Protein AF-0000000074056712 (afdb_homodimer)

Foldseek 3Di:
DPQQAEAEEEEAQLQNVLSVVLVVLLQVQFPDPDDVRHTHYHYDHDNVQAPNLLCCLPVVDVDQSLQSSLVVVLVRVVNRYQEYEYQFLLCLQCSRVVSSVVSNVVSVRPHYYDRLLLLQLVVCCVPPVPFAEEEEQAAPSNVSSCSNCVRNVVSNHHYDYDPPVLNVLLNCLQDPCVQHCSNVVVHHHPSSLVSLLVRVVVVVVVVGQEYEHSGSSSCSNPPDQDDPNHGYDRSSSSRSQVRCCRVPVVRGDDDVVD/DPQQAEAEEEEAQLQNVLSVVLVVLLQVQFPDPDDVRHTHYHYDHDNVQAPNLLCCLPVVDVDQSLQSSLVVVLVRVVNRYQEYEYQFLLCLQCSRVVSSVVSNVVSVRPHYYDRLLLLQLVVCCVPPVPFAEEEEQAAPSNVSSCSNCVRNVVSNHHYDYDDPVLNVLLNCLQDPCVQHCSNVVVHHHPSSLVSLLVRVVVVVVVVGQEYEHSGSSSCSNPPDQDDPNHGYDRSSSSRSQVRCCRVPVVRGDDDVVD

Solvent-accessible surface area (backbone atoms only — not comparable to full-atom values): 25922 Å² total; per-residue (Å²): 126,87,74,53,64,70,25,40,19,34,52,25,14,85,33,52,66,23,30,50,49,36,55,51,39,36,57,68,32,38,69,34,45,39,45,51,57,40,75,35,39,35,37,45,21,48,10,63,65,40,48,64,61,45,53,28,66,71,65,63,47,87,60,60,33,14,52,43,48,9,52,51,49,40,51,36,41,73,60,18,28,40,33,36,41,56,54,42,56,52,54,59,20,62,85,29,33,52,45,14,49,50,48,26,48,74,70,64,63,79,56,43,73,58,56,39,60,56,50,34,37,53,46,42,55,70,77,38,69,83,54,42,36,34,25,42,47,45,41,60,29,29,56,74,62,37,41,58,52,58,44,32,36,74,72,68,35,46,76,41,64,66,55,74,70,47,37,52,48,37,32,39,22,41,57,30,58,87,44,2,33,56,31,25,56,92,57,61,30,69,65,20,39,50,42,48,50,49,51,52,49,54,39,53,73,68,64,37,51,28,38,34,43,43,28,50,57,44,52,70,62,56,69,69,62,52,56,94,88,26,44,34,44,51,41,52,55,48,35,19,48,50,53,38,42,73,72,39,54,89,44,46,46,75,52,94,91,103,126,87,75,54,64,72,24,40,20,35,53,26,15,84,33,52,68,23,30,51,50,34,53,52,39,35,57,68,34,36,71,34,46,38,43,52,59,40,74,35,37,36,38,44,22,47,10,62,67,40,48,62,60,44,55,27,68,70,64,62,45,84,61,59,32,14,52,43,49,8,53,51,49,40,51,36,41,75,61,18,27,40,34,36,41,54,54,42,55,53,54,58,20,62,84,28,33,52,46,14,50,50,47,27,49,73,71,63,61,79,58,44,74,58,57,40,60,57,50,35,37,53,47,42,56,71,76,38,70,83,57,41,38,35,24,44,47,46,42,62,28,29,59,73,62,36,41,58,52,57,45,31,38,74,71,68,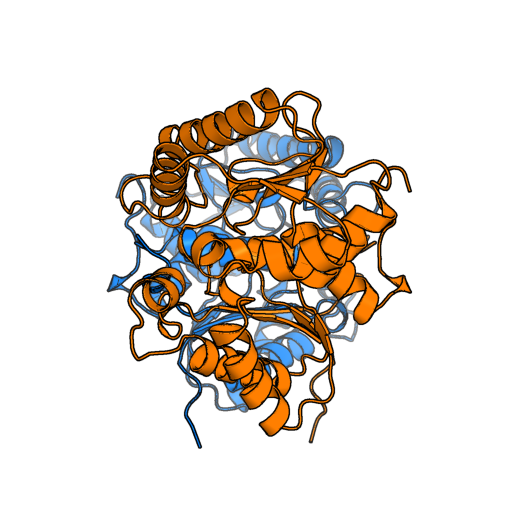35,44,74,40,64,65,54,74,69,47,37,53,48,37,32,40,23,40,58,30,60,87,43,1,33,55,30,25,55,93,60,59,31,68,66,20,40,48,41,47,50,51,51,52,49,53,38,52,74,67,64,38,52,30,39,34,43,42,30,50,58,44,52,70,62,56,70,71,59,52,54,95,89,28,44,34,44,49,40,51,54,48,37,20,48,51,52,39,41,73,73,39,56,88,45,46,47,76,51,94,92,104

InterPro domains:
  IPR001920 Asp/Glu racemase [G3DSA:3.40.50.1860] (8-241)
  IPR001920 Asp/Glu racemase [G3DSA:3.40.50.1860] (118-235)
  IPR001920 Asp/Glu racemase [SSF53681] (8-104)
  IPR001920 Asp/Glu racemase [SSF53681] (132-246)
  IPR004380 Aspartate racemase [TIGR00035] (7-245)
  IPR015942 Asp/Glu/hydantoin racemase [PF01177] (11-241)

Radius of gyration: 22.98 Å; Cα contacts 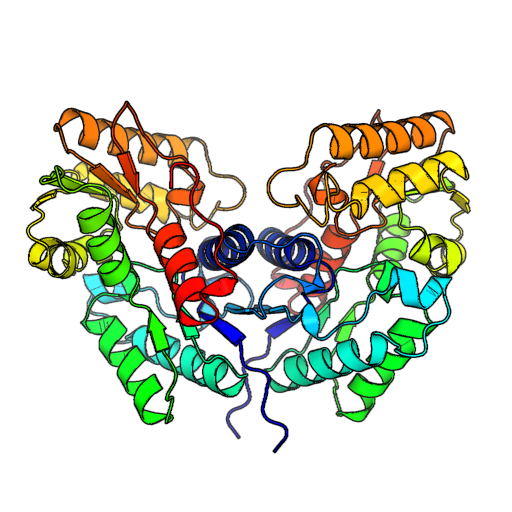(8 Å, |Δi|>4): 1129; chains: 2; bounding box: 43×65×60 Å

Sequence (516 aa):
MSVSPSSIGVLGGLGPYAGLDLVHKIFDCCAATKDQDHLPVILYSFPAEIPPRVEFLLDDSPDNPGHAMGGIMVRLAGAGATVIGMPCNTAHSASILDAALERLKDSGFTGCFVNMITATAEYIARNFPQVRRVGVLCTQGAHASRVFDQYLGQAGLDVLYPDAAGREKLQRAISDPAYGLKAFSSHVTEKAWNDVTAQARRMAERQVDLILLGCTELPLALAGKKFEGIPLVDPTRVLARCLVQAYAPHALRPEPGEMSVSPSSIGVLGGLGPYAGLDLVHKIFDCCAATKDQDHLPVILYSFPAEIPPRVEFLLDDSPDNPGHAMGGIMVRLAGAGATVIGMPCNTAHSASILDAALERLKDSGFTGCFVNMITATAEYIARNFPQVRRVGVLCTQGAHASRVFDQYLGQAGLDVLYPDAAGREKLQRAISDPAYGLKAFSSHVTEKAWNDVTAQARRMAERQVDLILLGCTELPLALAGKKFEGIPLVDPTRVLARCLVQAYAPHALRPEPGE

Organism: NCBI:txid44742

Nearest PDB structures (foldseek):
  1jfl-assembly1_B  TM=9.065E-01  e=1.502E-16  Pyrococcus horikoshii OT3
  3s7z-assembly1_B  TM=9.156E-01  e=5.078E-16  Salmonella enterica subsp. enterica serovar Typhimurium str. LT2
  2dx7-assembly1_B  TM=8.708E-01  e=7.910E-16  Pyrococcus horikoshii OT3
  1iu9-assembly1_A  TM=9.278E-01  e=8.749E-07  Pyrococcus horikoshii OT3
  3ixm-assembly1_A  TM=5.904E-01  e=2.866E-05  Bordetella bronchiseptica

pLDDT: mean 94.68, std 8.89, range [28.11, 98.94]

Secondary structure (DSSP, 8-state):
------EEEEEE-SSHHHHHHHHHHHHHHB--SSGGGSPPEEEEE-GGGS--HHHHHHH--S--HHHHHHHHHHHHHHTTEEEEE---SGGGSHHHHHHHHHHHHHTT--SEE--HHHHHHHHHHHH-TT--EEEEE--HHHHHHTHHHHHHHHTTPEEE---HHHHHHHHHHHH-TTT-TTTSSSS--HHHHHHHHHHHHHHHHTT-SEEEE-STTHHHHS-SSEETTEEEE-HHHHHHHHHHHHH-GGGBPPPTT-/------EEEEEE-SSHHHHHHHHHHHHHHB--SSGGGSPPEEEEE-GGGS--HHHHHHH--S--HHHHHHHHHHHHHHTTEEEEE---SGGGSHHHHHHHHHHHHHTT--SEE--HHHHHHHHHHHH-TT--EEEEE--HHHHHHTHHHHHHHHTTPEEE---HHHHHHHHHHHH-TTT-TTTSSSS--HHHHHHHHHHHHHHHHTT-SEEEE-STTHHHHS-SSEETTEEEE-HHHHHHHHHHHHH-GGGBPPPTT-

Structure (mmCIF, N/CA/C/O backbone):
data_AF-0000000074056712-model_v1
#
loop_
_entity.id
_entity.type
_entity.pdbx_description
1 polymer 'Aspartate racemase'
#
loop_
_atom_site.group_PDB
_atom_site.id
_atom_site.type_symbol
_atom_site.label_atom_id
_atom_site.label_alt_id
_atom_site.label_comp_id
_atom_site.label_asym_id
_atom_site.label_entity_id
_atom_site.label_seq_id
_atom_site.pdbx_PDB_ins_code
_atom_site.Cartn_x
_atom_site.Cartn_y
_atom_site.Cartn_z
_atom_site.occupancy
_atom_site.B_iso_or_equiv
_atom_site.auth_seq_id
_atom_site.auth_comp_id
_atom_site.auth_asym_id
_atom_site.auth_atom_id
_atom_site.pdbx_PDB_model_num
ATOM 1 N N . MET A 1 1 ? -11.727 -11.68 26.031 1 28.17 1 MET A N 1
ATOM 2 C CA . MET A 1 1 ? -10.586 -11.352 25.188 1 28.17 1 MET A CA 1
ATOM 3 C C . MET A 1 1 ? -11.031 -10.562 23.953 1 28.17 1 MET A C 1
ATOM 5 O O . MET A 1 1 ? -11.891 -11.016 23.203 1 28.17 1 MET A O 1
ATOM 9 N N . SER A 1 2 ? -11.086 -9.297 23.844 1 40 2 SER A N 1
ATOM 10 C CA . SER A 1 2 ? -11.711 -8.469 22.828 1 40 2 SER A CA 1
ATOM 11 C C . SER A 1 2 ? -11.328 -8.93 21.422 1 40 2 SER A C 1
ATOM 13 O O . SER A 1 2 ? -10.148 -9.023 21.094 1 40 2 SER A O 1
ATOM 15 N N . VAL A 1 3 ? -12.164 -9.758 20.797 1 47.12 3 VAL A N 1
ATOM 16 C CA . VAL A 1 3 ? -11.992 -10.414 19.5 1 47.12 3 VAL A CA 1
ATOM 17 C C . VAL A 1 3 ? -11.516 -9.398 18.469 1 47.12 3 VAL A C 1
ATOM 19 O O . VAL A 1 3 ? -12.141 -8.352 18.281 1 47.12 3 VAL A O 1
ATOM 22 N N . SER A 1 4 ? -10.242 -9.391 18.047 1 66.75 4 SER A N 1
ATOM 23 C CA . SER A 1 4 ? -9.758 -8.57 16.938 1 66.75 4 SER A CA 1
ATOM 24 C C . SER A 1 4 ? -10.711 -8.617 15.75 1 66.75 4 SER A C 1
ATOM 26 O O . SER A 1 4 ? -11.25 -9.68 15.422 1 66.75 4 SER A O 1
ATOM 28 N N . PRO A 1 5 ? -11.109 -7.492 15.312 1 78.75 5 PRO A N 1
ATOM 29 C CA . PRO A 1 5 ? -12.016 -7.508 14.164 1 78.75 5 PRO A CA 1
ATOM 30 C C . PRO A 1 5 ? -11.453 -8.305 12.984 1 78.75 5 PRO A C 1
ATOM 32 O O . PRO A 1 5 ? -10.242 -8.305 12.758 1 78.75 5 PRO A O 1
ATOM 35 N N . SER A 1 6 ? -12.328 -9.133 12.469 1 94.69 6 SER A N 1
ATOM 36 C CA . SER A 1 6 ? -11.945 -9.914 11.297 1 94.69 6 SER A CA 1
ATOM 37 C C . SER A 1 6 ? -11.422 -9.016 10.18 1 94.69 6 SER A C 1
ATOM 39 O O . SER A 1 6 ? -11.828 -7.859 10.062 1 94.69 6 SER A O 1
ATOM 41 N N . SER A 1 7 ? -10.406 -9.516 9.414 1 98.31 7 SER A N 1
ATOM 42 C CA . SER A 1 7 ? -9.797 -8.719 8.344 1 98.31 7 SER A CA 1
ATOM 43 C C . SER A 1 7 ? -9.188 -9.617 7.273 1 98.31 7 SER A C 1
ATOM 45 O O . SER A 1 7 ? -9.078 -10.828 7.457 1 98.31 7 SER A O 1
ATOM 47 N N . ILE A 1 8 ? -8.938 -9.055 6.152 1 98.75 8 ILE A N 1
ATOM 48 C CA . ILE A 1 8 ? -8.055 -9.664 5.16 1 98.75 8 ILE A CA 1
ATOM 49 C C . ILE A 1 8 ? -6.598 -9.422 5.543 1 98.75 8 ILE A C 1
ATOM 51 O O . ILE A 1 8 ? -6.199 -8.281 5.793 1 98.75 8 ILE A O 1
ATOM 55 N N . GLY A 1 9 ? -5.855 -10.477 5.684 1 98.88 9 GLY A N 1
ATOM 56 C CA . GLY A 1 9 ? -4.434 -10.375 5.969 1 98.88 9 GLY A CA 1
ATOM 57 C C . GLY A 1 9 ? -3.562 -10.586 4.746 1 98.88 9 GLY A C 1
ATOM 58 O O . GLY A 1 9 ? -3.771 -11.531 3.982 1 98.88 9 GLY A O 1
ATOM 59 N N . VAL A 1 10 ? -2.641 -9.695 4.543 1 98.94 10 VAL A N 1
ATOM 60 C CA . VAL A 1 10 ? -1.699 -9.781 3.434 1 98.94 10 VAL A CA 1
ATOM 61 C C . VAL A 1 10 ? -0.29 -10.023 3.969 1 98.94 10 VAL A C 1
ATOM 63 O O . VAL A 1 10 ? 0.235 -9.227 4.742 1 98.94 10 VAL A O 1
ATOM 66 N N . LEU A 1 11 ? 0.274 -11.141 3.613 1 98.81 11 LEU A N 1
ATOM 67 C CA . LEU A 1 11 ? 1.683 -11.414 3.887 1 98.81 11 LEU A CA 1
ATOM 68 C C . LEU A 1 11 ? 2.574 -10.734 2.852 1 98.81 11 LEU A C 1
ATOM 70 O O . LEU A 1 11 ? 2.855 -11.305 1.797 1 98.81 11 LEU A O 1
ATOM 74 N N . GLY A 1 12 ? 3.008 -9.523 3.232 1 98.06 12 GLY A N 1
ATOM 75 C CA . GLY A 1 12 ? 3.93 -8.781 2.387 1 98.06 12 GLY A CA 1
ATOM 76 C C . GLY A 1 12 ? 5.387 -9.07 2.695 1 98.06 12 GLY A C 1
ATOM 77 O O . GLY A 1 12 ? 5.699 -10.055 3.369 1 98.06 12 GLY A O 1
ATOM 78 N N . GLY A 1 13 ? 6.273 -8.328 2.037 1 96.44 13 GLY A N 1
ATOM 79 C CA . GLY A 1 13 ? 7.691 -8.406 2.346 1 96.44 13 GLY A CA 1
ATOM 80 C C . GLY A 1 13 ? 8.445 -9.383 1.461 1 96.44 13 GLY A C 1
ATOM 81 O O . GLY A 1 13 ? 9.672 -9.445 1.5 1 96.44 13 GLY A O 1
ATOM 82 N N . LEU A 1 14 ? 7.75 -10.266 0.704 1 96.12 14 LEU A N 1
ATOM 83 C CA . LEU A 1 14 ? 8.398 -11.125 -0.28 1 96.12 14 LEU A CA 1
ATOM 84 C C . LEU A 1 14 ? 8.812 -10.328 -1.511 1 96.12 14 LEU A C 1
ATOM 86 O O . LEU A 1 14 ? 9.648 -10.773 -2.299 1 96.12 14 LEU A O 1
ATOM 90 N N . GLY A 1 15 ? 8.469 -9.297 -1.698 1 95.19 15 GLY A N 1
ATOM 91 C CA . GLY A 1 15 ? 8.508 -8.094 -2.516 1 95.19 15 GLY A CA 1
ATOM 92 C C . GLY A 1 15 ? 7.645 -6.973 -1.967 1 95.19 15 GLY A C 1
ATOM 93 O O . GLY A 1 15 ? 6.422 -6.992 -2.113 1 95.19 15 GLY A O 1
ATOM 94 N N . PRO A 1 16 ? 8.305 -6.113 -1.197 1 96.94 16 PRO A N 1
ATOM 95 C CA . PRO A 1 16 ? 7.523 -5.105 -0.474 1 96.94 16 PRO A CA 1
ATOM 96 C C . PRO A 1 16 ? 6.508 -4.395 -1.364 1 96.94 16 PRO A C 1
ATOM 98 O O . PRO A 1 16 ? 5.336 -4.273 -0.995 1 96.94 16 PRO A O 1
ATOM 101 N N . TYR A 1 17 ? 6.887 -4.031 -2.557 1 97.38 17 TYR A N 1
ATOM 102 C CA . TYR A 1 17 ? 5.984 -3.305 -3.447 1 97.38 17 TYR A CA 1
ATOM 103 C C . TYR A 1 17 ? 4.906 -4.227 -4 1 97.38 17 TYR A C 1
ATOM 105 O O . TYR A 1 17 ? 3.797 -3.781 -4.301 1 97.38 17 TYR A O 1
ATOM 113 N N . ALA A 1 18 ? 5.223 -5.508 -4.082 1 97.06 18 ALA A N 1
ATOM 114 C CA . ALA A 1 18 ? 4.203 -6.477 -4.484 1 97.06 18 ALA A CA 1
ATOM 115 C C . ALA A 1 18 ? 3.104 -6.582 -3.43 1 97.06 18 ALA A C 1
ATOM 117 O O . ALA A 1 18 ? 1.929 -6.758 -3.764 1 97.06 18 ALA A O 1
ATOM 118 N N . GLY A 1 19 ? 3.492 -6.543 -2.17 1 98.25 19 GLY A N 1
ATOM 119 C CA . GLY A 1 19 ? 2.506 -6.5 -1.102 1 98.25 19 GLY A CA 1
ATOM 120 C C . GLY A 1 19 ? 1.589 -5.293 -1.184 1 98.25 19 GLY A C 1
ATOM 121 O O . GLY A 1 19 ? 0.375 -5.418 -1.012 1 98.25 19 GLY A O 1
ATOM 122 N N . LEU A 1 20 ? 2.176 -4.164 -1.477 1 97.94 20 LEU A N 1
ATOM 123 C CA . LEU A 1 20 ? 1.399 -2.941 -1.657 1 97.94 20 LEU A CA 1
ATOM 124 C C . LEU A 1 20 ? 0.448 -3.072 -2.842 1 97.94 20 LEU A C 1
ATOM 126 O O . LEU A 1 20 ? -0.699 -2.627 -2.773 1 97.94 20 LEU A O 1
ATOM 130 N N . ASP A 1 21 ? 1.004 -3.621 -3.869 1 97.94 21 ASP A N 1
ATOM 131 C CA . ASP A 1 21 ? 0.2 -3.807 -5.074 1 97.94 21 ASP A CA 1
ATOM 132 C C . ASP A 1 21 ? -1.03 -4.664 -4.785 1 97.94 21 ASP A C 1
ATOM 134 O O . ASP A 1 21 ? -2.127 -4.363 -5.262 1 97.94 21 ASP A O 1
ATOM 138 N N . LEU A 1 22 ? -0.863 -5.707 -3.986 1 98.69 22 LEU A N 1
ATOM 139 C CA . LEU A 1 22 ? -2.002 -6.555 -3.648 1 98.69 22 LEU A CA 1
ATOM 140 C C . LEU A 1 22 ? -3.041 -5.773 -2.85 1 98.69 22 LEU A C 1
ATOM 142 O O . LEU A 1 22 ? -4.234 -5.84 -3.148 1 98.69 22 LEU A O 1
ATOM 146 N N . VAL A 1 23 ? -2.611 -5.051 -1.855 1 98.75 23 VAL A N 1
ATOM 147 C CA . VAL A 1 23 ? -3.555 -4.285 -1.047 1 98.75 23 VAL A CA 1
ATOM 148 C C . VAL A 1 23 ? -4.285 -3.271 -1.926 1 98.75 23 VAL A C 1
ATOM 150 O O . VAL A 1 23 ? -5.504 -3.111 -1.816 1 98.75 23 VAL A O 1
ATOM 153 N N . HIS A 1 24 ? -3.521 -2.633 -2.779 1 98.06 24 HIS A N 1
ATOM 154 C CA . HIS A 1 24 ? -4.117 -1.686 -3.717 1 98.06 24 HIS A CA 1
ATOM 155 C C . HIS A 1 24 ? -5.211 -2.346 -4.547 1 98.06 24 HIS A C 1
ATOM 157 O O . HIS A 1 24 ? -6.309 -1.796 -4.688 1 98.06 24 HIS A O 1
ATOM 163 N N . LYS A 1 25 ? -4.93 -3.471 -5.043 1 97.69 25 LYS A N 1
ATOM 164 C CA . LYS A 1 25 ? -5.875 -4.184 -5.898 1 97.69 25 LYS A CA 1
ATOM 165 C C . LYS A 1 25 ? -7.074 -4.68 -5.098 1 97.69 25 LYS A C 1
ATOM 167 O O . LYS A 1 25 ? -8.195 -4.723 -5.609 1 97.69 25 LYS A O 1
ATOM 172 N N . ILE A 1 26 ? -6.867 -5.07 -3.826 1 98.31 26 ILE A N 1
ATOM 173 C CA . ILE A 1 26 ? -7.984 -5.41 -2.955 1 98.31 26 ILE A CA 1
ATOM 174 C C . ILE A 1 26 ? -8.938 -4.223 -2.846 1 98.31 26 ILE A C 1
ATOM 176 O O . ILE A 1 26 ? -10.156 -4.379 -2.992 1 98.31 26 ILE A O 1
ATOM 180 N N . PHE A 1 27 ? -8.375 -3.014 -2.609 1 97.31 27 PHE A N 1
ATOM 181 C CA . PHE A 1 27 ? -9.211 -1.817 -2.52 1 97.31 27 PHE A CA 1
ATOM 182 C C . PHE A 1 27 ? -9.953 -1.576 -3.828 1 97.31 27 PHE A C 1
ATOM 184 O O . PHE A 1 27 ? -11.141 -1.259 -3.82 1 97.31 27 PHE A O 1
ATOM 191 N N . ASP A 1 28 ? -9.266 -1.798 -4.926 1 95.88 28 ASP A N 1
ATOM 192 C CA . ASP A 1 28 ? -9.844 -1.557 -6.246 1 95.88 28 ASP A CA 1
ATOM 193 C C . ASP A 1 28 ? -10.992 -2.518 -6.527 1 95.88 28 ASP A C 1
ATOM 195 O O . ASP A 1 28 ? -11.898 -2.203 -7.305 1 95.88 28 ASP A O 1
ATOM 199 N N . CYS A 1 29 ? -10.93 -3.66 -5.914 1 95.12 29 CYS A N 1
ATOM 200 C CA . CYS A 1 29 ? -11.922 -4.695 -6.172 1 95.12 29 CYS A CA 1
ATOM 201 C C . CYS A 1 29 ? -13.18 -4.461 -5.34 1 95.12 29 CYS A C 1
ATOM 203 O O . CYS A 1 29 ? -14.203 -5.109 -5.562 1 95.12 29 CYS A O 1
ATOM 205 N N . CYS A 1 30 ? -13.133 -3.523 -4.43 1 91.81 30 CYS A N 1
ATOM 206 C CA . CYS A 1 30 ? -14.258 -3.23 -3.555 1 91.81 30 CYS A CA 1
ATOM 207 C C . CYS A 1 30 ? -15.109 -2.098 -4.121 1 91.81 30 CYS A C 1
ATOM 209 O O . CYS A 1 30 ? -14.578 -1.126 -4.66 1 91.81 30 CYS A O 1
ATOM 211 N N . ALA A 1 31 ? -16.422 -2.283 -4.047 1 87.81 31 ALA A N 1
ATOM 212 C CA . ALA A 1 31 ? -17.359 -1.219 -4.422 1 87.81 31 ALA A CA 1
ATOM 213 C C . ALA A 1 31 ? -17.484 -0.187 -3.307 1 87.81 31 ALA A C 1
ATOM 215 O O . ALA A 1 31 ? -18.438 -0.218 -2.531 1 87.81 31 ALA A O 1
ATOM 216 N N . ALA A 1 32 ? -16.516 0.661 -3.217 1 89.94 32 ALA A N 1
ATOM 217 C CA . ALA A 1 32 ? -16.5 1.65 -2.143 1 89.94 32 ALA A CA 1
ATOM 218 C C . ALA A 1 32 ? -16.719 3.059 -2.691 1 89.94 32 ALA A C 1
ATOM 220 O O . ALA A 1 32 ? -16.141 3.418 -3.727 1 89.94 32 ALA A O 1
ATOM 221 N N . THR A 1 33 ? -17.594 3.832 -1.997 1 90.69 33 THR A N 1
ATOM 222 C CA . THR A 1 33 ? -17.844 5.207 -2.42 1 90.69 33 THR A CA 1
ATOM 223 C C . THR A 1 33 ? -17.391 6.191 -1.345 1 90.69 33 THR A C 1
ATOM 225 O O . THR A 1 33 ? -17.453 7.406 -1.54 1 90.69 33 THR A O 1
ATOM 228 N N . LYS A 1 34 ? -16.953 5.699 -0.236 1 91.88 34 LYS A N 1
ATOM 229 C CA . LYS A 1 34 ? -16.375 6.457 0.871 1 91.88 34 LYS A CA 1
ATOM 230 C C . LYS A 1 34 ? -15.414 5.594 1.683 1 91.88 34 LYS A C 1
ATOM 232 O O . LYS A 1 34 ? -15.344 4.379 1.486 1 91.88 34 LYS A O 1
ATOM 237 N N . ASP A 1 35 ? -14.727 6.145 2.539 1 93.19 35 ASP A N 1
ATOM 238 C CA . ASP A 1 35 ? -13.695 5.441 3.293 1 93.19 35 ASP A CA 1
ATOM 239 C C . ASP A 1 35 ? -14.273 4.227 4.012 1 93.19 35 ASP A C 1
ATOM 241 O O . ASP A 1 35 ? -13.734 3.121 3.904 1 93.19 35 ASP A O 1
ATOM 245 N N . GLN A 1 36 ? -15.383 4.402 4.656 1 93.25 36 GLN A N 1
ATOM 246 C CA . GLN A 1 36 ? -15.938 3.414 5.574 1 93.25 36 GLN A CA 1
ATOM 247 C C . GLN A 1 36 ? -16.484 2.211 4.816 1 93.25 36 GLN A C 1
ATOM 249 O O . GLN A 1 36 ? -16.781 1.174 5.414 1 93.25 36 GLN A O 1
ATOM 254 N N . ASP A 1 37 ? -16.578 2.311 3.418 1 93.94 37 ASP A N 1
ATOM 255 C CA . ASP A 1 37 ? -17.094 1.225 2.588 1 93.94 37 ASP A CA 1
ATOM 256 C C . ASP A 1 37 ? -16.016 0.178 2.324 1 93.94 37 ASP A C 1
ATOM 258 O O . ASP A 1 37 ? -16.312 -0.937 1.893 1 93.94 37 ASP A O 1
ATOM 262 N N . HIS A 1 38 ? -14.773 0.507 2.553 1 95.88 38 HIS A N 1
ATOM 263 C CA . HIS A 1 38 ? -13.672 -0.408 2.252 1 95.88 38 HIS A CA 1
ATOM 264 C C . HIS A 1 38 ? -13.57 -1.508 3.303 1 95.88 38 HIS A C 1
ATOM 266 O O . HIS A 1 38 ? -13.953 -1.307 4.457 1 95.88 38 HIS A O 1
ATOM 272 N N . LEU A 1 39 ? -13.078 -2.635 2.938 1 97.25 39 LEU A N 1
ATOM 273 C CA . LEU A 1 39 ? -12.898 -3.783 3.818 1 97.25 39 LEU A CA 1
ATOM 274 C C . LEU A 1 39 ? -11.68 -3.588 4.719 1 97.25 39 LEU A C 1
ATOM 276 O O . LEU A 1 39 ? -10.758 -2.842 4.375 1 97.25 39 LEU A O 1
ATOM 280 N N . PRO A 1 40 ? -11.68 -4.176 5.918 1 98.31 40 PRO A N 1
ATOM 281 C CA . PRO A 1 40 ? -10.5 -4.141 6.785 1 98.31 40 PRO A CA 1
ATOM 282 C C . PRO A 1 40 ? -9.336 -4.977 6.238 1 98.31 40 PRO A C 1
ATOM 284 O O . PRO A 1 40 ? -9.523 -6.141 5.887 1 98.31 40 PRO A O 1
ATOM 287 N N . VAL A 1 41 ? -8.148 -4.387 6.152 1 98.69 41 VAL A N 1
ATOM 288 C CA . VAL A 1 41 ? -6.973 -5.055 5.605 1 98.69 41 VAL A CA 1
ATOM 289 C C . VAL A 1 41 ? -5.773 -4.828 6.523 1 98.69 41 VAL A C 1
ATOM 291 O O . VAL A 1 41 ? -5.566 -3.717 7.02 1 98.69 41 VAL A O 1
ATOM 294 N N . ILE A 1 42 ? -5.039 -5.883 6.805 1 98.75 42 ILE A N 1
ATOM 295 C CA . ILE A 1 42 ? -3.752 -5.82 7.492 1 98.75 42 ILE A CA 1
ATOM 296 C C . ILE A 1 42 ? -2.637 -6.246 6.543 1 98.75 42 ILE A C 1
ATOM 298 O O . ILE A 1 42 ? -2.748 -7.27 5.863 1 98.75 42 ILE A O 1
ATOM 302 N N . LEU A 1 43 ? -1.638 -5.434 6.453 1 98.88 43 LEU A N 1
ATOM 303 C CA . LEU A 1 43 ? -0.427 -5.785 5.723 1 98.88 43 LEU A CA 1
ATOM 304 C C . LEU A 1 43 ? 0.756 -5.945 6.672 1 98.88 43 LEU A C 1
ATOM 306 O O . LEU A 1 43 ? 1.068 -5.031 7.438 1 98.88 43 LEU A O 1
ATOM 310 N N . TYR A 1 44 ? 1.347 -7.09 6.707 1 98.69 44 TYR A N 1
ATOM 311 C CA . TYR A 1 44 ? 2.605 -7.336 7.402 1 98.69 44 TYR A CA 1
ATOM 312 C C . TYR A 1 44 ? 3.752 -7.5 6.41 1 98.69 44 TYR A C 1
ATOM 314 O O . TYR A 1 44 ? 3.799 -8.477 5.664 1 98.69 44 TYR A O 1
ATOM 322 N N . SER A 1 45 ? 4.613 -6.551 6.359 1 98.56 45 SER A N 1
ATOM 323 C CA . SER A 1 45 ? 5.793 -6.582 5.504 1 98.56 45 SER A CA 1
ATOM 324 C C . SER A 1 45 ? 7.074 -6.656 6.328 1 98.56 45 SER A C 1
ATOM 326 O O . SER A 1 45 ? 7.57 -5.633 6.805 1 98.56 45 SER A O 1
ATOM 328 N N . PHE A 1 46 ? 7.629 -7.863 6.465 1 98.12 46 PHE A N 1
ATOM 329 C CA . PHE A 1 46 ? 8.859 -8.117 7.211 1 98.12 46 PHE A CA 1
ATOM 330 C C . PHE A 1 46 ? 9.914 -8.758 6.32 1 98.12 46 PHE A C 1
ATOM 332 O O . PHE A 1 46 ? 10.297 -9.906 6.531 1 98.12 46 PHE A O 1
ATOM 339 N N . PRO A 1 47 ? 10.43 -7.992 5.391 1 97.25 47 PRO A N 1
ATOM 340 C CA . PRO A 1 47 ? 11.258 -8.578 4.336 1 97.25 47 PRO A CA 1
ATOM 341 C C . PRO A 1 47 ? 12.547 -9.195 4.871 1 97.25 47 PRO A C 1
ATOM 343 O O . PRO A 1 47 ? 12.984 -10.234 4.379 1 97.25 47 PRO A O 1
ATOM 346 N N . ALA A 1 48 ? 13.141 -8.641 5.926 1 95.56 48 ALA A N 1
ATOM 347 C CA . ALA A 1 48 ? 14.414 -9.117 6.449 1 95.56 48 ALA A CA 1
ATOM 348 C C . ALA A 1 48 ? 14.258 -10.484 7.109 1 95.56 48 ALA A C 1
ATOM 350 O O . ALA A 1 48 ? 15.234 -11.234 7.234 1 95.56 48 ALA A O 1
ATOM 351 N N . GLU A 1 49 ? 13.062 -10.828 7.484 1 96.19 49 GLU A N 1
ATOM 352 C CA . GLU A 1 49 ? 12.805 -12.094 8.164 1 96.19 49 GLU A CA 1
ATOM 353 C C . GLU A 1 49 ? 12.711 -13.242 7.164 1 96.19 49 GLU A C 1
ATOM 355 O O . GLU A 1 49 ? 12.789 -14.414 7.551 1 96.19 49 GLU A O 1
ATOM 360 N N . ILE A 1 50 ? 12.523 -12.977 5.91 1 96.69 50 ILE A N 1
ATOM 361 C CA . ILE A 1 50 ? 12.18 -14 4.93 1 96.69 50 ILE A CA 1
ATOM 362 C C . ILE A 1 50 ? 13.375 -14.289 4.031 1 96.69 50 ILE A C 1
ATOM 364 O O . ILE A 1 50 ? 13.734 -13.469 3.182 1 96.69 50 ILE A O 1
ATOM 368 N N . PRO A 1 51 ? 13.961 -15.422 4.176 1 94.62 51 PRO A N 1
ATOM 369 C CA . PRO A 1 51 ? 15.062 -15.789 3.283 1 94.62 51 PRO A CA 1
ATOM 370 C C . PRO A 1 51 ? 14.664 -15.734 1.809 1 94.62 51 PRO A C 1
ATOM 372 O O . PRO A 1 51 ? 13.492 -15.875 1.475 1 94.62 51 PRO A O 1
ATOM 375 N N . PRO A 1 52 ? 15.656 -15.523 0.947 1 92.19 52 PRO A N 1
ATOM 376 C CA . PRO A 1 52 ? 15.367 -15.445 -0.486 1 92.19 52 PRO A CA 1
ATOM 377 C C . PRO A 1 52 ? 14.797 -16.75 -1.037 1 92.19 52 PRO A C 1
ATOM 379 O O . PRO A 1 52 ? 15.352 -17.828 -0.785 1 92.19 52 PRO A O 1
ATOM 382 N N . ARG A 1 53 ? 13.688 -16.672 -1.728 1 93.81 53 ARG A N 1
ATOM 383 C CA . ARG A 1 53 ? 12.961 -17.828 -2.213 1 93.81 53 ARG A CA 1
ATOM 384 C C . ARG A 1 53 ? 13.703 -18.5 -3.369 1 93.81 53 ARG A C 1
ATOM 386 O O . ARG A 1 53 ? 13.812 -19.734 -3.414 1 93.81 53 ARG A O 1
ATOM 393 N N . VAL A 1 54 ? 14.227 -17.672 -4.27 1 91 54 VAL A N 1
ATOM 394 C CA . VAL A 1 54 ? 14.867 -18.188 -5.473 1 91 54 VAL A CA 1
ATOM 395 C C . VAL A 1 54 ? 16.125 -18.969 -5.098 1 91 54 VAL A C 1
ATOM 397 O O . VAL A 1 54 ? 16.328 -20.094 -5.562 1 91 54 VAL A O 1
ATOM 400 N N . GLU A 1 55 ? 16.844 -18.406 -4.176 1 89.5 55 GLU A N 1
ATOM 401 C CA . GLU A 1 55 ? 18.078 -19.047 -3.729 1 89.5 55 GLU A CA 1
ATOM 402 C C . GLU A 1 55 ? 17.781 -20.359 -3.012 1 89.5 55 GLU A C 1
ATOM 404 O O . GLU A 1 55 ? 18.5 -21.344 -3.199 1 89.5 55 GLU A O 1
ATOM 409 N N . PHE A 1 56 ? 16.812 -20.391 -2.248 1 93.06 56 PHE A N 1
ATOM 410 C CA . PHE A 1 56 ? 16.422 -21.609 -1.551 1 93.06 56 PHE A CA 1
ATOM 411 C C . PHE A 1 56 ? 16.094 -22.719 -2.543 1 93.06 56 PHE A C 1
ATOM 413 O O . PHE A 1 56 ? 16.547 -23.859 -2.385 1 93.06 56 PHE A O 1
ATOM 420 N N . LEU A 1 57 ? 15.352 -22.375 -3.605 1 92.75 57 LEU A N 1
ATOM 421 C CA . LEU A 1 57 ? 14.859 -23.375 -4.551 1 92.75 57 LEU A CA 1
ATOM 422 C C . LEU A 1 57 ? 15.977 -23.844 -5.48 1 92.75 57 LEU A C 1
ATOM 424 O O . LEU A 1 57 ? 15.969 -24.984 -5.938 1 92.75 57 LEU A O 1
ATOM 428 N N . LEU A 1 58 ? 16.953 -22.938 -5.719 1 91.12 58 LEU A N 1
ATOM 429 C CA . LEU A 1 58 ? 18.016 -23.281 -6.66 1 91.12 58 LEU A CA 1
ATOM 430 C C . LEU A 1 58 ? 19.188 -23.922 -5.941 1 91.12 58 LEU A C 1
ATOM 432 O O . LEU A 1 58 ? 19.875 -24.797 -6.504 1 91.12 58 LEU A O 1
ATOM 436 N N . ASP A 1 59 ? 19.516 -23.391 -4.754 1 84.06 59 ASP A N 1
ATOM 437 C CA . ASP A 1 59 ? 20.734 -23.812 -4.082 1 84.06 59 ASP A CA 1
ATOM 438 C C . ASP A 1 59 ? 20.422 -24.812 -2.961 1 84.06 59 ASP A C 1
ATOM 440 O O . ASP A 1 59 ? 21.344 -25.312 -2.307 1 84.06 59 ASP A O 1
ATOM 444 N N . ASP A 1 60 ? 19.406 -25.109 -2.76 1 73.25 60 ASP A N 1
ATOM 445 C CA . ASP A 1 60 ? 18.969 -25.984 -1.673 1 73.25 60 ASP A CA 1
ATOM 446 C C . ASP A 1 60 ? 19.484 -25.484 -0.327 1 73.25 60 ASP A C 1
ATOM 448 O O . ASP A 1 60 ? 20 -26.266 0.471 1 73.25 60 ASP A O 1
ATOM 452 N N . SER A 1 61 ? 19.484 -24.219 -0.227 1 77.38 61 SER A N 1
ATOM 453 C CA . SER A 1 61 ? 19.859 -23.609 1.044 1 77.38 61 SER A CA 1
ATOM 454 C C . SER A 1 61 ? 19.062 -24.188 2.199 1 77.38 61 SER A C 1
ATOM 456 O O . SER A 1 61 ? 17.906 -24.562 2.025 1 77.38 61 SER A O 1
ATOM 458 N N . PRO A 1 62 ? 19.672 -24.281 3.303 1 80.81 62 PRO A N 1
ATOM 459 C CA . PRO A 1 62 ? 18.984 -24.906 4.441 1 80.81 62 PRO A CA 1
ATOM 460 C C . PRO A 1 62 ? 17.922 -23.984 5.055 1 80.81 62 PRO A C 1
ATOM 462 O O . PRO A 1 62 ? 17.078 -24.453 5.82 1 80.81 62 PRO A O 1
ATOM 465 N N . ASP A 1 63 ? 17.891 -22.812 4.754 1 91.25 63 ASP A N 1
ATOM 466 C CA . ASP A 1 63 ? 16.938 -21.906 5.387 1 91.25 63 ASP A CA 1
ATOM 467 C C . ASP A 1 63 ? 15.664 -21.781 4.555 1 91.25 63 ASP A C 1
ATOM 469 O O . ASP A 1 63 ? 15.562 -20.922 3.688 1 91.25 63 ASP A O 1
ATOM 473 N N . ASN A 1 64 ? 14.703 -22.625 4.832 1 95.44 64 ASN A N 1
ATOM 474 C CA . ASN A 1 64 ? 13.422 -22.594 4.137 1 95.44 64 ASN A CA 1
ATOM 475 C C . ASN A 1 64 ? 12.609 -21.359 4.496 1 95.44 64 ASN A C 1
ATOM 477 O O . ASN A 1 64 ? 12.203 -21.188 5.648 1 95.44 64 ASN A O 1
ATOM 481 N N . PRO A 1 65 ? 12.383 -20.438 3.523 1 97.19 65 PRO A N 1
ATOM 482 C CA . PRO A 1 65 ? 11.625 -19.219 3.811 1 97.19 65 PRO A CA 1
ATOM 483 C C . PRO A 1 65 ? 10.203 -19.5 4.301 1 97.19 65 PRO A C 1
ATOM 485 O O . PRO A 1 65 ? 9.57 -18.641 4.91 1 97.19 65 PRO A O 1
ATOM 488 N N . GLY A 1 66 ? 9.695 -20.719 4.07 1 98.06 66 GLY A N 1
ATOM 489 C CA . GLY A 1 66 ? 8.352 -21.094 4.496 1 98.06 66 GLY A CA 1
ATOM 490 C C . GLY A 1 66 ? 8.148 -20.969 5.992 1 98.06 66 GLY A C 1
ATOM 491 O O . GLY A 1 66 ? 7.062 -20.609 6.445 1 98.06 66 GLY A O 1
ATOM 492 N N . HIS A 1 67 ? 9.164 -21.25 6.715 1 97.69 67 HIS A N 1
ATOM 493 C CA . HIS A 1 67 ? 9.047 -21.172 8.164 1 97.69 67 HIS A CA 1
ATOM 494 C C . HIS A 1 67 ? 8.812 -19.734 8.633 1 97.69 67 HIS A C 1
ATOM 496 O O . HIS A 1 67 ? 7.934 -19.484 9.461 1 97.69 67 HIS A O 1
ATOM 502 N N . ALA A 1 68 ? 9.625 -18.844 8.07 1 97.31 68 ALA A N 1
ATOM 503 C CA . ALA A 1 68 ? 9.445 -17.438 8.398 1 97.31 68 ALA A CA 1
ATOM 504 C C . ALA A 1 68 ? 8.086 -16.938 7.934 1 97.31 68 ALA A C 1
ATOM 506 O O . ALA A 1 68 ? 7.402 -16.203 8.664 1 97.31 68 ALA A O 1
ATOM 507 N N . MET A 1 69 ? 7.691 -17.328 6.762 1 98.5 69 MET A N 1
ATOM 508 C CA . MET A 1 69 ? 6.402 -16.938 6.195 1 98.5 69 MET A CA 1
ATOM 509 C C . MET A 1 69 ? 5.254 -17.438 7.07 1 98.5 69 MET A C 1
ATOM 511 O O . MET A 1 69 ? 4.324 -16.672 7.359 1 98.5 69 MET A O 1
ATOM 515 N N . GLY A 1 70 ? 5.359 -18.719 7.469 1 98.56 70 GLY A N 1
ATOM 516 C CA . GLY A 1 70 ? 4.355 -19.25 8.367 1 98.56 70 GLY A CA 1
ATOM 517 C C . GLY A 1 70 ? 4.246 -18.484 9.672 1 98.56 70 GLY A C 1
ATOM 518 O O . GLY A 1 70 ? 3.145 -18.25 10.172 1 98.56 70 GLY A O 1
ATOM 519 N N . GLY A 1 71 ? 5.398 -18.141 10.219 1 98.12 71 GLY A N 1
ATOM 520 C CA . GLY A 1 71 ? 5.402 -17.328 11.422 1 98.12 71 GLY A CA 1
ATOM 521 C C . GLY A 1 71 ? 4.684 -16 11.242 1 98.12 71 GLY A C 1
ATOM 522 O O . GLY A 1 71 ? 3.93 -15.578 12.125 1 98.12 71 GLY A O 1
ATOM 523 N N . ILE A 1 72 ? 4.895 -15.328 10.133 1 98.44 72 ILE A N 1
ATOM 524 C CA . ILE A 1 72 ? 4.25 -14.055 9.859 1 98.44 72 ILE A CA 1
ATOM 525 C C . ILE A 1 72 ? 2.748 -14.258 9.672 1 98.44 72 ILE A C 1
ATOM 527 O O . ILE A 1 72 ? 1.939 -13.453 10.133 1 98.44 72 ILE A O 1
ATOM 531 N N . MET A 1 73 ? 2.371 -15.383 9 1 98.62 73 MET A N 1
ATOM 532 C CA . MET A 1 73 ? 0.951 -15.68 8.828 1 98.62 73 MET A CA 1
ATOM 533 C C . MET A 1 73 ? 0.284 -15.922 10.18 1 98.62 73 MET A C 1
ATOM 535 O O . MET A 1 73 ? -0.862 -15.523 10.391 1 98.62 73 MET A O 1
ATOM 539 N N . VAL A 1 74 ? 0.966 -16.578 11.07 1 98.44 74 VAL A N 1
ATOM 540 C CA . VAL A 1 74 ? 0.44 -16.797 12.414 1 98.44 74 VAL A CA 1
ATOM 541 C C . VAL A 1 74 ? 0.231 -15.461 13.117 1 98.44 74 VAL A C 1
ATOM 543 O O . VAL A 1 74 ? -0.777 -15.266 13.805 1 98.44 74 VAL A O 1
ATOM 546 N N . ARG A 1 75 ? 1.196 -14.547 12.961 1 97.88 75 ARG A N 1
ATOM 547 C CA . ARG A 1 75 ? 1.045 -13.211 13.531 1 97.88 75 ARG A CA 1
ATOM 548 C C . ARG A 1 75 ? -0.153 -12.484 12.922 1 97.88 75 ARG A C 1
ATOM 550 O O . ARG A 1 75 ? -0.895 -11.805 13.633 1 97.88 75 ARG A O 1
ATOM 557 N N . LEU A 1 76 ? -0.337 -12.633 11.609 1 98.19 76 LEU A N 1
ATOM 558 C CA . LEU A 1 76 ? -1.505 -12.062 10.945 1 98.19 76 LEU A CA 1
ATOM 559 C C . LEU A 1 76 ? -2.793 -12.625 11.539 1 98.19 76 LEU A C 1
ATOM 561 O O . LEU A 1 76 ? -3.729 -11.867 11.828 1 98.19 76 LEU A O 1
ATOM 565 N N . ALA A 1 77 ? -2.807 -13.922 11.695 1 97.88 77 ALA A N 1
ATOM 566 C CA . ALA A 1 77 ? -3.969 -14.586 12.289 1 97.88 77 ALA A CA 1
ATOM 567 C C . ALA A 1 77 ? -4.246 -14.047 13.695 1 97.88 77 ALA A C 1
ATOM 569 O O . ALA A 1 77 ? -5.395 -13.766 14.039 1 97.88 77 ALA A O 1
ATOM 570 N N . GLY A 1 78 ? -3.195 -13.891 14.461 1 96.25 78 GLY A N 1
ATOM 571 C CA . GLY A 1 78 ? -3.324 -13.352 15.805 1 96.25 78 GLY A CA 1
ATOM 572 C C . GLY A 1 78 ? -3.844 -11.93 15.828 1 96.25 78 GLY A C 1
ATOM 573 O O . GLY A 1 78 ? -4.465 -11.508 16.812 1 96.25 78 GLY A O 1
ATOM 574 N N . ALA A 1 79 ? -3.648 -11.242 14.742 1 96.56 79 ALA A N 1
ATOM 575 C CA . ALA A 1 79 ? -4.082 -9.852 14.641 1 96.56 79 ALA A CA 1
ATOM 576 C C . ALA A 1 79 ? -5.52 -9.766 14.133 1 96.56 79 ALA A C 1
ATOM 578 O O . ALA A 1 79 ? -6.086 -8.672 14.039 1 96.56 79 ALA A O 1
ATOM 579 N N . GLY A 1 80 ? -6.09 -10.93 13.766 1 97 80 GLY A N 1
ATOM 580 C CA . GLY A 1 80 ? -7.5 -10.93 13.414 1 97 80 GLY A CA 1
ATOM 581 C C . GLY A 1 80 ? -7.75 -11.312 11.969 1 97 80 GLY A C 1
ATOM 582 O O . GLY A 1 80 ? -8.898 -11.398 11.531 1 97 80 GLY A O 1
ATOM 583 N N . ALA A 1 81 ? -6.723 -11.586 11.195 1 98.12 81 ALA A N 1
ATOM 584 C CA . ALA A 1 81 ? -6.922 -11.984 9.805 1 98.12 81 ALA A CA 1
ATOM 585 C C . ALA A 1 8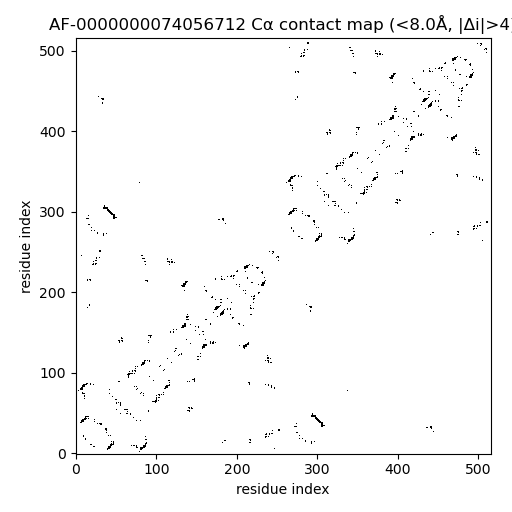1 ? -7.652 -13.328 9.719 1 98.12 81 ALA A C 1
ATOM 587 O O . ALA A 1 81 ? -7.25 -14.297 10.359 1 98.12 81 ALA A O 1
ATOM 588 N N . THR A 1 82 ? -8.719 -13.336 8.914 1 98.44 82 THR A N 1
ATOM 589 C CA . THR A 1 82 ? -9.469 -14.578 8.734 1 98.44 82 THR A CA 1
ATOM 590 C C . THR A 1 82 ? -9.32 -15.094 7.309 1 98.44 82 THR A C 1
ATOM 592 O O . THR A 1 82 ? -9.648 -16.25 7.023 1 98.44 82 THR A O 1
ATOM 595 N N . VAL A 1 83 ? -8.961 -14.258 6.41 1 98.75 83 VAL A N 1
ATOM 596 C CA . VAL A 1 83 ? -8.562 -14.594 5.047 1 98.75 83 VAL A CA 1
ATOM 597 C C . VAL A 1 83 ? -7.152 -14.062 4.781 1 98.75 83 VAL A C 1
ATOM 599 O O . VAL A 1 83 ? -6.863 -12.891 5.031 1 98.75 83 VAL A O 1
ATOM 602 N N . ILE A 1 84 ? -6.25 -14.914 4.344 1 98.88 84 ILE A N 1
ATOM 603 C CA . ILE A 1 84 ? -4.855 -14.516 4.188 1 98.88 84 ILE A CA 1
ATOM 604 C C . ILE A 1 84 ? -4.41 -14.734 2.744 1 98.88 84 ILE A C 1
ATOM 606 O O . ILE A 1 84 ? -4.734 -15.758 2.139 1 98.88 84 ILE A O 1
ATOM 610 N N . GLY A 1 85 ? -3.832 -13.758 2.162 1 98.81 85 GLY A N 1
ATOM 611 C CA . GLY A 1 85 ? -3.213 -13.844 0.849 1 98.81 85 GLY A CA 1
ATOM 612 C C . GLY A 1 85 ? -1.727 -13.539 0.867 1 98.81 85 GLY A C 1
ATOM 613 O O . GLY A 1 85 ? -1.249 -12.805 1.735 1 98.81 85 GLY A O 1
ATOM 614 N N . MET A 1 86 ? -0.985 -14.094 -0.029 1 98.69 86 MET A N 1
ATOM 615 C CA . MET A 1 86 ? 0.453 -13.914 -0.203 1 98.69 86 MET A CA 1
ATOM 616 C C . MET A 1 86 ? 0.794 -13.641 -1.663 1 98.69 86 MET A C 1
ATOM 618 O O . MET A 1 86 ? 0.671 -14.523 -2.512 1 98.69 86 MET A O 1
ATOM 622 N N . PRO A 1 87 ? 1.265 -12.398 -1.96 1 98.31 87 PRO A N 1
ATOM 623 C CA . PRO A 1 87 ? 1.576 -12.047 -3.346 1 98.31 87 PRO A CA 1
ATOM 624 C C . PRO A 1 87 ? 2.988 -12.453 -3.76 1 98.31 87 PRO A C 1
ATOM 626 O O . PRO A 1 87 ? 3.838 -11.602 -4.004 1 98.31 87 PRO A O 1
ATOM 629 N N . CYS A 1 88 ? 3.217 -13.688 -3.92 1 98.12 88 CYS A N 1
ATOM 630 C CA . CYS A 1 88 ? 4.473 -14.258 -4.391 1 98.12 88 CYS A CA 1
ATOM 631 C C . CYS A 1 88 ? 4.246 -15.625 -5.039 1 98.12 88 CYS A C 1
ATOM 633 O O . CYS A 1 88 ? 3.986 -16.609 -4.348 1 98.12 88 CYS A O 1
ATOM 635 N N . ASN A 1 89 ? 4.434 -15.703 -6.293 1 97.06 89 ASN A N 1
ATOM 636 C CA . ASN A 1 89 ? 4.227 -16.953 -7.012 1 97.06 89 ASN A CA 1
ATOM 637 C C . ASN A 1 89 ? 5.262 -18 -6.625 1 97.06 89 ASN A C 1
ATOM 639 O O . ASN A 1 89 ? 4.922 -19.172 -6.391 1 97.06 89 ASN A O 1
ATOM 643 N N . THR A 1 90 ? 6.504 -17.562 -6.523 1 95.94 90 THR A N 1
ATOM 644 C CA . THR A 1 90 ? 7.602 -18.469 -6.207 1 95.94 90 THR A CA 1
ATOM 645 C C . THR A 1 90 ? 7.379 -19.125 -4.848 1 95.94 90 THR A C 1
ATOM 647 O O . THR A 1 90 ? 7.648 -20.328 -4.68 1 95.94 90 THR A O 1
ATOM 650 N N . ALA A 1 91 ? 6.812 -18.438 -3.924 1 97.44 91 ALA A N 1
ATOM 651 C CA . ALA A 1 91 ? 6.613 -18.938 -2.566 1 97.44 91 ALA A CA 1
ATOM 652 C C . ALA A 1 91 ? 5.488 -19.969 -2.518 1 97.44 91 ALA A C 1
ATOM 654 O O . ALA A 1 91 ? 5.309 -20.656 -1.508 1 97.44 91 ALA A O 1
ATOM 655 N N . HIS A 1 92 ? 4.781 -20.141 -3.586 1 97.81 92 HIS A N 1
ATOM 656 C CA . HIS A 1 92 ? 3.719 -21.141 -3.639 1 97.81 92 HIS A CA 1
ATOM 657 C C . HIS A 1 92 ? 4.266 -22.5 -4.051 1 97.81 92 HIS A C 1
ATOM 659 O O . HIS A 1 92 ? 3.514 -23.469 -4.141 1 97.81 92 HIS A O 1
ATOM 665 N N . SER A 1 93 ? 5.559 -22.531 -4.359 1 96.44 93 SER A N 1
ATOM 666 C CA . SER A 1 93 ? 6.164 -23.844 -4.547 1 96.44 93 SER A CA 1
ATOM 667 C C . SER A 1 93 ? 5.914 -24.734 -3.34 1 96.44 93 SER A C 1
ATOM 669 O O . SER A 1 93 ? 5.961 -24.281 -2.195 1 96.44 93 SER A O 1
ATOM 671 N N . ALA A 1 94 ? 5.738 -25.984 -3.576 1 95 94 ALA A N 1
ATOM 672 C CA . ALA A 1 94 ? 5.309 -26.922 -2.541 1 95 94 ALA A CA 1
ATOM 673 C C . ALA A 1 94 ? 6.289 -26.938 -1.374 1 95 94 ALA A C 1
ATOM 675 O O . ALA A 1 94 ? 5.883 -26.906 -0.211 1 95 94 ALA A O 1
ATOM 676 N N . SER A 1 95 ? 7.551 -26.984 -1.635 1 94.44 95 SER A N 1
ATOM 677 C CA . SER A 1 95 ? 8.57 -27.094 -0.594 1 94.44 95 SER A CA 1
ATOM 678 C C . SER A 1 95 ? 8.523 -25.875 0.34 1 94.44 95 SER A C 1
ATOM 680 O O . SER A 1 95 ? 8.836 -26 1.526 1 94.44 95 SER A O 1
ATOM 682 N N . ILE A 1 96 ? 8.094 -24.766 -0.152 1 97.12 96 ILE A N 1
ATOM 683 C CA . ILE A 1 96 ? 8.039 -23.547 0.642 1 97.12 96 ILE A CA 1
ATOM 684 C C . ILE A 1 96 ? 6.664 -23.406 1.289 1 97.12 96 ILE A C 1
ATOM 686 O O . ILE A 1 96 ? 6.555 -23.25 2.508 1 97.12 96 ILE A O 1
ATOM 690 N N . LEU A 1 97 ? 5.633 -23.578 0.47 1 98.06 97 LEU A N 1
ATOM 691 C CA . LEU A 1 97 ? 4.273 -23.312 0.923 1 98.06 97 LEU A CA 1
ATOM 692 C C . LEU A 1 97 ? 3.848 -24.312 1.987 1 98.06 97 LEU A C 1
ATOM 694 O O . LEU A 1 97 ? 3.158 -23.953 2.945 1 98.06 97 LEU A O 1
ATOM 698 N N . ASP A 1 98 ? 4.238 -25.578 1.825 1 98 98 ASP A N 1
ATOM 699 C CA . ASP A 1 98 ? 3.857 -26.609 2.791 1 98 98 ASP A CA 1
ATOM 700 C C . ASP A 1 98 ? 4.367 -26.266 4.188 1 98 98 ASP A C 1
ATOM 702 O O . ASP A 1 98 ? 3.641 -26.406 5.172 1 98 98 ASP A O 1
ATOM 706 N N . ALA A 1 99 ? 5.602 -25.859 4.211 1 97.75 99 ALA A N 1
ATOM 707 C CA . ALA A 1 99 ? 6.191 -25.484 5.492 1 97.75 99 ALA A CA 1
ATOM 708 C C . ALA A 1 99 ? 5.438 -24.312 6.121 1 97.75 99 ALA A C 1
ATOM 710 O O . ALA A 1 99 ? 5.199 -24.297 7.328 1 97.75 99 ALA A O 1
ATOM 711 N N . ALA A 1 100 ? 5.062 -23.359 5.355 1 98.56 100 ALA A N 1
ATOM 712 C CA . ALA A 1 100 ? 4.344 -22.172 5.836 1 98.56 100 ALA A CA 1
ATOM 713 C C . ALA A 1 100 ? 2.957 -22.547 6.355 1 98.56 100 ALA A C 1
ATOM 715 O O . ALA A 1 100 ? 2.561 -22.141 7.445 1 98.56 100 ALA A O 1
ATOM 716 N N . LEU A 1 101 ? 2.275 -23.375 5.574 1 98.5 101 LEU A N 1
ATOM 717 C CA . LEU A 1 101 ? 0.899 -23.719 5.91 1 98.5 101 LEU A CA 1
ATOM 718 C C . LEU A 1 101 ? 0.855 -24.656 7.113 1 98.5 101 LEU A C 1
ATOM 720 O O . LEU A 1 101 ? -0.088 -24.609 7.906 1 98.5 101 LEU A O 1
ATOM 724 N N . GLU A 1 102 ? 1.827 -25.5 7.211 1 98.31 102 GLU A N 1
ATOM 725 C CA . GLU A 1 102 ? 1.914 -26.344 8.391 1 98.31 102 GLU A CA 1
ATOM 726 C C . GLU A 1 102 ? 2.014 -25.516 9.664 1 98.31 102 GLU A C 1
ATOM 728 O O . GLU A 1 102 ? 1.318 -25.797 10.648 1 98.31 102 GLU A O 1
ATOM 733 N N . ARG A 1 103 ? 2.85 -24.547 9.609 1 98.12 103 ARG A N 1
ATOM 734 C CA . ARG A 1 103 ? 2.994 -23.672 10.758 1 98.12 103 ARG A CA 1
ATOM 735 C C . ARG A 1 103 ? 1.687 -22.938 11.062 1 98.12 103 ARG A C 1
ATOM 737 O O . ARG A 1 103 ? 1.298 -22.812 12.219 1 98.12 103 ARG A O 1
ATOM 744 N N . LEU A 1 104 ? 1.078 -22.469 10.031 1 98.44 104 LEU A N 1
ATOM 745 C CA . LEU A 1 104 ? -0.195 -21.781 10.188 1 98.44 104 LEU A CA 1
ATOM 746 C C . LEU A 1 104 ? -1.249 -22.703 10.781 1 98.44 104 LEU A C 1
ATOM 748 O O . LEU A 1 104 ? -1.963 -22.328 11.711 1 98.44 104 LEU A O 1
ATOM 752 N N . LYS A 1 105 ? -1.327 -23.891 10.305 1 97.94 105 LYS A N 1
ATOM 753 C CA . LYS A 1 105 ? -2.271 -24.891 10.797 1 97.94 105 LYS A CA 1
ATOM 754 C C . LYS A 1 105 ? -2.006 -25.219 12.266 1 97.94 105 LYS A C 1
ATOM 756 O O . LYS A 1 105 ? -2.941 -25.328 13.062 1 97.94 105 LYS A O 1
ATOM 761 N N . ASP A 1 106 ? -0.818 -25.344 12.625 1 98.06 106 ASP A N 1
ATOM 762 C CA . ASP A 1 106 ? -0.416 -25.688 13.984 1 98.06 106 ASP A CA 1
ATOM 763 C C . ASP A 1 106 ? -0.826 -24.594 14.969 1 98.06 106 ASP A C 1
ATOM 765 O O . ASP A 1 106 ? -0.971 -24.859 16.172 1 98.06 106 ASP A O 1
ATOM 769 N N . SER A 1 107 ? -0.998 -23.406 14.469 1 97.56 107 SER A N 1
ATOM 770 C CA . SER A 1 107 ? -1.373 -22.297 15.336 1 97.56 107 SER A CA 1
ATOM 771 C C . SER A 1 107 ? -2.855 -22.344 15.695 1 97.56 107 SER A C 1
ATOM 773 O O . SER A 1 107 ? -3.318 -21.609 16.562 1 97.56 107 SER A O 1
ATOM 775 N N . GLY A 1 108 ? -3.635 -23.188 14.977 1 97.62 108 GLY A N 1
ATOM 776 C CA . GLY A 1 108 ? -5.066 -23.281 15.203 1 97.62 108 GLY A CA 1
ATOM 777 C C . GLY A 1 108 ? -5.875 -22.375 14.305 1 97.62 108 GLY A C 1
ATOM 778 O O . GLY A 1 108 ? -7.07 -22.156 14.523 1 97.62 108 GLY A O 1
ATOM 779 N N . PHE A 1 109 ? -5.184 -21.859 13.305 1 97.44 109 PHE A N 1
ATOM 780 C CA . PHE A 1 109 ? -5.867 -20.984 12.359 1 97.44 109 PHE A CA 1
ATOM 781 C C . PHE A 1 109 ? -7.008 -21.719 11.672 1 97.44 109 PHE A C 1
ATOM 783 O O . PHE A 1 109 ? -6.816 -22.812 11.133 1 97.44 109 PHE A O 1
ATOM 790 N N . THR A 1 110 ? -8.188 -21.094 11.695 1 96.94 110 THR A N 1
ATOM 791 C CA . THR A 1 110 ? -9.367 -21.719 11.102 1 96.94 110 THR A CA 1
ATOM 792 C C . THR A 1 110 ? -9.828 -20.938 9.883 1 96.94 110 THR A C 1
ATOM 794 O O . THR A 1 110 ? -10.844 -21.266 9.266 1 96.94 110 THR A O 1
ATOM 797 N N . GLY A 1 111 ? -9.141 -19.812 9.586 1 97.44 111 GLY A N 1
ATOM 798 C CA . GLY A 1 111 ? -9.508 -19.016 8.43 1 97.44 111 GLY A CA 1
ATOM 799 C C . GLY A 1 111 ? -9.086 -19.641 7.113 1 97.44 111 GLY A C 1
ATOM 800 O O . GLY A 1 111 ? -8.906 -20.859 7.027 1 97.44 111 GLY A O 1
ATOM 801 N N . CYS A 1 112 ? -9.016 -18.797 6.129 1 97.5 112 CYS A N 1
ATOM 802 C CA . CYS A 1 112 ? -8.75 -19.25 4.77 1 97.5 112 CYS A CA 1
ATOM 803 C C . CYS A 1 112 ? -7.465 -18.641 4.23 1 97.5 112 CYS A C 1
ATOM 805 O O . CYS A 1 112 ? -7.242 -17.438 4.355 1 97.5 112 CYS A O 1
ATOM 807 N N . PHE A 1 113 ? -6.586 -19.547 3.781 1 98.69 113 PHE A N 1
ATOM 808 C CA . PHE A 1 113 ? -5.477 -19.094 2.945 1 98.69 113 PHE A CA 1
ATOM 809 C C . PHE A 1 113 ? -5.812 -19.266 1.468 1 98.69 113 PHE A C 1
ATOM 811 O O . PHE A 1 113 ? -6.168 -20.359 1.03 1 98.69 113 PHE A O 1
ATOM 818 N N . VAL A 1 114 ? -5.75 -18.219 0.683 1 98.69 114 VAL A N 1
ATOM 819 C CA . VAL A 1 114 ? -6.062 -18.297 -0.74 1 98.69 114 VAL A CA 1
ATOM 820 C C . VAL A 1 114 ? -4.793 -18.609 -1.532 1 98.69 114 VAL A C 1
ATOM 822 O O . VAL A 1 114 ? -3.865 -17.797 -1.562 1 98.69 114 VAL A O 1
ATOM 825 N N . ASN A 1 115 ? -4.758 -19.75 -2.117 1 98.25 115 ASN A N 1
ATOM 826 C CA . ASN A 1 115 ? -3.646 -20.109 -2.988 1 98.25 115 ASN A CA 1
ATOM 827 C C . ASN A 1 115 ? -3.699 -19.359 -4.312 1 98.25 115 ASN A C 1
ATOM 829 O O . ASN A 1 115 ? -4.602 -19.578 -5.125 1 98.25 115 ASN A O 1
ATOM 833 N N . MET A 1 116 ? -2.764 -18.578 -4.559 1 98.06 116 MET A N 1
ATOM 834 C CA . MET A 1 116 ? -2.742 -17.641 -5.688 1 98.06 116 MET A CA 1
ATOM 835 C C . MET A 1 116 ? -2.686 -18.406 -7.012 1 98.06 116 MET A C 1
ATOM 837 O O . MET A 1 116 ? -3.33 -18 -7.984 1 98.06 116 MET A O 1
ATOM 841 N N . ILE A 1 117 ? -1.95 -19.453 -7.09 1 97.62 117 ILE A N 1
ATOM 842 C CA . ILE A 1 117 ? -1.752 -20.156 -8.352 1 97.62 117 ILE A CA 1
ATOM 843 C C . ILE A 1 117 ? -2.994 -20.984 -8.688 1 97.62 117 ILE A C 1
ATOM 845 O O . ILE A 1 117 ? -3.434 -21.016 -9.836 1 97.62 117 ILE A O 1
ATOM 849 N N . THR A 1 118 ? -3.543 -21.609 -7.637 1 96.75 118 THR A N 1
ATOM 850 C CA . THR A 1 118 ? -4.809 -22.312 -7.84 1 96.75 118 THR A CA 1
ATOM 851 C C . THR A 1 118 ? -5.895 -21.344 -8.297 1 96.75 118 THR A C 1
ATOM 853 O O . THR A 1 118 ? -6.621 -21.625 -9.25 1 96.75 118 THR A O 1
ATOM 856 N N . ALA A 1 119 ? -5.977 -20.219 -7.617 1 97.5 119 ALA A N 1
ATOM 857 C CA . ALA A 1 119 ? -6.953 -19.203 -7.988 1 97.5 119 ALA A CA 1
ATOM 858 C C . ALA A 1 119 ? -6.758 -18.75 -9.438 1 97.5 119 ALA A C 1
ATOM 860 O O . ALA A 1 119 ? -7.734 -18.547 -10.164 1 97.5 119 ALA A O 1
ATOM 861 N N . THR A 1 120 ? -5.523 -18.609 -9.859 1 97.81 120 THR A N 1
ATOM 862 C CA . THR A 1 120 ? -5.199 -18.156 -11.211 1 97.81 120 THR A CA 1
ATOM 863 C C . THR A 1 120 ? -5.605 -19.203 -12.242 1 97.81 120 THR A C 1
ATOM 865 O O . THR A 1 120 ? -6.176 -18.875 -13.281 1 97.81 120 THR A O 1
ATOM 868 N N . ALA A 1 121 ? -5.301 -20.469 -11.93 1 96.88 121 ALA A N 1
ATOM 869 C CA . ALA A 1 121 ? -5.699 -21.547 -12.828 1 96.88 121 ALA A CA 1
ATOM 870 C C . ALA A 1 121 ? -7.211 -21.578 -13.016 1 96.88 121 ALA A C 1
ATOM 872 O O . ALA A 1 121 ? -7.699 -21.703 -14.141 1 96.88 121 ALA A O 1
ATOM 873 N N . GLU A 1 122 ? -7.934 -21.422 -11.906 1 96.12 122 GLU A N 1
ATOM 874 C CA . GLU A 1 122 ? -9.391 -21.422 -11.961 1 96.12 122 GLU A CA 1
ATOM 875 C C . GLU A 1 122 ? -9.898 -20.219 -12.75 1 96.12 122 GLU A C 1
ATOM 877 O O . GLU A 1 122 ? -10.859 -20.328 -13.516 1 96.12 122 GLU A O 1
ATOM 882 N N . TYR A 1 123 ? -9.281 -19.125 -12.578 1 96.81 123 TYR A N 1
ATOM 883 C CA . TYR A 1 123 ? -9.633 -17.906 -13.305 1 96.81 123 TYR A CA 1
ATOM 884 C C . TYR A 1 123 ? -9.477 -18.109 -14.805 1 96.81 123 TYR A C 1
ATOM 886 O O . TYR A 1 123 ? -10.352 -17.719 -15.586 1 96.81 123 TYR A O 1
ATOM 894 N N . ILE A 1 124 ? -8.328 -18.656 -15.211 1 96.88 124 ILE A N 1
ATOM 895 C CA . ILE A 1 124 ? -8.047 -18.875 -16.625 1 96.88 124 ILE A CA 1
ATOM 896 C C . ILE A 1 124 ? -9.086 -19.828 -17.203 1 96.88 124 ILE A C 1
ATOM 898 O O . ILE A 1 124 ? -9.648 -19.562 -18.281 1 96.88 124 ILE A O 1
ATOM 902 N N . ALA A 1 125 ? -9.359 -20.875 -16.484 1 94.69 125 ALA A N 1
ATOM 903 C CA . ALA A 1 125 ? -10.32 -21.859 -16.953 1 94.69 125 ALA A CA 1
ATOM 904 C C . ALA A 1 125 ? -11.703 -21.234 -17.156 1 94.69 125 ALA A C 1
ATOM 906 O O . ALA A 1 125 ? -12.398 -21.547 -18.125 1 94.69 125 ALA A O 1
ATOM 907 N N . ARG A 1 126 ? -12.062 -20.344 -16.312 1 94.19 126 ARG A N 1
ATOM 908 C CA . ARG A 1 126 ? -13.391 -19.734 -16.328 1 94.19 126 ARG A CA 1
ATOM 909 C C . ARG A 1 126 ? -13.492 -18.656 -17.391 1 94.19 126 ARG A C 1
ATOM 911 O O . ARG A 1 126 ? -14.492 -18.562 -18.094 1 94.19 126 ARG A O 1
ATOM 918 N N . ASN A 1 127 ? -12.453 -17.875 -17.547 1 94.81 127 ASN A N 1
ATOM 919 C CA . ASN A 1 127 ? -12.562 -16.656 -18.344 1 94.81 127 ASN A CA 1
ATOM 920 C C . ASN A 1 127 ? -11.977 -16.828 -19.734 1 94.81 127 ASN A C 1
ATOM 922 O O . ASN A 1 127 ? -12.266 -16.047 -20.641 1 94.81 127 ASN A O 1
ATOM 926 N N . PHE A 1 128 ? -11.125 -17.844 -19.812 1 96.19 128 PHE A N 1
ATOM 927 C CA . PHE A 1 128 ? -10.477 -18.109 -21.094 1 96.19 128 PHE A CA 1
ATOM 928 C C . PHE A 1 128 ? -10.547 -19.594 -21.438 1 96.19 128 PHE A C 1
ATOM 930 O O . PHE A 1 128 ? -9.516 -20.234 -21.625 1 96.19 128 PHE A O 1
ATOM 937 N N . PRO A 1 129 ? -11.711 -20.109 -21.688 1 94.56 129 PRO A N 1
ATOM 938 C CA . PRO A 1 129 ? -11.883 -21.547 -21.891 1 94.56 129 PRO A CA 1
ATOM 939 C C . PRO A 1 129 ? -11.188 -22.047 -23.156 1 94.56 129 PRO A C 1
ATOM 941 O O . PRO A 1 129 ? -10.938 -23.25 -23.281 1 94.56 129 PRO A O 1
ATOM 944 N N . GLN A 1 130 ? -10.844 -21.156 -24.047 1 95.62 130 GLN A N 1
ATOM 945 C CA . GLN A 1 130 ? -10.219 -21.562 -25.297 1 95.62 130 GLN A CA 1
ATOM 946 C C . GLN A 1 130 ? -8.703 -21.625 -25.156 1 95.62 130 GLN A C 1
ATOM 948 O O . GLN A 1 130 ? -8.016 -22.141 -26.047 1 95.62 130 GLN A O 1
ATOM 953 N N . VAL A 1 131 ? -8.219 -21.156 -24.094 1 96.75 131 VAL A N 1
ATOM 954 C CA . VAL A 1 131 ? -6.777 -21.094 -23.891 1 96.75 131 VAL A CA 1
ATOM 955 C C . VAL A 1 131 ? -6.227 -22.484 -23.625 1 96.75 131 VAL A C 1
ATOM 957 O O . VAL A 1 131 ? -6.836 -23.266 -22.906 1 96.75 131 VAL A O 1
ATOM 960 N N . ARG A 1 132 ? -5.152 -22.828 -24.266 1 96.06 132 ARG A N 1
ATOM 961 C CA . ARG A 1 132 ? -4.445 -24.094 -24.031 1 96.06 132 ARG A CA 1
ATOM 962 C C . ARG A 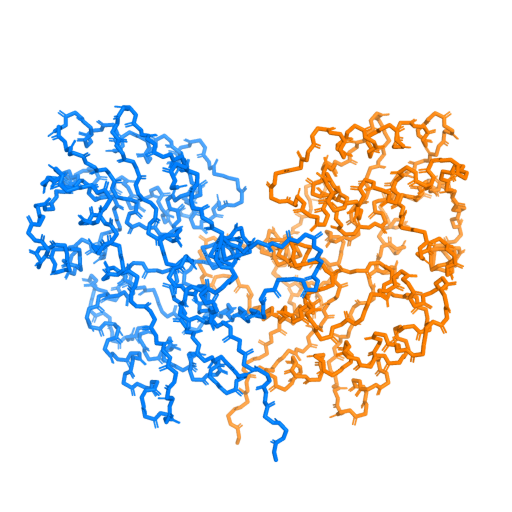1 132 ? -2.986 -23.844 -23.672 1 96.06 132 ARG A C 1
ATOM 964 O O . ARG A 1 132 ? -2.465 -24.438 -22.719 1 96.06 132 ARG A O 1
ATOM 971 N N . ARG A 1 133 ? -2.318 -22.969 -24.391 1 97.31 133 ARG A N 1
ATOM 972 C CA . ARG A 1 133 ? -0.905 -22.672 -24.188 1 97.31 133 ARG A CA 1
ATOM 973 C C . ARG A 1 133 ? -0.726 -21.391 -23.391 1 97.31 133 ARG A C 1
ATOM 975 O O . ARG A 1 133 ? -1.091 -20.297 -23.859 1 97.31 133 ARG A O 1
ATOM 982 N N . VAL A 1 134 ? -0.161 -21.531 -22.234 1 98.31 134 VAL A N 1
ATOM 983 C CA . VAL A 1 134 ? 0.08 -20.391 -21.359 1 98.31 134 VAL A CA 1
ATOM 984 C C . VAL A 1 134 ? 1.577 -20.094 -21.297 1 98.31 134 VAL A C 1
ATOM 986 O O . VAL A 1 134 ? 2.365 -20.953 -20.891 1 98.31 134 VAL A O 1
ATOM 989 N N . GLY A 1 135 ? 1.975 -18.922 -21.812 1 98.38 135 GLY A N 1
ATOM 990 C CA . GLY A 1 135 ? 3.338 -18.453 -21.609 1 98.38 135 GLY A CA 1
ATOM 991 C C . GLY A 1 135 ? 3.555 -17.812 -20.25 1 98.38 135 GLY A C 1
ATOM 992 O O . GLY A 1 135 ? 2.955 -16.766 -19.953 1 98.38 135 GLY A O 1
ATOM 993 N N . VAL A 1 136 ? 4.434 -18.391 -19.453 1 98.56 136 VAL A N 1
ATOM 994 C CA . VAL A 1 136 ? 4.641 -17.938 -18.078 1 98.56 136 VAL A CA 1
ATOM 995 C C . VAL A 1 136 ? 5.957 -17.172 -17.984 1 98.56 136 VAL A C 1
ATOM 997 O O . VAL A 1 136 ? 7.016 -17.688 -18.328 1 98.56 136 VAL A O 1
ATOM 1000 N N . LEU A 1 137 ? 5.871 -15.922 -17.609 1 98.56 137 LEU A N 1
ATOM 1001 C CA . LEU A 1 137 ? 7.043 -15.141 -17.234 1 98.56 137 LEU A CA 1
ATOM 1002 C C . LEU A 1 137 ? 7.281 -15.188 -15.727 1 98.56 137 LEU A C 1
ATOM 1004 O O . LEU A 1 137 ? 6.488 -14.648 -14.953 1 98.56 137 LEU A O 1
ATOM 1008 N N . CYS A 1 138 ? 8.383 -15.844 -15.352 1 98.12 138 CYS A N 1
ATOM 1009 C CA . CYS A 1 138 ? 8.586 -16.047 -13.922 1 98.12 138 CYS A CA 1
ATOM 1010 C C . CYS A 1 138 ? 10.07 -16.094 -13.578 1 98.12 138 CYS A C 1
ATOM 1012 O O . CYS A 1 138 ? 10.922 -15.961 -14.461 1 98.12 138 CYS A O 1
ATOM 1014 N N . THR A 1 139 ? 10.336 -16.141 -12.32 1 95.62 139 THR A N 1
ATOM 1015 C CA . THR A 1 139 ? 11.711 -16.25 -11.836 1 95.62 139 THR A CA 1
ATOM 1016 C C . THR A 1 139 ? 12.281 -17.625 -12.133 1 95.62 139 THR A C 1
ATOM 1018 O O . THR A 1 139 ? 11.531 -18.578 -12.391 1 95.62 139 THR A O 1
ATOM 1021 N N . GLN A 1 140 ? 13.578 -17.719 -12 1 95.69 140 GLN A N 1
ATOM 1022 C CA . GLN A 1 140 ? 14.234 -19 -12.211 1 95.69 140 GLN A CA 1
ATOM 1023 C C . GLN A 1 140 ? 13.852 -20 -11.117 1 95.69 140 GLN A C 1
ATOM 1025 O O . GLN A 1 140 ? 13.75 -21.203 -11.375 1 95.69 140 GLN A O 1
ATOM 1030 N N . GLY A 1 141 ? 13.641 -19.484 -9.93 1 94.31 141 GLY A N 1
ATOM 1031 C CA . GLY A 1 141 ? 13.188 -20.344 -8.859 1 94.31 141 GLY A CA 1
ATOM 1032 C C . GLY A 1 141 ? 11.82 -20.953 -9.109 1 94.31 141 GLY A C 1
ATOM 1033 O O . GLY A 1 141 ? 11.625 -22.156 -8.914 1 94.31 141 GLY A O 1
ATOM 1034 N N . ALA A 1 142 ? 10.906 -20.125 -9.555 1 96 142 ALA A N 1
ATOM 1035 C CA . ALA A 1 142 ? 9.57 -20.609 -9.875 1 96 142 ALA A CA 1
ATOM 1036 C C . ALA A 1 142 ? 9.617 -21.625 -11.016 1 96 142 ALA A C 1
ATOM 1038 O O . ALA A 1 142 ? 8.93 -22.641 -10.977 1 96 142 ALA A O 1
ATOM 1039 N N . HIS A 1 143 ? 10.414 -21.328 -12.023 1 97.25 143 HIS A N 1
ATOM 1040 C CA . HIS A 1 143 ? 10.586 -22.25 -13.133 1 97.25 143 HIS A CA 1
ATOM 1041 C C . HIS A 1 143 ? 11.133 -23.594 -12.656 1 97.25 143 HIS A C 1
ATOM 1043 O O . HIS A 1 143 ? 10.586 -24.641 -12.984 1 97.25 143 HIS A O 1
ATOM 1049 N N . ALA A 1 144 ? 12.18 -23.516 -11.852 1 95.56 144 ALA A N 1
ATOM 1050 C CA . ALA A 1 144 ? 12.867 -24.719 -11.398 1 95.56 144 ALA A CA 1
ATOM 1051 C C . ALA A 1 144 ? 11.953 -25.578 -10.531 1 95.56 144 ALA A C 1
ATOM 1053 O O . ALA A 1 144 ? 12.023 -26.812 -10.578 1 95.56 144 ALA A O 1
ATOM 1054 N N . SER A 1 145 ? 11.125 -24.953 -9.781 1 95.19 145 SER A N 1
ATOM 1055 C CA . SER A 1 145 ? 10.234 -25.688 -8.883 1 95.19 145 SER A CA 1
ATOM 1056 C C . SER A 1 145 ? 9.055 -26.281 -9.633 1 95.19 145 SER A C 1
ATOM 1058 O O . SER A 1 145 ? 8.328 -27.125 -9.086 1 95.19 145 SER A O 1
ATOM 1060 N N . ARG A 1 146 ? 8.773 -25.781 -10.82 1 96.06 146 ARG A N 1
ATOM 1061 C CA . ARG A 1 146 ? 7.668 -26.219 -11.672 1 96.06 146 ARG A CA 1
ATOM 1062 C C . ARG A 1 146 ? 6.32 -25.906 -11.023 1 96.06 146 ARG A C 1
ATOM 1064 O O . ARG A 1 146 ? 5.359 -26.656 -11.203 1 96.06 146 ARG A O 1
ATOM 1071 N N . VAL A 1 147 ? 6.289 -24.859 -10.25 1 96.19 147 VAL A N 1
ATOM 1072 C CA . VAL A 1 147 ? 5.09 -24.516 -9.5 1 96.19 147 VAL A CA 1
ATOM 1073 C C . VAL A 1 147 ? 3.92 -24.281 -10.453 1 96.19 147 VAL A C 1
ATOM 1075 O O . VAL A 1 147 ? 2.805 -24.75 -10.195 1 96.19 147 VAL A O 1
ATOM 1078 N N . PHE A 1 148 ? 4.125 -23.719 -11.602 1 97.62 148 PHE A N 1
ATOM 1079 C CA . PHE A 1 148 ? 3.049 -23.422 -12.539 1 97.62 148 PHE A CA 1
ATOM 1080 C C . PHE A 1 148 ? 2.617 -24.688 -13.281 1 97.62 148 PHE A C 1
ATOM 1082 O O . PHE A 1 148 ? 1.428 -24.875 -13.539 1 97.62 148 PHE A O 1
ATOM 1089 N N . ASP A 1 149 ? 3.598 -25.547 -13.594 1 96.81 149 ASP A N 1
ATOM 1090 C CA . ASP A 1 149 ? 3.281 -26.797 -14.258 1 96.81 149 ASP A CA 1
ATOM 1091 C C . ASP A 1 149 ? 2.322 -27.641 -13.422 1 96.81 149 ASP A C 1
ATOM 1093 O O . ASP A 1 149 ? 1.385 -28.234 -13.945 1 96.81 149 ASP A O 1
ATOM 1097 N N . GLN A 1 150 ? 2.547 -27.594 -12.18 1 93.25 150 GLN A N 1
ATOM 1098 C CA . GLN A 1 150 ? 1.744 -28.391 -11.266 1 93.25 150 GLN A CA 1
ATOM 1099 C C . GLN A 1 150 ? 0.304 -27.891 -11.211 1 93.25 150 GLN A C 1
ATOM 1101 O O . GLN A 1 150 ? -0.637 -28.672 -11.383 1 93.25 150 GLN A O 1
ATOM 1106 N N . TYR A 1 151 ? 0.104 -26.609 -11.023 1 92.88 151 TYR A N 1
ATOM 1107 C CA . TYR A 1 151 ? -1.226 -26.062 -10.812 1 92.88 151 TYR A CA 1
ATOM 1108 C C . TYR A 1 151 ? -1.967 -25.891 -12.133 1 92.88 151 TYR A C 1
ATOM 1110 O O . TYR A 1 151 ? -3.145 -26.234 -12.242 1 92.88 151 TYR A O 1
ATOM 1118 N N . LEU A 1 152 ? -1.294 -25.359 -13.156 1 95 152 LEU A N 1
ATOM 1119 C CA . LEU A 1 152 ? -1.926 -25.109 -14.445 1 95 152 LEU A CA 1
ATOM 1120 C C . LEU A 1 152 ? -2.109 -26.406 -15.219 1 95 152 LEU A C 1
ATOM 1122 O O . LEU A 1 152 ? -3.094 -26.578 -15.945 1 95 152 LEU A O 1
ATOM 1126 N N . GLY A 1 153 ? -1.108 -27.266 -15.031 1 92.31 153 GLY A N 1
ATOM 1127 C CA . GLY A 1 153 ? -1.226 -28.578 -15.656 1 92.31 153 GLY A CA 1
ATOM 1128 C C . GLY A 1 153 ? -2.463 -29.328 -15.227 1 92.31 153 GLY A C 1
ATOM 1129 O O . GLY A 1 153 ? -3.111 -30 -16.047 1 92.31 153 GLY A O 1
ATOM 1130 N N . GLN A 1 154 ? -2.762 -29.219 -13.992 1 89.25 154 GLN A N 1
ATOM 1131 C CA . GLN A 1 154 ? -3.945 -29.875 -13.445 1 89.25 154 GLN A CA 1
ATOM 1132 C C . GLN A 1 154 ? -5.219 -29.328 -14.078 1 89.25 154 GLN A C 1
ATOM 1134 O O . GLN A 1 154 ? -6.238 -30.016 -14.141 1 89.25 154 GLN A O 1
ATOM 1139 N N . ALA A 1 155 ? -5.141 -28.172 -14.586 1 89 155 ALA A N 1
ATOM 1140 C CA . ALA A 1 155 ? -6.281 -27.531 -15.242 1 89 155 ALA A CA 1
ATOM 1141 C C . ALA A 1 155 ? -6.273 -27.812 -16.734 1 89 155 ALA A C 1
ATOM 1143 O O . ALA A 1 155 ? -7.094 -27.266 -17.484 1 89 155 ALA A O 1
ATOM 1144 N N . GLY A 1 156 ? -5.297 -28.594 -17.219 1 91.19 156 GLY A N 1
ATOM 1145 C CA . GLY A 1 156 ? -5.23 -29 -18.625 1 91.19 156 GLY A CA 1
ATOM 1146 C C . GLY A 1 156 ? -4.512 -27.984 -19.5 1 91.19 156 GLY A C 1
ATOM 1147 O O . GLY A 1 156 ? -4.668 -28 -20.719 1 91.19 156 GLY A O 1
ATOM 1148 N N . LEU A 1 157 ? -3.783 -27.109 -18.891 1 95.44 157 LEU A N 1
ATOM 1149 C CA . LEU A 1 157 ? -3.076 -26.078 -19.625 1 95.44 157 LEU A CA 1
ATOM 1150 C C . LEU A 1 157 ? -1.63 -26.484 -19.891 1 95.44 157 LEU A C 1
ATOM 1152 O O . LEU A 1 157 ? -0.999 -27.125 -19.047 1 95.44 157 LEU A O 1
ATOM 1156 N N . ASP A 1 158 ? -1.14 -26.188 -21.047 1 96.06 158 ASP A N 1
ATOM 1157 C CA . ASP A 1 158 ? 0.271 -26.344 -21.391 1 96.06 158 ASP A CA 1
ATOM 1158 C C . ASP A 1 158 ? 1.076 -25.109 -21 1 96.06 158 ASP A C 1
ATOM 1160 O O . ASP A 1 158 ? 0.767 -24 -21.438 1 96.06 158 ASP A O 1
ATOM 1164 N N . VAL A 1 159 ? 2.09 -25.344 -20.219 1 97.62 159 VAL A N 1
ATOM 1165 C CA . VAL A 1 159 ? 2.881 -24.219 -19.719 1 97.62 159 VAL A CA 1
ATOM 1166 C C . VAL A 1 159 ? 4.164 -24.094 -20.547 1 97.62 159 VAL A C 1
ATOM 1168 O O . VAL A 1 159 ? 4.914 -25.062 -20.688 1 97.62 159 VAL A O 1
ATOM 1171 N N . LEU A 1 160 ? 4.375 -22.938 -21.047 1 97.62 160 LEU A N 1
ATOM 1172 C CA . LEU A 1 160 ? 5.594 -22.609 -21.781 1 97.62 160 LEU A CA 1
ATOM 1173 C C . LEU A 1 160 ? 6.379 -21.516 -21.094 1 97.62 160 LEU A C 1
ATOM 1175 O O . LEU A 1 160 ? 5.789 -20.594 -20.5 1 97.62 160 LEU A O 1
ATOM 1179 N N . TYR A 1 161 ? 7.695 -21.656 -21.188 1 98.19 161 TYR A N 1
ATOM 1180 C CA . TYR A 1 161 ? 8.594 -20.672 -20.594 1 98.19 161 TYR A CA 1
ATOM 1181 C C . TYR A 1 161 ? 9.523 -20.078 -21.656 1 98.19 161 TYR A C 1
ATOM 1183 O O . TYR A 1 161 ? 9.688 -20.656 -22.734 1 98.19 161 TYR A O 1
ATOM 1191 N N . PRO A 1 162 ? 10.078 -18.891 -21.359 1 98 162 PRO A N 1
ATOM 1192 C CA . PRO A 1 162 ? 11.172 -18.438 -22.219 1 98 162 PRO A CA 1
ATOM 1193 C C . PRO A 1 162 ? 12.32 -19.438 -22.312 1 98 162 PRO A C 1
ATOM 1195 O O . PRO A 1 162 ? 12.43 -20.328 -21.453 1 98 162 PRO A O 1
ATOM 1198 N N . ASP A 1 163 ? 13.148 -19.281 -23.375 1 97.31 163 ASP A N 1
ATOM 1199 C CA . ASP A 1 163 ? 14.312 -20.156 -23.453 1 97.31 163 ASP A CA 1
ATOM 1200 C C . ASP A 1 163 ? 15.352 -19.797 -22.391 1 97.31 163 ASP A C 1
ATOM 1202 O O . ASP A 1 163 ? 15.133 -18.875 -21.594 1 97.31 163 ASP A O 1
ATOM 1206 N N . ALA A 1 164 ? 16.406 -20.547 -22.297 1 97.5 164 ALA A N 1
ATOM 1207 C CA . ALA A 1 164 ? 17.375 -20.406 -21.219 1 97.5 164 ALA A CA 1
ATOM 1208 C C . ALA A 1 164 ? 17.922 -18.984 -21.141 1 97.5 164 ALA A C 1
ATOM 1210 O O . ALA A 1 164 ? 18.016 -18.406 -20.062 1 97.5 164 ALA A O 1
ATOM 1211 N N . ALA A 1 165 ? 18.25 -18.453 -22.25 1 97.62 165 ALA A N 1
ATOM 1212 C CA . ALA A 1 165 ? 18.766 -17.078 -22.297 1 97.62 165 ALA A CA 1
ATOM 1213 C C . ALA A 1 165 ? 17.703 -16.078 -21.844 1 97.62 165 ALA A C 1
ATOM 1215 O O . ALA A 1 165 ? 18.016 -15.109 -21.141 1 97.62 165 ALA A O 1
ATOM 1216 N N . GLY A 1 166 ? 16.5 -16.281 -22.266 1 98.06 166 GLY A N 1
ATOM 1217 C CA . GLY A 1 166 ? 15.398 -15.43 -21.859 1 98.06 166 GLY A CA 1
ATOM 1218 C C . GLY A 1 166 ? 15.117 -15.477 -20.375 1 98.06 166 GLY A C 1
ATOM 1219 O O . GLY A 1 166 ? 14.844 -14.445 -19.75 1 98.06 166 GLY A O 1
ATOM 1220 N N . ARG A 1 167 ? 15.203 -16.656 -19.828 1 98.06 167 ARG A N 1
ATOM 1221 C CA . ARG A 1 167 ? 14.977 -16.812 -18.391 1 98.06 167 ARG A CA 1
ATOM 1222 C C . ARG A 1 167 ? 16.031 -16.078 -17.594 1 98.06 167 ARG A C 1
ATOM 1224 O O . ARG A 1 167 ? 15.734 -15.477 -16.562 1 98.06 167 ARG A O 1
ATOM 1231 N N . GLU A 1 168 ? 17.219 -16.125 -18.047 1 97.56 168 GLU A N 1
ATOM 1232 C CA . GLU A 1 168 ? 18.297 -15.406 -17.375 1 97.56 168 GLU A CA 1
ATOM 1233 C C . GLU A 1 168 ? 18.078 -13.898 -17.422 1 97.56 168 GLU A C 1
ATOM 1235 O O . GLU A 1 168 ? 18.266 -13.203 -16.422 1 97.56 168 GLU A O 1
ATOM 1240 N N . LYS A 1 169 ? 17.703 -13.461 -18.609 1 97.88 169 LYS A N 1
ATOM 1241 C CA . LYS A 1 169 ? 17.438 -12.031 -18.766 1 97.88 169 LYS A CA 1
ATOM 1242 C C . LYS A 1 169 ? 16.281 -11.586 -17.891 1 97.88 169 LYS A C 1
ATOM 1244 O O . LYS A 1 169 ? 16.328 -10.516 -17.281 1 97.88 169 LYS A O 1
ATOM 1249 N N . LEU A 1 170 ? 15.273 -12.383 -17.891 1 98.12 170 LEU A N 1
ATOM 1250 C CA . LEU A 1 170 ? 14.102 -12.07 -17.094 1 98.12 170 LEU A CA 1
ATOM 1251 C C . LEU A 1 170 ? 14.453 -12.047 -15.602 1 98.12 170 LEU A C 1
ATOM 1253 O O . LEU A 1 170 ? 14.016 -11.156 -14.875 1 98.12 170 LEU A O 1
ATOM 1257 N N . GLN A 1 171 ? 15.25 -13.008 -15.188 1 97.75 171 GLN A N 1
ATOM 1258 C CA . GLN A 1 171 ? 15.688 -13.039 -13.797 1 97.75 171 GLN A CA 1
ATOM 1259 C C . GLN A 1 171 ? 16.438 -11.766 -13.422 1 97.75 171 GLN A C 1
ATOM 1261 O O . GLN A 1 171 ? 16.219 -11.195 -12.352 1 97.75 171 GLN A O 1
ATOM 1266 N N . ARG A 1 172 ? 17.25 -11.344 -14.289 1 97.69 172 ARG A N 1
ATOM 1267 C CA . ARG A 1 172 ? 18 -10.117 -14.047 1 97.69 172 ARG A CA 1
ATOM 1268 C C . ARG A 1 172 ? 17.078 -8.906 -14.016 1 97.69 172 ARG A C 1
ATOM 1270 O O . ARG A 1 172 ? 17.219 -8.023 -13.164 1 97.69 172 ARG A O 1
ATOM 1277 N N . ALA A 1 173 ? 16.125 -8.875 -14.898 1 98.19 173 ALA A N 1
ATOM 1278 C CA . ALA A 1 173 ? 15.164 -7.773 -14.938 1 98.19 173 ALA A CA 1
ATOM 1279 C C . ALA A 1 173 ? 14.398 -7.668 -13.617 1 98.19 173 ALA A C 1
ATOM 1281 O O . ALA A 1 173 ? 13.992 -6.578 -13.219 1 98.19 173 ALA A O 1
ATOM 1282 N N . ILE A 1 174 ? 14.227 -8.75 -12.977 1 97.25 174 ILE A N 1
ATOM 1283 C CA . ILE A 1 174 ? 13.469 -8.789 -11.734 1 97.25 174 ILE A CA 1
ATOM 1284 C C . ILE A 1 174 ? 14.383 -8.461 -10.555 1 97.25 174 ILE A C 1
ATOM 1286 O O . ILE A 1 174 ? 14.031 -7.652 -9.695 1 97.25 174 ILE A O 1
ATOM 1290 N N . SER A 1 175 ? 15.672 -8.977 -10.562 1 95.62 175 SER A N 1
ATOM 1291 C CA . SER A 1 175 ? 16.375 -9.047 -9.289 1 95.62 175 SER A CA 1
ATOM 1292 C C . SER A 1 175 ? 17.672 -8.258 -9.328 1 95.62 175 SER A C 1
ATOM 1294 O O . SER A 1 175 ? 18.344 -8.094 -8.305 1 95.62 175 SER A O 1
ATOM 1296 N N . ASP A 1 176 ? 18.125 -7.84 -10.516 1 97 176 ASP A N 1
ATOM 1297 C CA . ASP A 1 176 ? 19.406 -7.141 -10.594 1 97 176 ASP A CA 1
ATOM 1298 C C . ASP A 1 176 ? 19.406 -5.891 -9.719 1 97 176 ASP A C 1
ATOM 1300 O O . ASP A 1 176 ? 18.531 -5.031 -9.852 1 97 176 ASP A O 1
ATOM 1304 N N . PRO A 1 177 ? 20.391 -5.766 -8.852 1 94.81 177 PRO A N 1
ATOM 1305 C CA . PRO A 1 177 ? 20.406 -4.645 -7.902 1 94.81 177 PRO A CA 1
ATOM 1306 C C . PRO A 1 177 ? 20.578 -3.293 -8.594 1 94.81 177 PRO A C 1
ATOM 1308 O O . PRO A 1 177 ? 20.266 -2.254 -8.008 1 94.81 177 PRO A O 1
ATOM 1311 N N . ALA A 1 178 ? 21.016 -3.295 -9.812 1 95.44 178 ALA A N 1
ATOM 1312 C CA . ALA A 1 178 ? 21.359 -2.043 -10.492 1 95.44 178 ALA A CA 1
ATOM 1313 C C . ALA A 1 178 ? 20.172 -1.52 -11.297 1 95.44 178 ALA A C 1
ATOM 1315 O O . ALA A 1 178 ? 20.078 -0.32 -11.57 1 95.44 178 ALA A O 1
ATOM 1316 N N . TYR A 1 179 ? 19.234 -2.457 -11.641 1 96.75 179 TYR A N 1
ATOM 1317 C CA . TYR A 1 179 ? 18.172 -1.937 -12.492 1 96.75 179 TYR A CA 1
ATOM 1318 C C . TYR A 1 179 ? 16.891 -2.742 -12.328 1 96.75 179 TYR A C 1
ATOM 1320 O O . TYR A 1 179 ? 15.836 -2.352 -12.836 1 96.75 179 TYR A O 1
ATOM 1328 N N . GLY A 1 180 ? 16.938 -3.809 -11.609 1 97.25 180 GLY A N 1
ATOM 1329 C CA . GLY A 1 180 ? 15.836 -4.758 -11.562 1 97.25 180 GLY A CA 1
ATOM 1330 C C . GLY A 1 180 ? 14.625 -4.227 -10.828 1 97.25 180 GLY A C 1
ATOM 1331 O O . GLY A 1 180 ? 14.727 -3.264 -10.062 1 97.25 180 GLY A O 1
ATOM 1332 N N . LEU A 1 181 ? 13.523 -4.84 -11 1 96.81 181 LEU A N 1
ATOM 1333 C CA . LEU A 1 181 ? 12.227 -4.43 -10.461 1 96.81 181 LEU A CA 1
ATOM 1334 C C . LEU A 1 181 ? 12.234 -4.453 -8.938 1 96.81 181 LEU A C 1
ATOM 1336 O O . LEU A 1 181 ? 11.578 -3.635 -8.297 1 96.81 181 LEU A O 1
ATOM 1340 N N . LYS A 1 182 ? 12.977 -5.375 -8.336 1 94.81 182 LYS A N 1
ATOM 1341 C CA . LYS A 1 182 ? 13 -5.488 -6.879 1 94.81 182 LYS A CA 1
ATOM 1342 C C . LYS A 1 182 ? 13.82 -4.367 -6.25 1 94.81 182 LYS A C 1
ATOM 1344 O O . LYS A 1 182 ? 13.602 -4 -5.094 1 94.81 182 LYS A O 1
ATOM 1349 N N . ALA A 1 183 ? 14.727 -3.832 -7.039 1 93.81 183 ALA A N 1
ATOM 1350 C CA . ALA A 1 183 ? 15.547 -2.721 -6.57 1 93.81 183 ALA A CA 1
ATOM 1351 C C . ALA A 1 183 ? 14.906 -1.38 -6.922 1 93.81 183 ALA A C 1
ATOM 1353 O O . ALA A 1 183 ? 15.094 -0.39 -6.211 1 93.81 183 ALA A O 1
ATOM 1354 N N . PHE A 1 184 ? 14.125 -1.353 -8.07 1 92.56 184 PHE A N 1
ATOM 1355 C CA . PHE A 1 184 ? 13.531 -0.125 -8.586 1 92.56 184 PHE A CA 1
ATOM 1356 C C . PHE A 1 184 ? 12.047 -0.316 -8.859 1 92.56 184 PHE A C 1
ATOM 1358 O O . PHE A 1 184 ? 11.586 -0.097 -9.984 1 92.56 184 PHE A O 1
ATOM 1365 N N . SER A 1 185 ? 11.273 -0.62 -7.875 1 86.31 185 SER A N 1
ATOM 1366 C CA . SER A 1 185 ? 9.875 -0.982 -8.055 1 86.31 185 SER A CA 1
ATOM 1367 C C . SER A 1 185 ? 9 0.255 -8.242 1 86.31 185 SER A C 1
ATOM 1369 O O . SER A 1 185 ? 8.008 0.219 -8.969 1 86.31 185 SER A O 1
ATOM 1371 N N . SER A 1 186 ? 9.312 1.341 -7.582 1 89.62 186 SER A N 1
ATOM 1372 C CA . SER A 1 186 ? 8.516 2.562 -7.656 1 89.62 186 SER A CA 1
ATOM 1373 C C . SER A 1 186 ? 8.711 3.27 -8.992 1 89.62 186 SER A C 1
ATOM 1375 O O . SER A 1 186 ? 7.836 4.02 -9.438 1 89.62 186 SER A O 1
ATOM 1377 N N . HIS A 1 187 ? 9.883 3.131 -9.586 1 90.81 187 HIS A N 1
ATOM 1378 C CA . HIS A 1 187 ? 10.211 3.646 -10.906 1 90.81 187 HIS A CA 1
ATOM 1379 C C . HIS A 1 187 ? 10.898 2.58 -11.758 1 90.81 187 HIS A C 1
ATOM 1381 O O . HIS A 1 187 ? 12.125 2.52 -11.82 1 90.81 187 HIS A O 1
ATOM 1387 N N . VAL A 1 188 ? 10.094 1.864 -12.477 1 95.5 188 VAL A N 1
ATOM 1388 C CA . VAL A 1 188 ? 10.648 0.79 -13.297 1 95.5 188 VAL A CA 1
ATOM 1389 C C . VAL A 1 188 ? 11.672 1.36 -14.273 1 95.5 188 VAL A C 1
ATOM 1391 O O . VAL A 1 188 ? 11.359 2.271 -15.047 1 95.5 188 VAL A O 1
ATOM 1394 N N . THR A 1 189 ? 12.891 0.803 -14.188 1 97.12 189 THR A N 1
ATOM 1395 C CA . THR A 1 189 ? 13.938 1.265 -15.086 1 97.12 189 THR A CA 1
ATOM 1396 C C . THR A 1 189 ? 13.609 0.891 -16.531 1 97.12 189 THR A C 1
ATOM 1398 O O . THR A 1 189 ? 12.914 -0.096 -16.781 1 97.12 189 THR A O 1
ATOM 1401 N N . GLU A 1 190 ? 14.125 1.715 -17.406 1 97.69 190 GLU A N 1
ATOM 1402 C CA . GLU A 1 190 ? 13.93 1.427 -18.828 1 97.69 190 GLU A CA 1
ATOM 1403 C C . GLU A 1 190 ? 14.477 0.05 -19.188 1 97.69 190 GLU A C 1
ATOM 1405 O O . GLU A 1 190 ? 13.859 -0.688 -19.953 1 97.69 190 GLU A O 1
ATOM 1410 N N . LYS A 1 191 ? 15.586 -0.256 -18.672 1 97.88 191 LYS A N 1
ATOM 1411 C CA . LYS A 1 191 ? 16.219 -1.538 -18.984 1 97.88 191 LYS A CA 1
ATOM 1412 C C . LYS A 1 191 ? 15.336 -2.703 -18.516 1 97.88 191 LYS A C 1
ATOM 1414 O O . LYS A 1 191 ? 15.125 -3.66 -19.266 1 97.88 191 LYS A O 1
ATOM 1419 N N . ALA A 1 192 ? 14.852 -2.674 -17.25 1 98.19 192 ALA A N 1
ATOM 1420 C CA . ALA A 1 192 ? 13.984 -3.727 -16.734 1 98.19 192 ALA A CA 1
ATOM 1421 C C . ALA A 1 192 ? 12.711 -3.842 -17.578 1 98.19 192 ALA A C 1
ATOM 1423 O O . ALA A 1 192 ? 12.289 -4.945 -17.922 1 98.19 192 ALA A O 1
ATOM 1424 N N . TRP A 1 193 ? 12.141 -2.691 -17.875 1 98.19 193 TRP A N 1
ATOM 1425 C CA . TRP A 1 193 ? 10.93 -2.664 -18.688 1 98.19 193 TRP A CA 1
ATOM 1426 C C . TRP A 1 193 ? 11.18 -3.311 -20.047 1 98.19 193 TRP A C 1
ATOM 1428 O O . TRP A 1 193 ? 10.398 -4.148 -20.5 1 98.19 193 TRP A O 1
ATOM 1438 N N . ASN A 1 194 ? 12.258 -2.947 -20.672 1 98.12 194 ASN A N 1
ATOM 1439 C CA . ASN A 1 194 ? 12.602 -3.488 -21.984 1 98.12 194 ASN A CA 1
ATOM 1440 C C . ASN A 1 194 ? 12.828 -4.996 -21.922 1 98.12 194 ASN A C 1
ATOM 1442 O O . ASN A 1 194 ? 12.367 -5.73 -22.797 1 98.12 194 ASN A O 1
ATOM 1446 N N . ASP A 1 195 ? 13.531 -5.402 -20.922 1 98 195 ASP A N 1
ATOM 1447 C CA . ASP A 1 195 ? 13.828 -6.824 -20.797 1 98 195 ASP A CA 1
ATOM 1448 C C . ASP A 1 195 ? 12.555 -7.637 -20.578 1 98 195 ASP A C 1
ATOM 1450 O O . ASP A 1 195 ? 12.367 -8.688 -21.188 1 98 195 ASP A O 1
ATOM 1454 N N . VAL A 1 196 ? 11.656 -7.121 -19.75 1 98.31 196 VAL A N 1
ATOM 1455 C CA . VAL A 1 196 ? 10.398 -7.805 -19.469 1 98.31 196 VAL A CA 1
ATOM 1456 C C . VAL A 1 196 ? 9.539 -7.844 -20.734 1 98.31 196 VAL A C 1
ATOM 1458 O O . VAL A 1 196 ? 9.023 -8.898 -21.109 1 98.31 196 VAL A O 1
ATOM 1461 N N . THR A 1 197 ? 9.445 -6.746 -21.422 1 98 197 THR A N 1
ATOM 1462 C CA . THR A 1 197 ? 8.594 -6.641 -22.594 1 98 197 THR A CA 1
ATOM 1463 C C . THR A 1 197 ? 9.156 -7.477 -23.75 1 98 197 THR A C 1
ATOM 1465 O O . THR A 1 197 ? 8.398 -8.047 -24.531 1 98 197 THR A O 1
ATOM 1468 N N . ALA A 1 198 ? 10.453 -7.504 -23.812 1 98.12 198 ALA A N 1
ATOM 1469 C CA . ALA A 1 198 ? 11.078 -8.328 -24.844 1 98.12 198 ALA A CA 1
ATOM 1470 C C . ALA A 1 198 ? 10.727 -9.805 -24.656 1 98.12 198 ALA A C 1
ATOM 1472 O O . ALA A 1 198 ? 10.453 -10.516 -25.625 1 98.12 198 ALA A O 1
ATOM 1473 N N . GLN A 1 199 ? 10.727 -10.219 -23.406 1 98.19 199 GLN A N 1
ATOM 1474 C CA . GLN A 1 199 ? 10.398 -11.617 -23.141 1 98.19 199 GLN A CA 1
ATOM 1475 C C . GLN A 1 199 ? 8.914 -11.883 -23.391 1 98.19 199 GLN A C 1
ATOM 1477 O O . GLN A 1 199 ? 8.547 -12.953 -23.875 1 98.19 199 GLN A O 1
ATOM 1482 N N . ALA A 1 200 ? 8.078 -10.953 -23.047 1 98.06 200 ALA A N 1
ATOM 1483 C CA . ALA A 1 200 ? 6.656 -11.078 -23.344 1 98.06 200 ALA A CA 1
ATOM 1484 C C . ALA A 1 200 ? 6.422 -11.172 -24.859 1 98.06 200 ALA A C 1
ATOM 1486 O O . ALA A 1 200 ? 5.605 -11.977 -25.312 1 98.06 200 ALA A O 1
ATOM 1487 N N . ARG A 1 201 ? 7.141 -10.398 -25.578 1 97.75 201 ARG A N 1
ATOM 1488 C CA . ARG A 1 201 ? 7.02 -10.398 -27.031 1 97.75 201 ARG A CA 1
ATOM 1489 C C . ARG A 1 201 ? 7.461 -11.742 -27.609 1 97.75 201 ARG A C 1
ATOM 1491 O O . ARG A 1 201 ? 6.828 -12.266 -28.531 1 97.75 201 ARG A O 1
ATOM 1498 N N . ARG A 1 202 ? 8.531 -12.227 -27.094 1 97.25 202 ARG A N 1
ATOM 1499 C CA . ARG A 1 202 ? 9.016 -13.523 -27.562 1 97.25 202 ARG A CA 1
ATOM 1500 C C . ARG A 1 202 ? 7.98 -14.617 -27.297 1 97.25 202 ARG A C 1
ATOM 1502 O O . ARG A 1 202 ? 7.824 -15.531 -28.109 1 97.25 202 ARG A O 1
ATOM 1509 N N . MET A 1 203 ? 7.309 -14.539 -26.156 1 96.62 203 MET A N 1
ATOM 1510 C CA . MET A 1 203 ? 6.238 -15.492 -25.859 1 96.62 203 MET A CA 1
ATOM 1511 C C . MET A 1 203 ? 5.105 -15.352 -26.875 1 96.62 203 MET A C 1
ATOM 1513 O O . MET A 1 203 ? 4.559 -16.359 -27.344 1 96.62 203 MET A O 1
ATOM 1517 N N . ALA A 1 204 ? 4.758 -14.125 -27.188 1 95.5 204 ALA A N 1
ATOM 1518 C CA . ALA A 1 204 ? 3.713 -13.867 -28.172 1 95.5 204 ALA A CA 1
ATOM 1519 C C . ALA A 1 204 ? 4.078 -14.461 -29.531 1 95.5 204 ALA A C 1
ATOM 1521 O O . ALA A 1 204 ? 3.229 -15.031 -30.219 1 95.5 204 ALA A O 1
ATOM 1522 N N . GLU A 1 205 ? 5.289 -14.344 -29.875 1 95.38 205 GLU A N 1
ATOM 1523 C CA . GLU A 1 205 ? 5.773 -14.852 -31.156 1 95.38 205 GLU A CA 1
ATOM 1524 C C . GLU A 1 205 ? 5.719 -16.375 -31.203 1 95.38 205 GLU A C 1
ATOM 1526 O O . GLU A 1 205 ? 5.637 -16.969 -32.281 1 95.38 205 GLU A O 1
ATOM 1531 N N . ARG A 1 206 ? 5.762 -16.953 -30.062 1 94.88 206 ARG A N 1
ATOM 1532 C CA . ARG A 1 206 ? 5.668 -18.406 -29.969 1 94.88 206 ARG A CA 1
ATOM 1533 C C . ARG A 1 206 ? 4.211 -18.859 -29.969 1 94.88 206 ARG A C 1
ATOM 1535 O O . ARG A 1 206 ? 3.924 -20.031 -29.734 1 94.88 206 ARG A O 1
ATOM 1542 N N . GLN A 1 207 ? 3.299 -17.953 -30.109 1 93.06 207 GLN A N 1
ATOM 1543 C CA . GLN A 1 207 ? 1.871 -18.172 -30.312 1 93.06 207 GLN A CA 1
ATOM 1544 C C . GLN A 1 207 ? 1.228 -18.797 -29.078 1 93.06 207 GLN A C 1
ATOM 1546 O O . GLN A 1 207 ? 0.473 -19.766 -29.172 1 93.06 207 GLN A O 1
ATOM 1551 N N . VAL A 1 208 ? 1.66 -18.328 -27.953 1 97.06 208 VAL A N 1
ATOM 1552 C CA . VAL A 1 208 ? 0.906 -18.688 -26.75 1 97.06 208 VAL A CA 1
ATOM 1553 C C . VAL A 1 208 ? -0.472 -18.031 -26.797 1 97.06 208 VAL A C 1
ATOM 1555 O O . VAL A 1 208 ? -0.667 -17.031 -27.484 1 97.06 208 VAL A O 1
ATOM 1558 N N . ASP A 1 209 ? -1.424 -18.625 -26.062 1 97.88 209 ASP A N 1
ATOM 1559 C CA . ASP A 1 209 ? -2.791 -18.109 -26.047 1 97.88 209 ASP A CA 1
ATOM 1560 C C . ASP A 1 209 ? -2.961 -17.047 -24.969 1 97.88 209 ASP A C 1
ATOM 1562 O O . ASP A 1 209 ? -3.885 -16.234 -25.031 1 97.88 209 ASP A O 1
ATOM 1566 N N . LEU A 1 210 ? -2.082 -17.078 -23.984 1 98.31 210 LEU A N 1
ATOM 1567 C CA . LEU A 1 210 ? -2.15 -16.219 -22.812 1 98.31 210 LEU A CA 1
ATOM 1568 C C . LEU A 1 210 ? -0.773 -16.062 -22.172 1 98.31 210 LEU A C 1
ATOM 1570 O O . LEU A 1 210 ? 0.007 -17.016 -22.125 1 98.31 210 LEU A O 1
ATOM 1574 N N . ILE A 1 211 ? -0.483 -14.836 -21.781 1 98.56 211 ILE A N 1
ATOM 1575 C CA . ILE A 1 211 ? 0.755 -14.57 -21.047 1 98.56 211 ILE A CA 1
ATOM 1576 C C . ILE A 1 211 ? 0.449 -14.359 -19.562 1 98.56 211 ILE A C 1
ATOM 1578 O O . ILE A 1 211 ? -0.409 -13.547 -19.219 1 98.56 211 ILE A O 1
ATOM 1582 N N . LEU A 1 212 ? 1.057 -15.117 -18.766 1 98.56 212 LEU A N 1
ATOM 1583 C CA . LEU A 1 212 ? 0.901 -15.039 -17.328 1 98.56 212 LEU A CA 1
ATOM 1584 C C . LEU A 1 212 ? 2.09 -14.32 -16.688 1 98.56 212 LEU A C 1
ATOM 1586 O O . LEU A 1 212 ? 3.238 -14.727 -16.875 1 98.56 212 LEU A O 1
ATOM 1590 N N . LEU A 1 213 ? 1.789 -13.281 -15.977 1 98.56 213 LEU A N 1
ATOM 1591 C CA . LEU A 1 213 ? 2.824 -12.586 -15.227 1 98.56 213 LEU A CA 1
ATOM 1592 C C . LEU A 1 213 ? 3.137 -13.32 -13.922 1 98.56 213 LEU A C 1
ATOM 1594 O O . LEU A 1 213 ? 2.621 -12.961 -12.867 1 98.56 213 LEU A O 1
ATOM 1598 N N . GLY A 1 214 ? 4.078 -14.219 -14.031 1 98.31 214 GLY A N 1
ATOM 1599 C CA . GLY A 1 214 ? 4.312 -15.195 -12.984 1 98.31 214 GLY A CA 1
ATOM 1600 C C . GLY A 1 214 ? 5.273 -14.703 -11.914 1 98.31 214 GLY A C 1
ATOM 1601 O O . GLY A 1 214 ? 5.879 -15.5 -11.203 1 98.31 214 GLY A O 1
ATOM 1602 N N . CYS A 1 215 ? 5.555 -13.539 -11.836 1 97.69 215 CYS A N 1
ATOM 1603 C CA . CYS A 1 215 ? 6.23 -12.844 -10.742 1 97.69 215 CYS A CA 1
ATOM 1604 C C . CYS A 1 215 ? 5.461 -11.594 -10.336 1 97.69 215 CYS A C 1
ATOM 1606 O O . CYS A 1 215 ? 5.035 -10.812 -11.195 1 97.69 215 CYS A O 1
ATOM 1608 N N . THR A 1 216 ? 5.352 -11.383 -9.031 1 97.38 216 THR A N 1
ATOM 1609 C CA . THR A 1 216 ? 4.453 -10.352 -8.523 1 97.38 216 THR A CA 1
ATOM 1610 C C . THR A 1 216 ? 5.035 -8.961 -8.766 1 97.38 216 THR A C 1
ATOM 1612 O O . THR A 1 216 ? 4.324 -7.957 -8.656 1 97.38 216 THR A O 1
ATOM 1615 N N . GLU A 1 217 ? 6.305 -8.898 -9.172 1 96.5 217 GLU A N 1
ATOM 1616 C CA . GLU A 1 217 ? 6.922 -7.629 -9.547 1 96.5 217 GLU A CA 1
ATOM 1617 C C . GLU A 1 217 ? 6.602 -7.266 -10.992 1 96.5 217 GLU A C 1
ATOM 1619 O O . GLU A 1 217 ? 6.672 -6.094 -11.375 1 96.5 217 GLU A O 1
ATOM 1624 N N . LEU A 1 218 ? 6.254 -8.203 -11.812 1 98.19 218 LEU A N 1
ATOM 1625 C CA . LEU A 1 218 ? 6.125 -8 -13.25 1 98.19 218 LEU A CA 1
ATOM 1626 C C . LEU A 1 218 ? 4.977 -7.051 -13.57 1 98.19 218 LEU A C 1
ATOM 1628 O O . LEU A 1 218 ? 5.094 -6.199 -14.453 1 98.19 218 LEU A O 1
ATOM 1632 N N . PRO A 1 219 ? 3.822 -7.176 -12.812 1 96.88 219 PRO A N 1
ATOM 1633 C CA . PRO A 1 219 ? 2.738 -6.23 -13.102 1 96.88 219 PRO A CA 1
ATOM 1634 C C . PRO A 1 219 ? 3.145 -4.781 -12.859 1 96.88 219 PRO A C 1
ATOM 1636 O O . PRO A 1 219 ? 2.496 -3.861 -13.367 1 96.88 219 PRO A O 1
ATOM 1639 N N . LEU A 1 220 ? 4.18 -4.582 -12.031 1 94.69 220 LEU A N 1
ATOM 1640 C CA . LEU A 1 220 ? 4.676 -3.229 -11.797 1 94.69 220 LEU A CA 1
ATOM 1641 C C . LEU A 1 220 ? 5.312 -2.658 -13.055 1 94.69 220 LEU A C 1
ATOM 1643 O O . LEU A 1 220 ? 5.391 -1.438 -13.227 1 94.69 220 LEU A O 1
ATOM 1647 N N . ALA A 1 221 ? 5.805 -3.518 -13.977 1 95.62 221 ALA A N 1
ATOM 1648 C CA . ALA A 1 221 ? 6.469 -3.119 -15.211 1 95.62 221 ALA A CA 1
ATOM 1649 C C . ALA A 1 221 ? 5.527 -3.242 -16.406 1 95.62 221 ALA A C 1
ATOM 1651 O O . ALA A 1 221 ? 5.613 -2.461 -17.359 1 95.62 221 ALA A O 1
ATOM 1652 N N . LEU A 1 222 ? 4.758 -4.211 -16.391 1 94.81 222 LEU A N 1
ATOM 1653 C CA . LEU A 1 222 ? 3.867 -4.547 -17.5 1 94.81 222 LEU A CA 1
ATOM 1654 C C . LEU A 1 222 ? 2.428 -4.688 -17.016 1 94.81 222 LEU A C 1
ATOM 1656 O O . LEU A 1 222 ? 2.07 -5.699 -16.406 1 94.81 222 LEU A O 1
ATOM 1660 N N . ALA A 1 223 ? 1.653 -3.699 -17.297 1 90.25 223 ALA A N 1
ATOM 1661 C CA . ALA A 1 223 ? 0.262 -3.672 -16.859 1 90.25 223 ALA A CA 1
ATOM 1662 C C . ALA A 1 223 ? -0.695 -3.746 -18.047 1 90.25 223 ALA A C 1
ATOM 1664 O O . ALA A 1 223 ? -0.293 -3.523 -19.188 1 90.25 223 ALA A O 1
ATOM 1665 N N . GLY A 1 224 ? -1.912 -4.098 -17.734 1 91.81 224 GLY A N 1
ATOM 1666 C CA . GLY A 1 224 ? -2.926 -4.164 -18.781 1 91.81 224 GLY A CA 1
ATOM 1667 C C . GLY A 1 224 ? -3.611 -5.516 -18.859 1 91.81 224 GLY A C 1
ATOM 1668 O O . GLY A 1 224 ? -3.316 -6.414 -18.078 1 91.81 224 GLY A O 1
ATOM 1669 N N . LYS A 1 225 ? -4.5 -5.609 -19.844 1 93.56 225 LYS A N 1
ATOM 1670 C CA . LYS A 1 225 ? -5.285 -6.828 -20.016 1 93.56 225 LYS A CA 1
ATOM 1671 C C . LYS A 1 225 ? -4.742 -7.68 -21.156 1 93.56 225 LYS A C 1
ATOM 1673 O O . LYS A 1 225 ? -5.047 -8.875 -21.25 1 93.56 225 LYS A O 1
ATOM 1678 N N . LYS A 1 226 ? -4.008 -6.941 -22.078 1 96.31 226 LYS A N 1
ATOM 1679 C CA . LYS A 1 226 ? -3.447 -7.609 -23.25 1 96.31 226 LYS A CA 1
ATOM 1680 C C . LYS A 1 226 ? -2.043 -7.098 -23.562 1 96.31 226 LYS A C 1
ATOM 1682 O O . LYS A 1 226 ? -1.676 -5.992 -23.156 1 96.31 226 LYS A O 1
ATOM 1687 N N . PHE A 1 227 ? -1.303 -7.883 -24.094 1 96.25 227 PHE A N 1
ATOM 1688 C CA . PHE A 1 227 ? 0.003 -7.551 -24.656 1 96.25 227 PHE A CA 1
ATOM 1689 C C . PHE A 1 227 ? 0.145 -8.102 -26.062 1 96.25 227 PHE A C 1
ATOM 1691 O O . PHE A 1 227 ? 0.083 -9.32 -26.281 1 96.25 227 PHE A O 1
ATOM 1698 N N . GLU A 1 228 ? 0.272 -7.238 -27.047 1 94.19 228 GLU A N 1
ATOM 1699 C CA . GLU A 1 228 ? 0.351 -7.621 -28.453 1 94.19 228 GLU A CA 1
ATOM 1700 C C . GLU A 1 228 ? -0.834 -8.492 -28.844 1 94.19 228 GLU A C 1
ATOM 1702 O O . GLU A 1 228 ? -0.656 -9.547 -29.469 1 94.19 228 GLU A O 1
ATOM 1707 N N . GLY A 1 229 ? -1.98 -8.148 -28.375 1 93.88 229 GLY A N 1
ATOM 1708 C CA . GLY A 1 229 ? -3.221 -8.805 -28.75 1 93.88 229 GLY A CA 1
ATOM 1709 C C . GLY A 1 229 ? -3.49 -10.07 -27.969 1 93.88 229 GLY A C 1
ATOM 1710 O O . GLY A 1 229 ? -4.559 -10.68 -28.109 1 93.88 229 GLY A O 1
ATOM 1711 N N . ILE A 1 230 ? -2.576 -10.484 -27.125 1 95.94 230 ILE A N 1
ATOM 1712 C CA . ILE A 1 230 ? -2.691 -11.695 -26.328 1 95.94 230 ILE A CA 1
ATOM 1713 C C . ILE A 1 230 ? -3.117 -11.336 -24.906 1 95.94 230 ILE A C 1
ATOM 1715 O O . ILE A 1 230 ? -2.59 -10.391 -24.312 1 95.94 230 ILE A O 1
ATOM 1719 N N . PRO A 1 231 ? -4.09 -12.117 -24.359 1 97.56 231 PRO A N 1
ATOM 1720 C CA . PRO A 1 231 ? -4.477 -11.828 -22.969 1 97.56 231 PRO A CA 1
ATOM 1721 C C . PRO A 1 231 ? -3.297 -11.883 -22 1 97.56 231 PRO A C 1
ATOM 1723 O O . PRO A 1 231 ? -2.453 -12.773 -22.109 1 97.56 231 PRO A O 1
ATOM 1726 N N . LEU A 1 232 ? -3.271 -10.906 -21.172 1 97.88 232 LEU A N 1
ATOM 1727 C CA . LEU A 1 232 ? -2.293 -10.805 -20.094 1 97.88 232 LEU A CA 1
ATOM 1728 C C . LEU A 1 232 ? -2.955 -11 -18.734 1 97.88 232 LEU A C 1
ATOM 1730 O O . LEU A 1 232 ? -3.912 -10.305 -18.406 1 97.88 232 LEU A O 1
ATOM 1734 N N . VAL A 1 233 ? -2.49 -11.961 -17.953 1 98.06 233 VAL A N 1
ATOM 1735 C CA . VAL A 1 233 ? -3.109 -12.234 -16.656 1 98.06 233 VAL A CA 1
ATOM 1736 C C . VAL A 1 233 ? -2.133 -11.891 -15.539 1 98.06 233 VAL A C 1
ATOM 1738 O O . VAL A 1 233 ? -0.981 -12.336 -15.555 1 98.06 233 VAL A O 1
ATOM 1741 N N . ASP A 1 234 ? -2.607 -11.125 -14.625 1 98.19 234 ASP A N 1
ATOM 1742 C CA . ASP A 1 234 ? -1.922 -10.742 -13.398 1 98.19 234 ASP A CA 1
ATOM 1743 C C . ASP A 1 234 ? -2.434 -11.555 -12.211 1 98.19 234 ASP A C 1
ATOM 1745 O O . ASP A 1 234 ? -3.508 -11.273 -11.68 1 98.19 234 ASP A O 1
ATOM 1749 N N . PRO A 1 235 ? -1.67 -12.547 -11.812 1 98.25 235 PRO A N 1
ATOM 1750 C CA . PRO A 1 235 ? -2.125 -13.383 -10.703 1 98.25 235 PRO A CA 1
ATOM 1751 C C . PRO A 1 235 ? -2.441 -12.57 -9.445 1 98.25 235 PRO A C 1
ATOM 1753 O O . PRO A 1 235 ? -3.295 -12.969 -8.648 1 98.25 235 PRO A O 1
ATOM 1756 N N . THR A 1 236 ? -1.763 -11.453 -9.227 1 98.44 236 THR A N 1
ATOM 1757 C CA . THR A 1 236 ? -2.025 -10.625 -8.055 1 98.44 236 THR A CA 1
ATOM 1758 C C . THR A 1 236 ? -3.443 -10.062 -8.102 1 98.44 236 THR A C 1
ATOM 1760 O O . THR A 1 236 ? -4.109 -9.961 -7.07 1 98.44 236 THR A O 1
ATOM 1763 N N . ARG A 1 237 ? -3.881 -9.656 -9.234 1 97.75 237 ARG A N 1
ATOM 1764 C CA . ARG A 1 237 ? -5.25 -9.172 -9.391 1 97.75 237 ARG A CA 1
ATOM 1765 C C . ARG A 1 237 ? -6.254 -10.289 -9.125 1 97.75 237 ARG A C 1
ATOM 1767 O O . ARG A 1 237 ? -7.277 -10.07 -8.477 1 97.75 237 ARG A O 1
ATOM 1774 N N . VAL A 1 238 ? -5.957 -11.453 -9.656 1 98 238 VAL A N 1
ATOM 1775 C CA . VAL A 1 238 ? -6.812 -12.617 -9.422 1 98 238 VAL A CA 1
ATOM 1776 C C . VAL A 1 238 ? -6.891 -12.898 -7.918 1 98 238 VAL A C 1
ATOM 1778 O O . VAL A 1 238 ? -7.98 -13.094 -7.375 1 98 238 VAL A O 1
ATOM 1781 N N . LEU A 1 239 ? -5.738 -12.898 -7.293 1 98.62 239 LEU A N 1
ATOM 1782 C CA . LEU A 1 239 ? -5.672 -13.117 -5.852 1 98.62 239 LEU A CA 1
ATOM 1783 C C . LEU A 1 239 ? -6.512 -12.086 -5.102 1 98.62 239 LEU A C 1
ATOM 1785 O O . LEU A 1 239 ? -7.262 -12.438 -4.188 1 98.62 239 LEU A O 1
ATOM 1789 N N . ALA A 1 240 ? -6.402 -10.805 -5.445 1 98.56 240 ALA A N 1
ATOM 1790 C CA . ALA A 1 240 ? -7.152 -9.734 -4.793 1 98.56 240 ALA A CA 1
ATOM 1791 C C . ALA A 1 240 ? -8.648 -10.008 -4.848 1 98.56 240 ALA A C 1
ATOM 1793 O O . ALA A 1 240 ? -9.344 -9.914 -3.828 1 98.56 240 ALA A O 1
ATOM 1794 N N . ARG A 1 241 ? -9.109 -10.359 -5.992 1 97.94 241 ARG A N 1
ATOM 1795 C CA . ARG A 1 241 ? -10.539 -10.625 -6.156 1 97.94 241 ARG A CA 1
ATOM 1796 C C . ARG A 1 241 ? -10.977 -11.812 -5.309 1 97.94 241 ARG A C 1
ATOM 1798 O O . ARG A 1 241 ? -12.039 -11.773 -4.68 1 97.94 241 ARG A O 1
ATOM 1805 N N . CYS A 1 242 ? -10.125 -12.828 -5.305 1 98.25 242 CYS A N 1
ATOM 1806 C CA . CYS A 1 242 ? -10.453 -14.023 -4.535 1 98.25 242 CYS A CA 1
ATOM 1807 C C . CYS A 1 242 ? -10.477 -13.719 -3.043 1 98.25 242 CYS A C 1
ATOM 1809 O O . CYS A 1 242 ? -11.305 -14.266 -2.309 1 98.25 242 CYS A O 1
ATOM 1811 N N . LEU A 1 243 ? -9.586 -12.906 -2.576 1 98.62 243 LEU A N 1
ATOM 1812 C CA . LEU A 1 243 ? -9.555 -12.516 -1.17 1 98.62 243 LEU A CA 1
ATOM 1813 C C . LEU A 1 243 ? -10.828 -11.773 -0.786 1 98.62 243 LEU A C 1
ATOM 1815 O O . LEU A 1 243 ? -11.43 -12.055 0.255 1 98.62 243 LEU A O 1
ATOM 1819 N N . VAL A 1 244 ? -11.258 -10.82 -1.609 1 98 244 VAL A N 1
ATOM 1820 C CA . VAL A 1 244 ? -12.469 -10.055 -1.347 1 98 244 VAL A CA 1
ATOM 1821 C C . VAL A 1 244 ? -13.68 -10.992 -1.357 1 98 244 VAL A C 1
ATOM 1823 O O . VAL A 1 244 ? -14.531 -10.914 -0.47 1 98 244 VAL A O 1
ATOM 1826 N N . GLN A 1 245 ? -13.695 -11.883 -2.361 1 97.38 245 GLN A N 1
ATOM 1827 C CA . GLN A 1 245 ? -14.797 -12.828 -2.477 1 97.38 245 GLN A CA 1
ATOM 1828 C C . GLN A 1 245 ? -14.898 -13.711 -1.234 1 97.38 245 GLN A C 1
ATOM 1830 O O . GLN A 1 245 ? -15.992 -13.961 -0.73 1 97.38 245 GLN A O 1
ATOM 1835 N N . ALA A 1 246 ? -13.75 -14.211 -0.786 1 97.62 246 ALA A N 1
ATOM 1836 C CA . ALA A 1 246 ? -13.727 -15.086 0.381 1 97.62 246 ALA A CA 1
ATOM 1837 C C . ALA A 1 246 ? -14.148 -14.344 1.641 1 97.62 246 ALA A C 1
ATOM 1839 O O . ALA A 1 246 ? -14.844 -14.898 2.496 1 97.62 246 ALA A O 1
ATOM 1840 N N . TYR A 1 247 ? -13.805 -13.117 1.812 1 97.56 247 TYR A N 1
ATOM 1841 C CA . TYR A 1 247 ? -14.055 -12.352 3.025 1 97.56 247 TYR A CA 1
ATOM 1842 C C . TYR A 1 247 ? -15.469 -11.781 3.031 1 97.56 247 TYR A C 1
ATOM 1844 O O . TYR A 1 247 ? -16.172 -11.867 4.039 1 97.56 247 TYR A O 1
ATOM 1852 N N . ALA A 1 248 ? -15.797 -11.148 1.854 1 96.31 248 ALA A N 1
ATOM 1853 C CA . ALA A 1 248 ? -17.078 -10.461 1.727 1 96.31 248 ALA A CA 1
ATOM 1854 C C . ALA A 1 248 ? -17.562 -10.469 0.281 1 96.31 248 ALA A C 1
ATOM 1856 O O . ALA A 1 248 ? -17.5 -9.453 -0.413 1 96.31 248 ALA A O 1
ATOM 1857 N N . PRO A 1 249 ? -18.25 -11.477 -0.111 1 94.31 249 PRO A N 1
ATOM 1858 C CA . PRO A 1 249 ? -18.672 -11.609 -1.504 1 94.31 249 PRO A CA 1
ATOM 1859 C C . PRO A 1 249 ? -19.531 -10.438 -1.97 1 94.31 249 PRO A C 1
ATOM 1861 O O . PRO A 1 249 ? -19.469 -10.047 -3.137 1 94.31 249 PRO A O 1
ATOM 1864 N N . HIS A 1 250 ? -20.281 -9.836 -1.106 1 92.88 250 HIS A N 1
ATOM 1865 C CA . HIS A 1 250 ? -21.203 -8.766 -1.474 1 92.88 250 HIS A CA 1
ATOM 1866 C C . HIS A 1 250 ? -20.453 -7.477 -1.803 1 92.88 250 HIS A C 1
ATOM 1868 O O . HIS A 1 250 ? -21.016 -6.566 -2.416 1 92.88 250 HIS A O 1
ATOM 1874 N N . ALA A 1 251 ? -19.188 -7.414 -1.384 1 93.5 251 ALA A N 1
ATOM 1875 C CA . ALA A 1 251 ? -18.406 -6.188 -1.561 1 93.5 251 ALA A CA 1
ATOM 1876 C C . ALA A 1 251 ? -17.656 -6.203 -2.889 1 93.5 251 ALA A C 1
ATOM 1878 O O . ALA A 1 251 ? -17.109 -5.184 -3.312 1 93.5 251 ALA A O 1
ATOM 1879 N N . LEU A 1 252 ? -17.594 -7.301 -3.547 1 93.88 252 LEU A N 1
ATOM 1880 C CA . LEU A 1 252 ? -16.797 -7.457 -4.762 1 93.88 252 LEU A CA 1
ATOM 1881 C C . LEU A 1 252 ? -17.438 -6.707 -5.926 1 93.88 252 LEU A C 1
ATOM 1883 O O . LEU A 1 252 ? -18.609 -6.91 -6.234 1 93.88 252 LEU A O 1
ATOM 1887 N N . ARG A 1 253 ? -16.672 -5.84 -6.508 1 90.56 253 ARG A N 1
ATOM 1888 C CA . ARG A 1 253 ? -17.094 -5.145 -7.719 1 90.56 253 ARG A CA 1
ATOM 1889 C C . ARG A 1 253 ? -17.062 -6.078 -8.922 1 90.56 253 ARG A C 1
ATOM 1891 O O . ARG A 1 253 ? -16.109 -6.844 -9.102 1 90.56 253 ARG A O 1
ATOM 1898 N N . PRO A 1 254 ? -18.031 -5.949 -9.703 1 82.94 254 PRO A N 1
ATOM 1899 C CA . PRO A 1 254 ? -17.984 -6.758 -10.922 1 82.94 254 PRO A CA 1
ATOM 1900 C C . PRO A 1 254 ? -16.859 -6.336 -11.867 1 82.94 254 PRO A C 1
ATOM 1902 O O . PRO A 1 254 ? -16.453 -5.172 -11.867 1 82.94 254 PRO A O 1
ATOM 1905 N N . GLU A 1 255 ? -16.172 -7.207 -12.477 1 75.69 255 GLU A N 1
ATOM 1906 C CA . GLU A 1 255 ? -15.164 -6.863 -13.469 1 75.69 255 GLU A CA 1
ATOM 1907 C C . GLU A 1 255 ? -15.789 -6.195 -14.688 1 75.69 255 GLU A C 1
ATOM 1909 O O . GLU A 1 255 ? -16.922 -6.5 -15.055 1 75.69 255 GLU A O 1
ATOM 1914 N N . PRO A 1 256 ? -14.906 -5.105 -15.117 1 58.16 256 PRO A N 1
ATOM 1915 C CA . PRO A 1 256 ? -15.453 -4.543 -16.359 1 58.16 256 PRO A CA 1
ATOM 1916 C C . PRO A 1 256 ? -15.633 -5.59 -17.453 1 58.16 256 PRO A C 1
ATOM 1918 O O . PRO A 1 256 ? -14.703 -6.352 -17.75 1 58.16 256 PRO A O 1
ATOM 1921 N N . GLY A 1 257 ? -16.781 -5.797 -18.031 1 48.75 257 GLY A N 1
ATOM 1922 C CA . GLY A 1 257 ? -17.156 -6.777 -19.031 1 48.75 257 GLY A CA 1
ATOM 1923 C C . GLY A 1 257 ? -17.969 -7.93 -18.469 1 48.75 257 GLY A C 1
ATOM 1924 O O . GLY A 1 257 ? -18.422 -8.797 -19.219 1 48.75 257 GLY A O 1
ATOM 1925 N N . GLU A 1 258 ? -17.891 -7.957 -17.078 1 45.72 258 GLU A N 1
ATOM 1926 C CA . GLU A 1 258 ? -18.828 -8.898 -16.469 1 45.72 258 GLU A CA 1
ATOM 1927 C C . GLU A 1 258 ? -20.203 -8.281 -16.312 1 45.72 258 GLU A C 1
ATOM 1929 O O . GLU A 1 258 ? -20.328 -7.09 -16.016 1 45.72 258 GLU A O 1
ATOM 1934 N N . MET B 1 1 ? 7.68 -14.539 26.172 1 28.11 1 MET B N 1
ATOM 1935 C CA . MET B 1 1 ? 6.703 -13.969 25.25 1 28.11 1 MET B CA 1
ATOM 1936 C C . MET B 1 1 ? 7.375 -13.508 23.953 1 28.11 1 MET B C 1
ATOM 1938 O O . MET B 1 1 ? 8.297 -12.695 23.984 1 28.11 1 MET B O 1
ATOM 1942 N N . SER B 1 2 ? 7.531 -14.211 22.922 1 39.91 2 SER B N 1
ATOM 1943 C CA . SER B 1 2 ? 8.359 -13.945 21.75 1 39.91 2 SER B CA 1
ATOM 1944 C C . SER B 1 2 ? 8.141 -12.531 21.234 1 39.91 2 SER B C 1
ATOM 1946 O O . SER B 1 2 ? 7.012 -12.141 20.922 1 39.91 2 SER B O 1
ATOM 1948 N N . VAL B 1 3 ? 8.984 -11.586 21.609 1 46.69 3 VAL B N 1
ATOM 1949 C CA . VAL B 1 3 ? 8.953 -10.156 21.328 1 46.69 3 VAL B CA 1
ATOM 1950 C C . VAL B 1 3 ? 8.68 -9.938 19.844 1 46.69 3 VAL B C 1
ATOM 1952 O O . VAL B 1 3 ? 9.391 -10.469 18.984 1 46.69 3 VAL B O 1
ATOM 1955 N N . SER B 1 4 ? 7.469 -9.539 19.406 1 66.06 4 SER B N 1
ATOM 1956 C CA . SER B 1 4 ? 7.191 -9.141 18.031 1 66.06 4 SER B CA 1
ATOM 1957 C C . SER B 1 4 ? 8.281 -8.227 17.5 1 66.06 4 SER B C 1
ATOM 1959 O O . SER B 1 4 ? 8.773 -7.344 18.203 1 66.06 4 SER B O 1
ATOM 1961 N N . PRO B 1 5 ? 8.828 -8.602 16.406 1 77.75 5 PRO B N 1
ATOM 1962 C CA . PRO B 1 5 ? 9.867 -7.727 15.859 1 77.75 5 PRO B CA 1
ATOM 1963 C C . PRO B 1 5 ? 9.406 -6.281 15.703 1 77.75 5 PRO B C 1
ATOM 1965 O O . PRO B 1 5 ? 8.234 -6.031 15.414 1 77.75 5 PRO B O 1
ATOM 1968 N N . SER B 1 6 ? 10.273 -5.398 16.172 1 94.62 6 SER B N 1
ATOM 1969 C CA . SER B 1 6 ? 9.977 -3.977 16.031 1 94.62 6 SER B CA 1
ATOM 1970 C C . SER B 1 6 ? 9.664 -3.613 14.586 1 94.62 6 SER B C 1
ATOM 1972 O O . SER B 1 6 ? 10.156 -4.254 13.656 1 94.62 6 SER B O 1
ATOM 1974 N N . SER B 1 7 ? 8.727 -2.648 14.391 1 98.31 7 SER B N 1
ATOM 1975 C CA . SER B 1 7 ? 8.312 -2.254 13.047 1 98.31 7 SER B CA 1
ATOM 1976 C C . SER B 1 7 ? 7.793 -0.821 13.023 1 98.31 7 SER B C 1
ATOM 1978 O O . SER B 1 7 ? 7.586 -0.216 14.078 1 98.31 7 SER B O 1
ATOM 1980 N N . ILE B 1 8 ? 7.734 -0.259 11.875 1 98.75 8 ILE B N 1
ATOM 1981 C CA . ILE B 1 8 ? 6.953 0.951 11.648 1 98.75 8 ILE B CA 1
ATOM 1982 C C . ILE B 1 8 ? 5.477 0.592 11.492 1 98.75 8 ILE B C 1
ATOM 1984 O O . ILE B 1 8 ? 5.121 -0.28 10.695 1 98.75 8 ILE B O 1
ATOM 1988 N N . GLY B 1 9 ? 4.656 1.181 12.312 1 98.88 9 GLY B N 1
ATOM 1989 C CA . GLY B 1 9 ? 3.219 0.985 12.219 1 98.88 9 GLY B CA 1
ATOM 1990 C C . GLY B 1 9 ? 2.504 2.137 11.531 1 98.88 9 GLY B C 1
ATOM 1991 O O . GLY B 1 9 ? 2.75 3.301 11.852 1 98.88 9 GLY B O 1
ATOM 1992 N N . VAL B 1 10 ? 1.677 1.811 10.578 1 98.94 10 VAL B N 1
ATOM 1993 C CA . VAL B 1 10 ? 0.889 2.803 9.859 1 98.94 10 VAL B CA 1
ATOM 1994 C C . VAL B 1 10 ? -0.592 2.623 10.188 1 98.94 10 VAL B C 1
ATOM 1996 O O . VAL B 1 10 ? -1.162 1.558 9.945 1 98.94 10 VAL B O 1
ATOM 1999 N N . LEU B 1 11 ? -1.177 3.617 10.789 1 98.88 11 LEU B N 1
ATOM 2000 C CA . LEU B 1 11 ? -2.623 3.66 10.977 1 98.88 11 LEU B CA 1
ATOM 2001 C C . LEU B 1 11 ? -3.322 4.121 9.695 1 98.88 11 LEU B C 1
ATOM 2003 O O . LEU B 1 11 ? -3.506 5.32 9.484 1 98.88 11 LEU B O 1
ATOM 2007 N N . GLY B 1 12 ? -3.713 3.111 8.914 1 98.19 12 GLY B N 1
ATOM 2008 C CA . GLY B 1 12 ? -4.469 3.387 7.703 1 98.19 12 GLY B CA 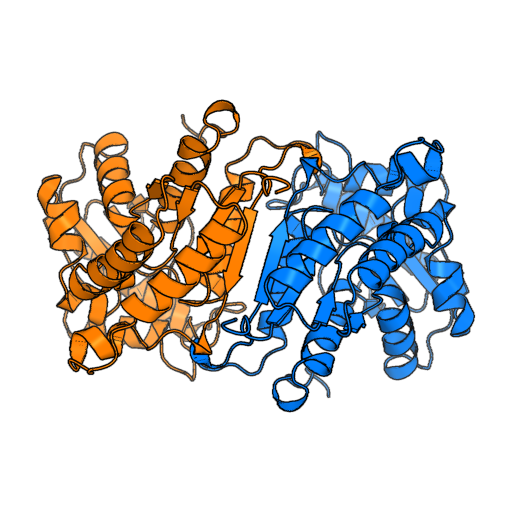1
ATOM 2009 C C . GLY B 1 12 ? -5.969 3.416 7.93 1 98.19 12 GLY B C 1
ATOM 2010 O O . GLY B 1 12 ? -6.43 3.508 9.07 1 98.19 12 GLY B O 1
ATOM 2011 N N . GLY B 1 13 ? -6.719 3.541 6.836 1 96.62 13 GLY B N 1
ATOM 2012 C CA . GLY B 1 13 ? -8.172 3.43 6.898 1 96.62 13 GLY B CA 1
ATOM 2013 C C . GLY B 1 13 ? -8.867 4.773 7.035 1 96.62 13 GLY B C 1
ATOM 2014 O O . GLY B 1 13 ? -10.094 4.855 6.941 1 96.62 13 GLY B O 1
ATOM 2015 N N . LEU B 1 14 ? -8.125 5.863 7.363 1 96.38 14 LEU B N 1
ATOM 2016 C CA . LEU B 1 14 ? -8.703 7.203 7.363 1 96.38 14 LEU B CA 1
ATOM 2017 C C . LEU B 1 14 ? -8.906 7.711 5.938 1 96.38 14 LEU B C 1
ATOM 2019 O O . LEU B 1 14 ? -9.672 8.641 5.707 1 96.38 14 LEU B O 1
ATOM 2023 N N . GLY B 1 15 ? -8.438 7.227 5.051 1 95.44 15 GLY B N 1
ATOM 2024 C CA . GLY B 1 15 ? -8.305 7.137 3.604 1 95.44 15 GLY B CA 1
ATOM 2025 C C . GLY B 1 15 ? -7.461 5.961 3.154 1 95.44 15 GLY B C 1
ATOM 2026 O O . GLY B 1 15 ? -6.23 6.012 3.225 1 95.44 15 GLY B O 1
ATOM 2027 N N . PRO B 1 16 ? -8.164 4.875 2.863 1 97.12 16 PRO B N 1
ATOM 2028 C CA . PRO B 1 16 ? -7.426 3.639 2.604 1 97.12 16 PRO B CA 1
ATOM 2029 C C . PRO B 1 16 ? -6.258 3.838 1.639 1 97.12 16 PRO B C 1
ATOM 2031 O O . PRO B 1 16 ? -5.137 3.402 1.92 1 97.12 16 PRO B O 1
ATOM 2034 N N . TYR B 1 17 ? -6.457 4.574 0.58 1 97.44 17 TYR B N 1
ATOM 2035 C CA . TYR B 1 17 ? -5.402 4.77 -0.409 1 97.44 17 TYR B CA 1
ATOM 2036 C C . TYR B 1 17 ? -4.316 5.695 0.127 1 97.44 17 TYR B C 1
ATOM 2038 O O . TYR B 1 17 ? -3.152 5.586 -0.261 1 97.44 17 TYR B O 1
ATOM 2046 N N . ALA B 1 18 ? -4.695 6.57 1.048 1 97 18 ALA B N 1
ATOM 2047 C CA . ALA B 1 18 ? -3.695 7.41 1.7 1 97 18 ALA B CA 1
ATOM 2048 C C . ALA B 1 18 ? -2.754 6.574 2.562 1 97 18 ALA B C 1
ATOM 2050 O O . ALA B 1 18 ? -1.561 6.871 2.658 1 97 18 ALA B O 1
ATOM 2051 N N . GLY B 1 19 ? -3.305 5.586 3.24 1 98.25 19 GLY B N 1
ATOM 2052 C CA . GLY B 1 19 ? -2.465 4.656 3.982 1 98.25 19 GLY B CA 1
ATOM 2053 C C . GLY B 1 19 ? -1.471 3.92 3.104 1 98.25 19 GLY B C 1
ATOM 2054 O O . GLY B 1 19 ? -0.3 3.779 3.465 1 98.25 19 GLY B O 1
ATOM 2055 N N . LEU B 1 20 ? -1.945 3.498 1.958 1 98 20 LEU B N 1
ATOM 2056 C CA . LEU B 1 20 ? -1.075 2.84 0.989 1 98 20 LEU B CA 1
ATOM 2057 C C . LEU B 1 20 ? 0.015 3.791 0.505 1 98 20 LEU B C 1
ATOM 2059 O O . LEU B 1 20 ? 1.17 3.389 0.348 1 98 20 LEU B O 1
ATOM 2063 N N . ASP B 1 21 ? -0.427 4.977 0.245 1 97.94 21 ASP B N 1
ATOM 2064 C CA . ASP B 1 21 ? 0.515 5.988 -0.227 1 97.94 21 ASP B CA 1
ATOM 2065 C C . ASP B 1 21 ? 1.639 6.207 0.783 1 97.94 21 ASP B C 1
ATOM 2067 O O . ASP B 1 21 ? 2.807 6.324 0.405 1 97.94 21 ASP B O 1
ATOM 2071 N N . LEU B 1 22 ? 1.301 6.223 2.064 1 98.69 22 LEU B N 1
ATOM 2072 C CA . LEU B 1 22 ? 2.328 6.402 3.084 1 98.69 22 LEU B CA 1
ATOM 2073 C C . LEU B 1 22 ? 3.301 5.227 3.09 1 98.69 22 LEU B C 1
ATOM 2075 O O . LEU B 1 22 ? 4.52 5.422 3.119 1 98.69 22 LEU B O 1
ATOM 2079 N N . VAL B 1 23 ? 2.791 4.027 3.057 1 98.75 23 VAL B N 1
ATOM 2080 C CA . VAL B 1 23 ? 3.666 2.857 3.068 1 98.75 23 VAL B CA 1
ATOM 2081 C C . VAL B 1 23 ? 4.57 2.879 1.838 1 98.75 23 VAL B C 1
ATOM 2083 O O . VAL B 1 23 ? 5.773 2.613 1.938 1 98.75 23 VAL B O 1
ATOM 2086 N N . HIS B 1 24 ? 3.969 3.215 0.722 1 98.06 24 HIS B N 1
ATOM 2087 C CA . HIS B 1 24 ? 4.746 3.334 -0.507 1 98.06 24 HIS B CA 1
ATOM 2088 C C . HIS B 1 24 ? 5.895 4.32 -0.339 1 98.06 24 HIS B C 1
ATOM 2090 O O . HIS B 1 24 ? 7.031 4.023 -0.714 1 98.06 24 HIS B O 1
ATOM 2096 N N . LYS B 1 25 ? 5.609 5.414 0.207 1 97.69 25 LYS B N 1
ATOM 2097 C CA . LYS B 1 25 ? 6.609 6.465 0.383 1 97.69 25 LYS B CA 1
ATOM 2098 C C . LYS B 1 25 ? 7.656 6.055 1.414 1 97.69 25 LYS B C 1
ATOM 2100 O O . LYS B 1 25 ? 8.828 6.414 1.288 1 97.69 25 LYS B O 1
ATOM 2105 N N . ILE B 1 26 ? 7.262 5.309 2.457 1 98.31 26 ILE B N 1
ATOM 2106 C CA . ILE B 1 26 ? 8.227 4.762 3.4 1 98.31 26 ILE B CA 1
ATOM 2107 C C . ILE B 1 26 ? 9.234 3.887 2.658 1 98.31 26 ILE B C 1
ATOM 2109 O O . ILE B 1 26 ? 10.445 4.02 2.855 1 98.31 26 ILE B O 1
ATOM 2113 N N . PHE B 1 27 ? 8.727 3 1.777 1 97.25 27 PHE B N 1
ATOM 2114 C CA . PHE B 1 27 ? 9.617 2.145 0.999 1 97.25 27 PHE B CA 1
ATOM 2115 C C . PHE B 1 27 ? 10.547 2.979 0.124 1 97.25 27 PHE B C 1
ATOM 2117 O O . PHE B 1 27 ? 11.742 2.699 0.037 1 97.25 27 PHE B O 1
ATOM 2124 N N . ASP B 1 28 ? 10.008 4.02 -0.454 1 95.81 28 ASP B N 1
ATOM 2125 C CA . ASP B 1 28 ? 10.766 4.875 -1.359 1 95.81 28 ASP B CA 1
ATOM 2126 C C . ASP B 1 28 ? 11.883 5.609 -0.616 1 95.81 28 ASP B C 1
ATOM 2128 O O . ASP B 1 28 ? 12.898 5.973 -1.21 1 95.81 28 ASP B O 1
ATOM 2132 N N . CYS B 1 29 ? 11.648 5.832 0.64 1 95.19 29 CYS B N 1
ATOM 2133 C CA . CYS B 1 29 ? 12.602 6.602 1.435 1 95.19 29 CYS B CA 1
ATOM 2134 C C . CYS B 1 29 ? 13.758 5.723 1.909 1 95.19 29 CYS B C 1
ATOM 2136 O O . CYS B 1 29 ? 14.758 6.227 2.422 1 95.19 29 CYS B O 1
ATOM 2138 N N . CYS B 1 30 ? 13.648 4.438 1.698 1 91.81 30 CYS B N 1
ATOM 2139 C CA . CYS B 1 30 ? 14.672 3.498 2.137 1 91.81 30 CYS B CA 1
ATOM 2140 C C . CYS B 1 30 ? 15.656 3.197 1.011 1 91.81 30 CYS B C 1
ATOM 2142 O O . CYS B 1 30 ? 15.258 3.061 -0.147 1 91.81 30 CYS B O 1
ATOM 2144 N N . ALA B 1 31 ? 16.938 3.176 1.369 1 87.5 31 ALA B N 1
ATOM 2145 C CA . ALA B 1 31 ? 17.969 2.768 0.419 1 87.5 31 ALA B CA 1
ATOM 2146 C C . ALA B 1 31 ? 18.031 1.249 0.284 1 87.5 31 ALA B C 1
ATOM 2148 O O . ALA B 1 31 ? 18.906 0.6 0.845 1 87.5 31 ALA B O 1
ATOM 2149 N N . ALA B 1 32 ? 17.094 0.718 -0.433 1 89.69 32 ALA B N 1
ATOM 2150 C CA . ALA B 1 32 ? 17 -0.733 -0.567 1 89.69 32 ALA B CA 1
ATOM 2151 C C . ALA B 1 32 ? 17.375 -1.178 -1.979 1 89.69 32 ALA B C 1
ATOM 2153 O O . ALA B 1 32 ? 16.969 -0.547 -2.961 1 89.69 32 ALA B O 1
ATOM 2154 N N . THR B 1 33 ? 18.219 -2.246 -2.049 1 90.44 33 THR B N 1
ATOM 2155 C CA . THR B 1 33 ? 18.609 -2.773 -3.352 1 90.44 33 THR B CA 1
ATOM 2156 C C . THR B 1 33 ? 18.078 -4.191 -3.543 1 90.44 33 THR B C 1
ATOM 2158 O O . THR B 1 33 ? 18.234 -4.785 -4.613 1 90.44 33 THR B O 1
ATOM 2161 N N . LYS B 1 34 ? 17.469 -4.742 -2.557 1 91.44 34 LYS B N 1
ATOM 2162 C CA . LYS B 1 34 ? 16.797 -6.039 -2.566 1 91.44 34 LYS B CA 1
ATOM 2163 C C . LYS B 1 34 ? 15.68 -6.086 -1.525 1 91.44 34 LYS B C 1
ATOM 2165 O O . LYS B 1 34 ? 15.57 -5.188 -0.69 1 91.44 34 LYS B O 1
ATOM 2170 N N . ASP B 1 35 ? 14.922 -7.059 -1.536 1 92.88 35 ASP B N 1
ATOM 2171 C CA . ASP B 1 35 ? 13.758 -7.152 -0.663 1 92.88 35 ASP B CA 1
ATOM 2172 C C . ASP B 1 35 ? 14.164 -7.02 0.805 1 92.88 35 ASP B C 1
ATOM 2174 O O . ASP B 1 35 ? 13.57 -6.23 1.547 1 92.88 35 ASP B O 1
ATOM 2178 N N . GLN B 1 36 ? 15.18 -7.703 1.186 1 93.06 36 GLN B N 1
ATOM 2179 C CA . GLN B 1 36 ? 15.555 -7.859 2.588 1 93.06 36 GLN B CA 1
ATOM 2180 C C . GLN B 1 36 ? 16.125 -6.562 3.158 1 93.06 36 GLN B C 1
ATOM 2182 O O . GLN B 1 36 ? 16.281 -6.426 4.375 1 93.06 36 GLN B O 1
ATOM 2187 N N . ASP B 1 37 ? 16.391 -5.527 2.262 1 93.75 37 ASP B N 1
ATOM 2188 C CA . ASP B 1 37 ? 16.938 -4.242 2.689 1 93.75 37 ASP B CA 1
ATOM 2189 C C . ASP B 1 37 ? 15.836 -3.328 3.221 1 93.75 37 ASP B C 1
ATOM 2191 O O . ASP B 1 37 ? 16.125 -2.326 3.881 1 93.75 37 ASP B O 1
ATOM 2195 N N . HIS B 1 38 ? 14.609 -3.633 2.945 1 95.75 38 HIS B N 1
ATOM 2196 C CA . HIS B 1 38 ? 13.508 -2.766 3.344 1 95.75 38 HIS B CA 1
ATOM 2197 C C . HIS B 1 38 ? 13.195 -2.922 4.828 1 95.75 38 HIS B C 1
ATOM 2199 O O . HIS B 1 38 ? 13.438 -3.98 5.41 1 95.75 38 HIS B O 1
ATOM 2205 N N . LEU B 1 39 ? 12.672 -1.916 5.43 1 97.19 39 LEU B N 1
ATOM 2206 C CA . LEU B 1 39 ? 12.305 -1.901 6.84 1 97.19 39 LEU B CA 1
ATOM 2207 C C . LEU B 1 39 ? 10.992 -2.65 7.066 1 97.19 39 LEU B C 1
ATOM 2209 O O . LEU B 1 39 ? 10.18 -2.773 6.148 1 97.19 39 LEU B O 1
ATOM 2213 N N . PRO B 1 40 ? 10.789 -3.236 8.25 1 98.25 40 PRO B N 1
ATOM 2214 C CA . PRO B 1 40 ? 9.516 -3.865 8.586 1 98.25 40 PRO B CA 1
ATOM 2215 C C . PRO B 1 40 ? 8.383 -2.85 8.758 1 98.25 40 PRO B C 1
ATOM 2217 O O . PRO B 1 40 ? 8.539 -1.869 9.492 1 98.25 40 PRO B O 1
ATOM 2220 N N . VAL B 1 41 ? 7.254 -3.062 8.086 1 98.69 41 VAL B N 1
ATOM 2221 C CA . VAL B 1 41 ? 6.121 -2.145 8.133 1 98.69 41 VAL B CA 1
ATOM 2222 C C . VAL B 1 41 ? 4.828 -2.93 8.344 1 98.69 41 VAL B C 1
ATOM 2224 O O . VAL B 1 41 ? 4.629 -3.984 7.738 1 98.69 41 VAL B O 1
ATOM 2227 N N . ILE B 1 42 ? 3.998 -2.455 9.25 1 98.75 42 ILE B N 1
ATOM 2228 C CA . ILE B 1 42 ? 2.641 -2.951 9.445 1 98.75 42 ILE B CA 1
ATOM 2229 C C . ILE B 1 42 ? 1.635 -1.869 9.062 1 98.75 42 ILE B C 1
ATOM 2231 O O . ILE B 1 42 ? 1.765 -0.716 9.484 1 98.75 42 ILE B O 1
ATOM 2235 N N . LEU B 1 43 ? 0.718 -2.229 8.227 1 98.88 43 LEU B N 1
ATOM 2236 C CA . LEU B 1 43 ? -0.404 -1.355 7.91 1 98.88 43 LEU B CA 1
ATOM 2237 C C . LEU B 1 43 ? -1.712 -1.93 8.445 1 98.88 43 LEU B C 1
ATOM 2239 O O . LEU B 1 43 ? -2.062 -3.072 8.141 1 98.88 43 LEU B O 1
ATOM 2243 N N . TYR B 1 44 ? -2.383 -1.219 9.297 1 98.69 44 TYR B N 1
ATOM 2244 C CA . TYR B 1 44 ? -3.738 -1.535 9.734 1 98.69 44 TYR B CA 1
ATOM 2245 C C . TYR B 1 44 ? -4.75 -0.579 9.117 1 98.69 44 TYR B C 1
ATOM 2247 O O . TYR B 1 44 ? -4.762 0.614 9.43 1 98.69 44 TYR B O 1
ATOM 2255 N N . SER B 1 45 ? -5.535 -1.065 8.227 1 98.62 45 SER B N 1
ATOM 2256 C CA . SER B 1 45 ? -6.594 -0.295 7.578 1 98.62 45 SER B CA 1
ATOM 2257 C C . SER B 1 45 ? -7.973 -0.818 7.965 1 98.62 45 SER B C 1
ATOM 2259 O O . SER B 1 45 ? -8.461 -1.784 7.375 1 98.62 45 SER B O 1
ATOM 2261 N N . PHE B 1 46 ? -8.617 -0.152 8.938 1 98.12 46 PHE B N 1
ATOM 2262 C CA . PHE B 1 46 ? -9.945 -0.508 9.422 1 98.12 46 PHE B CA 1
ATOM 2263 C C . PHE B 1 46 ? -10.914 0.657 9.25 1 98.12 46 PHE B C 1
ATOM 2265 O O . PHE B 1 46 ? -11.398 1.215 10.242 1 98.12 46 PHE B O 1
ATOM 2272 N N . PRO B 1 47 ? -11.25 0.957 8.023 1 97.31 47 PRO B N 1
ATOM 2273 C CA . PRO B 1 47 ? -11.969 2.199 7.738 1 97.31 47 PRO B CA 1
ATOM 2274 C C . PRO B 1 47 ? -13.359 2.234 8.383 1 97.31 47 PRO B C 1
ATOM 2276 O O . PRO B 1 47 ? -13.797 3.287 8.844 1 97.31 47 PRO B O 1
ATOM 2279 N N . ALA B 1 48 ? -14.039 1.105 8.5 1 95.69 48 ALA B N 1
ATOM 2280 C CA . ALA B 1 48 ? -15.398 1.062 9.023 1 95.69 48 ALA B CA 1
ATOM 2281 C C . ALA B 1 48 ? -15.43 1.367 10.516 1 95.69 48 ALA B C 1
ATOM 2283 O O . ALA B 1 48 ? -16.453 1.786 11.055 1 95.69 48 ALA B O 1
ATOM 2284 N N . GLU B 1 49 ? -14.32 1.201 11.172 1 96.31 49 GLU B N 1
ATOM 2285 C CA . GLU B 1 49 ? -14.227 1.425 12.609 1 96.31 49 GLU B CA 1
ATOM 2286 C C . GLU B 1 49 ? -14.078 2.91 12.93 1 96.31 49 GLU B C 1
ATOM 2288 O O . GLU B 1 49 ? -14.281 3.328 14.07 1 96.31 49 GLU B O 1
ATOM 2293 N N . ILE B 1 50 ? -13.711 3.725 11.977 1 96.81 50 ILE B N 1
ATOM 2294 C CA . ILE B 1 50 ? -13.305 5.098 12.242 1 96.81 50 ILE B CA 1
ATOM 2295 C C . ILE B 1 50 ? -14.391 6.062 11.773 1 96.81 50 ILE B C 1
ATOM 2297 O O . ILE B 1 50 ? -14.586 6.25 10.57 1 96.81 50 ILE B O 1
ATOM 2301 N N . PRO B 1 51 ? -15.055 6.688 12.695 1 94.75 51 PRO B N 1
ATOM 2302 C CA . PRO B 1 51 ? -16.047 7.691 12.305 1 94.75 51 PRO B CA 1
ATOM 2303 C C . PRO B 1 51 ? -15.453 8.797 11.43 1 94.75 51 PRO B C 1
ATOM 2305 O O . PRO B 1 51 ? -14.25 9.062 11.5 1 94.75 51 PRO B O 1
ATOM 2308 N N . PRO B 1 52 ? -16.312 9.414 10.609 1 92.38 52 PRO B N 1
ATOM 2309 C CA . PRO B 1 52 ? -15.82 10.477 9.734 1 92.38 52 PRO B CA 1
ATOM 2310 C C . PRO B 1 52 ? -15.266 11.672 10.508 1 92.38 52 PRO B C 1
ATOM 2312 O O . PRO B 1 52 ? -15.914 12.164 11.438 1 92.38 52 PRO B O 1
ATOM 2315 N N . ARG B 1 53 ? -14.078 12.102 10.156 1 94.06 53 ARG B N 1
ATOM 2316 C CA . ARG B 1 53 ? -13.367 13.148 10.883 1 94.06 53 ARG B CA 1
ATOM 2317 C C . ARG B 1 53 ? -13.984 14.516 10.617 1 94.06 53 ARG B C 1
ATOM 2319 O O . ARG B 1 53 ? -14.18 15.305 11.539 1 94.06 53 ARG B O 1
ATOM 2326 N N . VAL B 1 54 ? -14.336 14.742 9.359 1 91.31 54 VAL B N 1
ATOM 2327 C CA . VAL B 1 54 ? -14.836 16.047 8.961 1 91.31 54 VAL B CA 1
ATOM 2328 C C . VAL B 1 54 ? -16.188 16.312 9.633 1 91.31 54 VAL B C 1
ATOM 2330 O O . VAL B 1 54 ? -16.391 17.391 10.211 1 91.31 54 VAL B O 1
ATOM 2333 N N . GLU B 1 55 ? -16.969 15.305 9.641 1 89.81 55 GLU B N 1
ATOM 2334 C CA . GLU B 1 55 ? -18.297 15.43 10.25 1 89.81 55 GLU B CA 1
ATOM 2335 C C . GLU B 1 55 ? -18.188 15.641 11.758 1 89.81 55 GLU B C 1
ATOM 2337 O O . GLU B 1 55 ? -18.938 16.438 12.328 1 89.81 55 GLU B O 1
ATOM 2342 N N . PHE B 1 56 ? -17.344 14.984 12.375 1 93.25 56 PHE B N 1
ATOM 2343 C CA . PHE B 1 56 ? -17.141 15.156 13.812 1 93.25 56 PHE B CA 1
ATOM 2344 C C . PHE B 1 56 ? -16.75 16.594 14.133 1 93.25 56 PHE B C 1
ATOM 2346 O O . PHE B 1 56 ? -17.297 17.203 15.062 1 93.25 56 PHE B O 1
ATOM 2353 N N . LEU B 1 57 ? -15.844 17.172 13.312 1 93 57 LEU B N 1
ATOM 2354 C CA . LEU B 1 57 ? -15.297 18.5 13.594 1 93 57 LEU B CA 1
ATOM 2355 C C . LEU B 1 57 ? -16.312 19.594 13.266 1 93 57 LEU B C 1
ATOM 2357 O O . LEU B 1 57 ? -16.312 20.656 13.891 1 93 57 LEU B O 1
ATOM 2361 N N . LEU B 1 58 ? -17.188 19.297 12.281 1 91.31 58 LEU B N 1
ATOM 2362 C CA . LEU B 1 58 ? -18.125 20.312 11.844 1 91.31 58 LEU B CA 1
ATOM 2363 C C . LEU B 1 58 ? -19.438 20.219 12.633 1 91.31 58 LEU B C 1
ATOM 2365 O O . LEU B 1 58 ? -20.094 21.234 12.883 1 91.31 58 LEU B O 1
ATOM 2369 N N . ASP B 1 59 ? -19.875 18.969 12.891 1 84 59 ASP B N 1
ATOM 2370 C CA . ASP B 1 59 ? -21.203 18.781 13.477 1 84 59 ASP B CA 1
ATOM 2371 C C . ASP B 1 59 ? -21.109 18.484 14.969 1 84 59 ASP B C 1
ATOM 2373 O O . ASP B 1 59 ? -22.125 18.328 15.641 1 84 59 ASP B O 1
ATOM 2377 N N . ASP B 1 60 ? -20.141 18.438 15.461 1 73 60 ASP B N 1
ATOM 2378 C CA . ASP B 1 60 ? -19.906 18.078 16.859 1 73 60 ASP B CA 1
ATOM 2379 C C . ASP B 1 60 ? -20.562 16.75 17.203 1 73 60 ASP B C 1
ATOM 2381 O O . ASP B 1 60 ? -21.234 16.641 18.234 1 73 60 ASP B O 1
ATOM 2385 N N . SER B 1 61 ? -20.5 15.906 16.266 1 77.44 61 SER B N 1
ATOM 2386 C CA . SER B 1 61 ? -21.016 14.562 16.5 1 77.44 61 SER B CA 1
ATOM 2387 C C . SER B 1 61 ? -20.406 13.953 17.75 1 77.44 61 SER B C 1
ATOM 2389 O O . SER B 1 61 ? -19.25 14.234 18.094 1 77.44 61 SER B O 1
ATOM 2391 N N . PRO B 1 62 ? -21.156 13.188 18.422 1 80 62 PRO B N 1
ATOM 2392 C CA . PRO B 1 62 ? -20.656 12.617 19.672 1 80 62 PRO B CA 1
ATOM 2393 C C . PRO B 1 62 ? -19.641 11.5 19.469 1 80 62 PRO B C 1
ATOM 2395 O O . PRO B 1 62 ? -18.922 11.125 20.391 1 80 62 PRO B O 1
ATOM 2398 N N . ASP B 1 63 ? -19.5 11.016 18.359 1 91.19 63 ASP B N 1
ATOM 2399 C CA . ASP B 1 63 ? -18.594 9.898 18.141 1 91.19 63 ASP B CA 1
ATOM 2400 C C . ASP B 1 63 ? -17.219 10.391 17.719 1 91.19 63 ASP B C 1
ATOM 2402 O O . ASP B 1 63 ? -16.938 10.531 16.516 1 91.19 63 ASP B O 1
ATOM 2406 N N . ASN B 1 64 ? -16.344 10.633 18.656 1 95.44 64 ASN B N 1
ATOM 2407 C CA . ASN B 1 64 ? -14.977 11.086 18.391 1 95.44 64 ASN B CA 1
ATOM 2408 C C . ASN B 1 64 ? -14.148 9.984 17.734 1 95.44 64 ASN B C 1
ATOM 2410 O O . ASN B 1 64 ? -13.883 8.945 18.359 1 95.44 64 ASN B O 1
ATOM 2414 N N . PRO B 1 65 ? -13.734 10.172 16.453 1 97.19 65 PRO B N 1
ATOM 2415 C CA . PRO B 1 65 ? -12.945 9.148 15.766 1 97.19 65 PRO B CA 1
ATOM 2416 C C . PRO B 1 65 ? -11.633 8.844 16.469 1 97.19 65 PRO B C 1
ATOM 2418 O O . PRO B 1 65 ? -11.031 7.789 16.25 1 97.19 65 PRO B O 1
ATOM 2421 N N . GLY B 1 66 ? -11.172 9.742 17.359 1 98.06 66 GLY B N 1
ATOM 2422 C CA . GLY B 1 66 ? -9.93 9.547 18.078 1 98.06 66 GLY B CA 1
ATOM 2423 C C . GLY B 1 66 ? -9.914 8.281 18.906 1 98.06 66 GLY B C 1
ATOM 2424 O O . GLY B 1 66 ? -8.875 7.625 19.047 1 98.06 66 GLY B O 1
ATOM 2425 N N . HIS B 1 67 ? -11.039 7.945 19.422 1 97.69 67 HIS B N 1
ATOM 2426 C CA . HIS B 1 67 ? -11.109 6.754 20.266 1 97.69 67 HIS B CA 1
ATOM 24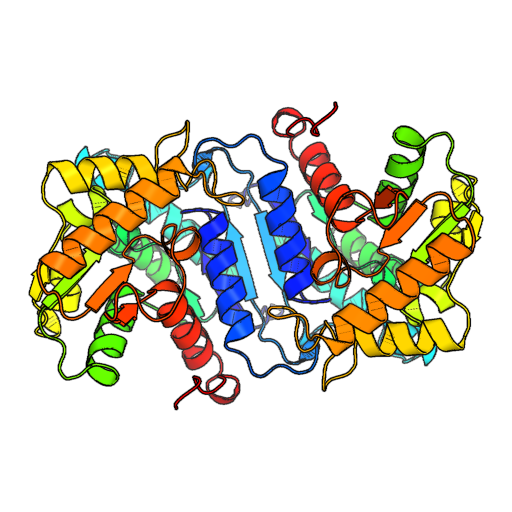27 C C . HIS B 1 67 ? -10.844 5.492 19.438 1 97.69 67 HIS B C 1
ATOM 2429 O O . HIS B 1 67 ? -10.07 4.629 19.859 1 97.69 67 HIS B O 1
ATOM 2435 N N . ALA B 1 68 ? -11.516 5.438 18.312 1 97.38 68 ALA B N 1
ATOM 2436 C CA . ALA B 1 68 ? -11.297 4.297 17.422 1 97.38 68 ALA B CA 1
ATOM 2437 C C . ALA B 1 68 ? -9.852 4.262 16.922 1 97.38 68 ALA B C 1
ATOM 2439 O O . ALA B 1 68 ? -9.234 3.197 16.875 1 97.38 68 ALA B O 1
ATOM 2440 N N . MET B 1 69 ? -9.344 5.414 16.578 1 98.5 69 MET B N 1
ATOM 2441 C CA . MET B 1 69 ? -7.969 5.531 16.094 1 98.5 69 MET B CA 1
ATOM 2442 C C . MET B 1 69 ? -6.977 5.07 17.156 1 98.5 69 MET B C 1
ATOM 2444 O O . MET B 1 69 ? -6.047 4.316 16.859 1 98.5 69 MET B O 1
ATOM 2448 N N . GLY B 1 70 ? -7.215 5.547 18.391 1 98.56 70 GLY B N 1
ATOM 2449 C CA . GLY B 1 70 ? -6.375 5.102 19.484 1 98.56 70 GLY B CA 1
ATOM 2450 C C . GLY B 1 70 ? -6.387 3.598 19.688 1 98.56 70 GLY B C 1
ATOM 2451 O O . GLY B 1 70 ? -5.348 2.99 19.953 1 98.56 70 GLY B O 1
ATOM 2452 N N . GLY B 1 71 ? -7.578 3.029 19.594 1 98.19 71 GLY B N 1
ATOM 2453 C CA . GLY B 1 71 ? -7.688 1.581 19.672 1 98.19 71 GLY B CA 1
ATOM 2454 C C . GLY B 1 71 ? -6.867 0.86 18.625 1 98.19 71 GLY B C 1
ATOM 2455 O O . GLY B 1 71 ? -6.211 -0.142 18.922 1 98.19 71 GLY B O 1
ATOM 2456 N N . ILE B 1 72 ? -6.887 1.339 17.391 1 98.44 72 ILE B N 1
ATOM 2457 C CA . ILE B 1 72 ? -6.129 0.728 16.312 1 98.44 72 ILE B CA 1
ATOM 2458 C C . ILE B 1 72 ? -4.633 0.906 16.562 1 98.44 72 ILE B C 1
ATOM 2460 O O . ILE B 1 72 ? -3.844 -0.008 16.312 1 98.44 72 ILE B O 1
ATOM 2464 N N . MET B 1 73 ? -4.242 2.107 17.078 1 98.69 73 MET B N 1
ATOM 2465 C CA . MET B 1 73 ? -2.834 2.326 17.406 1 98.69 73 MET B CA 1
ATOM 2466 C C . MET B 1 73 ? -2.367 1.366 18.5 1 98.69 73 MET B C 1
ATOM 2468 O O . MET B 1 73 ? -1.238 0.876 18.453 1 98.69 73 MET B O 1
ATOM 2472 N N . VAL B 1 74 ? -3.211 1.108 19.453 1 98.44 74 VAL B N 1
ATOM 2473 C CA . VAL B 1 74 ? -2.883 0.155 20.516 1 98.44 74 VAL B CA 1
ATOM 2474 C C . VAL B 1 74 ? -2.682 -1.233 19.906 1 98.44 74 VAL B C 1
ATOM 2476 O O . VAL B 1 74 ? -1.763 -1.958 20.297 1 98.44 74 VAL B O 1
ATOM 2479 N N . ARG B 1 75 ? -3.553 -1.612 18.969 1 97.88 75 ARG B N 1
ATOM 2480 C CA . ARG B 1 75 ? -3.393 -2.889 18.281 1 97.88 75 ARG B CA 1
ATOM 2481 C C . ARG B 1 75 ? -2.08 -2.934 17.5 1 97.88 75 ARG B C 1
ATOM 2483 O O . ARG B 1 75 ? -1.396 -3.959 17.484 1 97.88 75 ARG B O 1
ATOM 2490 N N . LEU B 1 76 ? -1.723 -1.815 16.844 1 98.19 76 LEU B N 1
ATOM 2491 C CA . LEU B 1 76 ? -0.442 -1.719 16.156 1 98.19 76 LEU B CA 1
ATOM 2492 C C . LEU B 1 76 ? 0.717 -1.926 17.125 1 98.19 76 LEU B C 1
ATOM 2494 O O . LEU B 1 76 ? 1.653 -2.672 16.828 1 98.19 76 LEU B O 1
ATOM 2498 N N . ALA B 1 77 ? 0.617 -1.247 18.234 1 97.88 77 ALA B N 1
ATOM 2499 C CA . ALA B 1 77 ? 1.643 -1.386 19.266 1 97.88 77 ALA B CA 1
ATOM 2500 C C . ALA B 1 77 ? 1.766 -2.836 19.734 1 97.88 77 ALA B C 1
ATOM 2502 O O . ALA B 1 77 ? 2.873 -3.359 19.859 1 97.88 77 ALA B O 1
ATOM 2503 N N . GLY B 1 78 ? 0.631 -3.465 19.938 1 96.25 78 GLY B N 1
ATOM 2504 C CA . GLY B 1 78 ? 0.618 -4.863 20.328 1 96.25 78 GLY B CA 1
ATOM 2505 C C . GLY B 1 78 ? 1.22 -5.789 19.297 1 96.25 78 GLY B C 1
ATOM 2506 O O . GLY B 1 78 ? 1.733 -6.859 19.625 1 96.25 78 GLY B O 1
ATOM 2507 N N . ALA B 1 79 ? 1.209 -5.344 18.078 1 96.56 79 ALA B N 1
ATOM 2508 C CA . ALA B 1 79 ? 1.741 -6.141 16.969 1 96.56 79 ALA B CA 1
ATOM 2509 C C . ALA B 1 79 ? 3.236 -5.898 16.797 1 96.56 79 ALA B C 1
ATOM 2511 O O . ALA B 1 79 ? 3.877 -6.531 15.953 1 96.56 79 ALA B O 1
ATOM 2512 N N . GLY B 1 80 ? 3.777 -4.93 17.547 1 96.94 80 GLY B N 1
ATOM 2513 C CA . GLY B 1 80 ? 5.219 -4.746 17.531 1 96.94 80 GLY B CA 1
ATOM 2514 C C . GLY B 1 80 ? 5.637 -3.389 16.984 1 96.94 80 GLY B C 1
ATOM 2515 O O . GLY B 1 80 ? 6.828 -3.072 16.953 1 96.94 80 GLY B O 1
ATOM 2516 N N . ALA B 1 81 ? 4.707 -2.537 16.609 1 98.12 81 ALA B N 1
ATOM 2517 C CA . ALA B 1 81 ? 5.059 -1.209 16.109 1 98.12 81 ALA B CA 1
ATOM 2518 C C . ALA B 1 81 ? 5.707 -0.371 17.203 1 98.12 81 ALA B C 1
ATOM 2520 O O . ALA B 1 81 ? 5.16 -0.253 18.312 1 98.12 81 ALA B O 1
ATOM 2521 N N . THR B 1 82 ? 6.871 0.193 16.875 1 98.44 82 THR B N 1
ATOM 2522 C CA . THR B 1 82 ? 7.559 1.042 17.844 1 98.44 82 THR B CA 1
ATOM 2523 C C . THR B 1 82 ? 7.566 2.494 17.375 1 98.44 82 THR B C 1
ATOM 2525 O O . THR B 1 82 ? 7.859 3.402 18.156 1 98.44 82 THR B O 1
ATOM 2528 N N . VAL B 1 83 ? 7.383 2.713 16.125 1 98.75 83 VAL B N 1
ATOM 2529 C CA . VAL B 1 83 ? 7.145 4.02 15.523 1 98.75 83 VAL B CA 1
ATOM 2530 C C . VAL B 1 83 ? 5.824 4 14.758 1 98.75 83 VAL B C 1
ATOM 2532 O O . VAL B 1 83 ? 5.582 3.105 13.945 1 98.75 83 VAL B O 1
ATOM 2535 N N . ILE B 1 84 ? 4.934 4.93 15.055 1 98.88 84 ILE B N 1
ATOM 2536 C CA . ILE B 1 84 ? 3.6 4.895 14.469 1 98.88 84 ILE B CA 1
ATOM 2537 C C . ILE B 1 84 ? 3.336 6.195 13.711 1 98.88 84 ILE B C 1
ATOM 2539 O O . ILE B 1 84 ? 3.67 7.281 14.203 1 98.88 84 ILE B O 1
ATOM 2543 N N . GLY B 1 85 ? 2.9 6.094 12.516 1 98.81 85 GLY B N 1
ATOM 2544 C CA . GLY B 1 85 ? 2.457 7.223 11.711 1 98.81 85 GLY B CA 1
ATOM 2545 C C . GLY B 1 85 ? 1.003 7.121 11.289 1 98.81 85 GLY B C 1
ATOM 2546 O O . GLY B 1 85 ? 0.461 6.02 11.172 1 98.81 85 GLY B O 1
ATOM 2547 N N . MET B 1 86 ? 0.353 8.211 11.102 1 98.69 86 MET B N 1
ATOM 2548 C CA . MET B 1 86 ? -1.036 8.336 10.664 1 98.69 86 MET B CA 1
ATOM 2549 C C . MET B 1 86 ? -1.162 9.336 9.523 1 98.69 86 MET B C 1
ATOM 2551 O O . MET B 1 86 ? -0.989 10.539 9.727 1 98.69 86 MET B O 1
ATOM 2555 N N . PRO B 1 87 ? -1.503 8.844 8.305 1 98.38 87 PRO B N 1
ATOM 2556 C CA . PRO B 1 87 ? -1.606 9.734 7.145 1 98.38 87 PRO B CA 1
ATOM 2557 C C . PRO B 1 87 ? -2.973 10.406 7.039 1 98.38 87 PRO B C 1
ATOM 2559 O O . PRO B 1 87 ? -3.734 10.125 6.113 1 98.38 87 PRO B O 1
ATOM 2562 N N . CYS B 1 88 ? -3.244 11.312 7.887 1 98.19 88 CYS B N 1
ATOM 2563 C CA . CYS B 1 88 ? -4.461 12.117 7.887 1 98.19 88 CYS B CA 1
ATOM 2564 C C . CYS B 1 88 ? -4.238 13.445 8.602 1 98.19 88 CYS B C 1
ATOM 2566 O O . CYS B 1 88 ? -4.133 13.492 9.828 1 98.19 88 CYS B O 1
ATOM 2568 N N . ASN B 1 89 ? -4.258 14.492 7.879 1 97.19 89 ASN B N 1
ATOM 2569 C CA . ASN B 1 89 ? -4.039 15.82 8.453 1 97.19 89 ASN B CA 1
ATOM 2570 C C . ASN B 1 89 ? -5.184 16.219 9.375 1 97.19 89 ASN B C 1
ATOM 2572 O O . ASN B 1 89 ? -4.953 16.719 10.477 1 97.19 89 ASN B O 1
ATOM 2576 N N . THR B 1 90 ? -6.402 15.953 8.93 1 96.12 90 THR B N 1
ATOM 2577 C CA . THR B 1 90 ? -7.586 16.328 9.688 1 96.12 90 THR B CA 1
ATOM 2578 C C . THR B 1 90 ? -7.59 15.648 11.055 1 96.12 90 THR B C 1
ATOM 2580 O O . THR B 1 90 ? -7.957 16.266 12.062 1 96.12 90 THR B O 1
ATOM 2583 N N . ALA B 1 91 ? -7.109 14.461 11.141 1 97.56 91 ALA B N 1
ATOM 2584 C CA . ALA B 1 91 ? -7.125 13.68 12.375 1 97.56 91 ALA B CA 1
ATOM 2585 C C . ALA B 1 91 ? -6.086 14.195 13.367 1 97.56 91 ALA B C 1
ATOM 2587 O O . ALA B 1 91 ? -6.086 13.805 14.539 1 97.56 91 ALA B O 1
ATOM 2588 N N . HIS B 1 92 ? -5.254 15.102 12.953 1 97.88 92 HIS B N 1
ATOM 2589 C CA . HIS B 1 92 ? -4.258 15.688 13.844 1 97.88 92 HIS B CA 1
ATOM 2590 C C . HIS B 1 92 ? -4.832 16.875 14.602 1 97.88 92 HIS B C 1
ATOM 2592 O O . HIS B 1 92 ? -4.141 17.5 15.414 1 97.88 92 HIS B O 1
ATOM 2598 N N . SER B 1 93 ? -6.066 17.219 14.273 1 96.5 93 SER B N 1
ATOM 2599 C CA . SER B 1 93 ? -6.727 18.219 15.117 1 96.5 93 SER B CA 1
ATOM 2600 C C . SER B 1 93 ? -6.699 17.797 16.578 1 96.5 93 SER B C 1
ATOM 2602 O O . SER B 1 93 ? -6.871 16.609 16.906 1 96.5 93 SER B O 1
ATOM 2604 N N . ALA B 1 94 ? -6.574 18.734 17.453 1 95.12 94 ALA B N 1
ATOM 2605 C CA . ALA B 1 94 ? -6.352 18.453 18.875 1 95.12 94 ALA B CA 1
ATOM 2606 C C . ALA B 1 94 ? -7.48 17.609 19.453 1 95.12 94 ALA B C 1
ATOM 2608 O O . ALA B 1 94 ? -7.23 16.641 20.172 1 95.12 94 ALA B O 1
ATOM 2609 N N . SER B 1 95 ? -8.695 17.938 19.156 1 94.5 95 SER B N 1
ATOM 2610 C CA . SER B 1 95 ? -9.852 17.234 19.719 1 94.5 95 SER B CA 1
ATOM 2611 C C . SER B 1 95 ? -9.852 15.766 19.344 1 94.5 95 SER B C 1
ATOM 2613 O O . SER B 1 95 ? -10.328 14.922 20.109 1 94.5 95 SER B O 1
ATOM 2615 N N . ILE B 1 96 ? -9.281 15.438 18.234 1 97.19 96 ILE B N 1
ATOM 2616 C CA . ILE B 1 96 ? -9.258 14.062 17.75 1 97.19 96 ILE B CA 1
ATOM 2617 C C . ILE B 1 96 ? -7.973 13.375 18.219 1 97.19 96 ILE B C 1
ATOM 2619 O O . ILE B 1 96 ? -8.016 12.312 18.828 1 97.19 96 ILE B O 1
ATOM 2623 N N . LEU B 1 97 ? -6.852 14.062 17.984 1 98.12 97 LEU B N 1
ATOM 2624 C CA . LEU B 1 97 ? -5.547 13.453 18.234 1 98.12 97 LEU B CA 1
ATOM 2625 C C . LEU B 1 97 ? -5.336 13.203 19.719 1 98.12 97 LEU B C 1
ATOM 2627 O O . LEU B 1 97 ? -4.758 12.188 20.109 1 98.12 97 LEU B O 1
ATOM 2631 N N . ASP B 1 98 ? -5.785 14.125 20.578 1 98.06 98 ASP B N 1
ATOM 2632 C CA . ASP B 1 98 ? -5.605 13.969 22.016 1 98.06 98 ASP B CA 1
ATOM 2633 C C . ASP B 1 98 ? -6.273 12.695 22.516 1 98.06 98 ASP B C 1
ATOM 2635 O O . ASP B 1 98 ? -5.691 11.953 23.312 1 98.06 98 ASP B O 1
ATOM 2639 N N . ALA B 1 99 ? -7.477 12.508 22.047 1 97.81 99 ALA B N 1
ATOM 2640 C CA . ALA B 1 99 ? -8.203 11.305 22.438 1 97.81 99 ALA B CA 1
ATOM 2641 C C . ALA B 1 99 ? -7.465 10.047 22 1 97.81 99 ALA B C 1
ATOM 2643 O O . ALA B 1 99 ? -7.391 9.07 22.734 1 97.81 99 ALA B O 1
ATOM 2644 N N . ALA B 1 100 ? -6.93 10.031 20.828 1 98.62 100 ALA B N 1
ATOM 2645 C CA . ALA B 1 100 ? -6.207 8.883 20.281 1 98.62 100 ALA B CA 1
ATOM 2646 C C . ALA B 1 100 ? -4.93 8.617 21.078 1 98.62 100 ALA B C 1
ATOM 2648 O O . ALA B 1 100 ? -4.656 7.473 21.453 1 98.62 100 ALA B O 1
ATOM 2649 N N . LEU B 1 101 ? -4.203 9.688 21.344 1 98.56 101 LEU B N 1
ATOM 2650 C CA . LEU B 1 101 ? -2.91 9.547 22 1 98.56 101 LEU B CA 1
ATOM 2651 C C . LEU B 1 101 ? -3.088 9.172 23.469 1 98.56 101 LEU B C 1
ATOM 2653 O O . LEU B 1 101 ? -2.256 8.453 24.031 1 98.56 101 LEU B O 1
ATOM 2657 N N . GLU B 1 102 ? -4.125 9.672 24.047 1 98.38 102 GLU B N 1
ATOM 2658 C CA . GLU B 1 102 ? -4.422 9.266 25.422 1 98.38 102 GLU B CA 1
ATOM 2659 C C . GLU B 1 102 ? -4.633 7.758 25.516 1 98.38 102 GLU B C 1
ATOM 2661 O O . GLU B 1 102 ? -4.094 7.109 26.422 1 98.38 102 GLU B O 1
ATOM 2666 N N . ARG B 1 103 ? -5.387 7.266 24.609 1 98.19 103 ARG B N 1
ATOM 2667 C CA . ARG B 1 103 ? -5.629 5.824 24.594 1 98.19 103 ARG B CA 1
ATOM 2668 C C . ARG B 1 103 ? -4.328 5.059 24.375 1 98.19 103 ARG B C 1
ATOM 2670 O O . ARG B 1 103 ? -4.09 4.035 25.016 1 98.19 103 ARG B O 1
ATOM 2677 N N . LEU B 1 104 ? -3.551 5.543 23.453 1 98.44 104 LEU B N 1
ATOM 2678 C CA . LEU B 1 104 ? -2.27 4.91 23.172 1 98.44 104 LEU B CA 1
ATOM 2679 C C . LEU B 1 104 ? -1.365 4.934 24.406 1 98.44 104 LEU B C 1
ATOM 2681 O O . LEU B 1 104 ? -0.758 3.92 24.75 1 98.44 104 LEU B O 1
ATOM 2685 N N . LYS B 1 105 ? -1.311 6.039 25.047 1 97.94 105 LYS B N 1
ATOM 2686 C CA . LYS B 1 105 ? -0.505 6.195 26.266 1 97.94 105 LYS B CA 1
ATOM 2687 C C . LYS B 1 105 ? -0.983 5.254 27.359 1 97.94 105 LYS B C 1
ATOM 2689 O O . LYS B 1 105 ? -0.172 4.629 28.047 1 97.94 105 LYS B O 1
ATOM 2694 N N . ASP B 1 106 ? -2.217 5.137 27.531 1 98.06 106 ASP B N 1
ATOM 2695 C CA . ASP B 1 106 ? -2.818 4.305 28.562 1 98.06 106 ASP B CA 1
ATOM 2696 C C . ASP B 1 106 ? -2.475 2.83 28.344 1 98.06 106 ASP B C 1
ATOM 2698 O O . ASP B 1 106 ? -2.51 2.039 29.297 1 98.06 106 ASP B O 1
ATOM 2702 N N . SER B 1 107 ? -2.156 2.48 27.141 1 97.56 107 SER B N 1
ATOM 2703 C CA . SER B 1 107 ? -1.827 1.092 26.828 1 97.56 107 SER B CA 1
ATOM 2704 C C . SER B 1 107 ? -0.414 0.745 27.281 1 97.56 107 SER B C 1
ATOM 2706 O O . SER B 1 107 ? -0.022 -0.425 27.281 1 97.56 107 SER B O 1
ATOM 2708 N N . GLY B 1 108 ? 0.397 1.779 27.625 1 97.62 108 GLY B N 1
ATOM 2709 C CA . GLY B 1 108 ? 1.778 1.557 28.016 1 97.62 108 GLY B CA 1
ATOM 2710 C C . GLY B 1 108 ? 2.756 1.661 26.859 1 97.62 108 GLY B C 1
ATOM 2711 O O . GLY B 1 108 ? 3.922 1.287 27 1 97.62 108 GLY B O 1
ATOM 2712 N N . PHE B 1 109 ? 2.24 2.18 25.781 1 97.44 109 PHE B N 1
ATOM 2713 C CA . PHE B 1 109 ? 3.098 2.348 24.609 1 97.44 109 PHE B CA 1
ATOM 2714 C C . PHE B 1 109 ? 4.273 3.266 24.922 1 97.44 109 PHE B C 1
ATOM 2716 O O . PHE B 1 109 ? 4.082 4.371 25.438 1 97.44 109 PHE B O 1
ATOM 2723 N N . THR B 1 110 ? 5.473 2.785 24.609 1 96.94 110 THR B N 1
ATOM 2724 C CA . THR B 1 110 ? 6.672 3.561 24.891 1 96.94 110 THR B CA 1
ATOM 2725 C C . THR B 1 110 ? 7.348 4.012 23.594 1 96.94 110 THR B C 1
ATOM 2727 O O . THR B 1 110 ? 8.406 4.641 23.625 1 96.94 110 THR B O 1
ATOM 2730 N N . GLY B 1 111 ? 6.781 3.607 22.453 1 97.44 111 GLY B N 1
ATOM 2731 C CA . GLY B 1 111 ? 7.352 4.004 21.172 1 97.44 111 GLY B CA 1
ATOM 2732 C C . GLY B 1 111 ? 7.066 5.449 20.812 1 97.44 111 GLY B C 1
ATOM 2733 O O . GLY B 1 111 ? 6.82 6.273 21.703 1 97.44 111 GLY B O 1
ATOM 2734 N N . CYS B 1 112 ? 7.188 5.707 19.547 1 97.5 112 CYS B N 1
ATOM 2735 C CA . CYS B 1 112 ? 7.078 7.074 19.047 1 97.5 112 CYS B CA 1
ATOM 2736 C C . CYS B 1 112 ? 5.914 7.207 18.078 1 97.5 112 CYS B C 1
ATOM 2738 O O . CYS B 1 112 ? 5.758 6.387 17.172 1 97.5 112 CYS B O 1
ATOM 2740 N N . PHE B 1 113 ? 5.047 8.172 18.406 1 98.69 113 PHE B N 1
ATOM 2741 C CA . PHE B 1 113 ? 4.09 8.625 17.406 1 98.69 113 PHE B CA 1
ATOM 2742 C C . PHE B 1 113 ? 4.602 9.875 16.703 1 98.69 113 PHE B C 1
ATOM 2744 O O . PHE B 1 113 ? 4.941 10.867 17.359 1 98.69 113 PHE B O 1
ATOM 2751 N N . VAL B 1 114 ? 4.711 9.867 15.391 1 98.69 114 VAL B N 1
ATOM 2752 C CA . VAL B 1 114 ? 5.203 11.016 14.648 1 98.69 114 VAL B CA 1
ATOM 2753 C C . VAL B 1 114 ? 4.035 11.914 14.242 1 98.69 114 VAL B C 1
ATOM 2755 O O . VAL B 1 114 ? 3.172 11.5 13.461 1 98.69 114 VAL B O 1
ATOM 2758 N N . ASN B 1 115 ? 4.008 13.07 14.789 1 98.31 115 ASN B N 1
ATOM 2759 C CA . ASN B 1 115 ? 3.004 14.055 14.414 1 98.31 115 ASN B CA 1
ATOM 2760 C C . ASN B 1 115 ? 3.283 14.641 13.031 1 98.31 115 ASN B C 1
ATOM 2762 O O . ASN B 1 115 ? 4.27 15.352 12.836 1 98.31 115 ASN B O 1
ATOM 2766 N N . MET B 1 116 ? 2.447 14.422 12.141 1 98.19 116 MET B N 1
ATOM 2767 C CA . MET B 1 116 ? 2.643 14.742 10.727 1 98.19 116 MET B CA 1
ATOM 2768 C C . MET B 1 116 ? 2.707 16.25 10.523 1 98.19 116 MET B C 1
ATOM 2770 O O . MET B 1 116 ? 3.502 16.734 9.719 1 98.19 116 MET B O 1
ATOM 2774 N N . ILE B 1 117 ? 1.91 17 11.203 1 97.69 117 ILE B N 1
ATOM 2775 C CA . ILE B 1 117 ? 1.833 18.438 10.977 1 97.69 117 ILE B CA 1
ATOM 2776 C C . ILE B 1 117 ? 3.053 19.125 11.586 1 97.69 117 ILE B C 1
ATOM 2778 O O . ILE B 1 117 ? 3.637 20.031 10.977 1 97.69 117 ILE B O 1
ATOM 2782 N N . THR B 1 118 ? 3.416 18.641 12.797 1 96.81 118 THR B N 1
ATOM 2783 C CA . THR B 1 118 ? 4.648 19.156 13.391 1 96.81 118 THR B CA 1
ATOM 2784 C C . THR B 1 118 ? 5.844 18.859 12.492 1 96.81 118 THR B C 1
ATOM 2786 O O . THR B 1 118 ? 6.672 19.734 12.234 1 96.81 118 THR B O 1
ATOM 2789 N N . ALA B 1 119 ? 5.91 17.625 12.023 1 97.56 119 ALA B N 1
ATOM 2790 C CA . ALA B 1 119 ? 6.988 17.234 11.117 1 97.56 119 ALA B CA 1
ATOM 2791 C C . ALA B 1 119 ? 7.016 18.109 9.875 1 97.56 119 ALA B C 1
ATOM 2793 O O . ALA B 1 119 ? 8.086 18.5 9.406 1 97.56 119 ALA B O 1
ATOM 2794 N N . THR B 1 120 ? 5.855 18.422 9.344 1 97.81 120 THR B N 1
ATOM 2795 C CA . THR B 1 120 ? 5.742 19.25 8.141 1 97.81 120 THR B CA 1
ATOM 2796 C C . THR B 1 120 ? 6.215 20.672 8.406 1 97.81 120 THR B C 1
ATOM 2798 O O . THR B 1 120 ? 6.938 21.25 7.594 1 97.81 120 THR B O 1
ATOM 2801 N N . ALA B 1 121 ? 5.793 21.219 9.539 1 96.94 121 ALA B N 1
ATOM 2802 C CA . ALA B 1 121 ? 6.234 22.562 9.914 1 96.94 121 ALA B CA 1
ATOM 2803 C C . ALA B 1 121 ? 7.754 22.641 10.016 1 96.94 121 ALA B C 1
ATOM 2805 O O . ALA B 1 121 ? 8.375 23.562 9.5 1 96.94 121 ALA B O 1
ATOM 2806 N N . GLU B 1 122 ? 8.336 21.625 10.656 1 96.19 122 GLU B N 1
ATOM 2807 C CA . GLU B 1 122 ? 9.789 21.562 10.805 1 96.19 122 GLU B CA 1
ATOM 2808 C C . GLU B 1 122 ? 10.477 21.422 9.453 1 96.19 122 GLU B C 1
ATOM 2810 O O . GLU B 1 122 ? 11.516 22.031 9.211 1 96.19 122 GLU B O 1
ATOM 2815 N N . TYR B 1 123 ? 9.906 20.656 8.617 1 96.81 123 TYR B N 1
ATOM 2816 C CA . TYR B 1 123 ? 10.43 20.453 7.273 1 96.81 123 TYR B CA 1
ATOM 2817 C C . TYR B 1 123 ? 10.453 21.766 6.5 1 96.81 123 TYR B C 1
ATOM 2819 O O . TYR B 1 123 ? 11.453 22.094 5.848 1 96.81 123 TYR B O 1
ATOM 2827 N N . ILE B 1 124 ? 9.336 22.5 6.539 1 96.94 124 ILE B N 1
ATOM 2828 C CA . ILE B 1 124 ? 9.234 23.766 5.828 1 96.94 124 ILE B CA 1
ATOM 2829 C C . ILE B 1 124 ? 10.273 24.75 6.367 1 96.94 124 ILE B C 1
ATOM 2831 O O . ILE B 1 124 ? 10.984 25.391 5.594 1 96.94 124 ILE B O 1
ATOM 2835 N N . ALA B 1 125 ? 10.391 24.797 7.672 1 94.75 125 ALA B N 1
ATOM 2836 C CA . ALA B 1 125 ? 11.336 25.703 8.297 1 94.75 125 ALA B CA 1
ATOM 2837 C C . ALA B 1 125 ? 12.766 25.391 7.859 1 94.75 125 ALA B C 1
ATOM 2839 O O . ALA B 1 125 ? 13.562 26.297 7.621 1 94.75 125 ALA B O 1
ATOM 2840 N N . ARG B 1 126 ? 13.07 24.156 7.703 1 94.31 126 ARG B N 1
ATOM 2841 C CA . ARG B 1 126 ? 14.422 23.719 7.398 1 94.31 126 ARG B CA 1
ATOM 2842 C C . ARG B 1 126 ? 14.734 23.891 5.914 1 94.31 126 ARG B C 1
ATOM 2844 O O . ARG B 1 126 ? 15.82 24.328 5.547 1 94.31 126 ARG B O 1
ATOM 2851 N N . ASN B 1 127 ? 13.781 23.594 5.07 1 94.94 127 ASN B N 1
ATOM 2852 C CA . ASN B 1 127 ? 14.07 23.453 3.646 1 94.94 127 ASN B CA 1
ATOM 2853 C C . ASN B 1 127 ? 13.656 24.703 2.871 1 94.94 127 ASN B C 1
ATOM 2855 O O . ASN B 1 127 ? 14.117 24.922 1.748 1 94.94 127 ASN B O 1
ATOM 2859 N N . PHE B 1 128 ? 12.773 25.438 3.498 1 96.25 128 PHE B N 1
ATOM 2860 C CA . PHE B 1 128 ? 12.281 26.656 2.852 1 96.25 128 PHE B CA 1
ATOM 2861 C C . PHE B 1 128 ? 12.297 27.828 3.82 1 96.25 128 PHE B C 1
ATOM 2863 O O . PHE B 1 128 ? 11.266 28.438 4.086 1 96.25 128 PHE B O 1
ATOM 2870 N N . PRO B 1 129 ? 13.445 28.266 4.23 1 94.62 129 PRO B N 1
ATOM 2871 C CA . PRO B 1 129 ? 13.547 29.281 5.266 1 94.62 129 PRO B CA 1
ATOM 2872 C C . PRO B 1 129 ? 12.992 30.641 4.816 1 94.62 129 PRO B C 1
ATOM 2874 O O . PRO B 1 129 ? 12.68 31.5 5.648 1 94.62 129 PRO B O 1
ATOM 2877 N N . GLN B 1 130 ? 12.844 30.812 3.531 1 95.69 130 GLN B N 1
ATOM 2878 C CA . GLN B 1 130 ? 12.375 32.094 3.018 1 95.69 130 GLN B CA 1
ATOM 2879 C C . GLN B 1 130 ? 10.852 32.125 2.945 1 95.69 130 GLN B C 1
ATOM 2881 O O . GLN B 1 130 ? 10.258 33.188 2.725 1 95.69 130 GLN B O 1
ATOM 2886 N N . VAL B 1 131 ? 10.25 31.047 3.145 1 96.88 131 VAL B N 1
ATOM 2887 C CA . VAL B 1 131 ? 8.805 30.938 3.016 1 96.88 131 VAL B CA 1
ATOM 2888 C C . VAL B 1 131 ? 8.125 31.625 4.199 1 96.88 131 VAL B C 1
ATOM 2890 O O . VAL B 1 131 ? 8.578 31.484 5.344 1 96.88 131 VAL B O 1
ATOM 2893 N N . ARG B 1 132 ? 7.145 32.406 3.943 1 96.12 132 ARG B N 1
ATOM 2894 C CA . ARG B 1 132 ? 6.336 33.031 4.977 1 96.12 132 ARG B CA 1
ATOM 2895 C C . ARG B 1 132 ? 4.859 32.688 4.801 1 96.12 132 ARG B C 1
ATOM 2897 O O . ARG B 1 132 ? 4.172 32.375 5.77 1 96.12 132 ARG B O 1
ATOM 2904 N N . ARG B 1 133 ? 4.332 32.781 3.602 1 97.44 133 ARG B N 1
ATOM 2905 C CA . ARG B 1 133 ? 2.93 32.531 3.293 1 97.44 133 ARG B CA 1
ATOM 2906 C C . ARG B 1 133 ? 2.729 31.125 2.736 1 97.44 133 ARG B C 1
ATOM 2908 O O . ARG B 1 133 ? 3.221 30.797 1.651 1 97.44 133 ARG B O 1
ATOM 2915 N N . VAL B 1 134 ? 2.01 30.328 3.482 1 98.31 134 VAL B N 1
ATOM 2916 C CA . VAL B 1 134 ? 1.732 28.953 3.072 1 98.31 134 VAL B CA 1
ATOM 2917 C C . VAL B 1 134 ? 0.261 28.812 2.686 1 98.31 134 VAL B C 1
ATOM 2919 O O . VAL B 1 134 ? -0.627 29.062 3.504 1 98.31 134 VAL B O 1
ATOM 2922 N N . GLY B 1 135 ? 0.017 28.531 1.399 1 98.38 135 GLY B N 1
ATOM 2923 C CA . GLY B 1 135 ? -1.328 28.172 0.974 1 98.38 135 GLY B CA 1
ATOM 2924 C C . GLY B 1 135 ? -1.683 26.719 1.257 1 98.38 135 GLY B C 1
ATOM 2925 O O . GLY B 1 135 ? -1.065 25.812 0.707 1 98.38 135 GLY B O 1
ATOM 2926 N N . VAL B 1 136 ? -2.697 26.516 2.09 1 98.56 136 VAL B N 1
ATOM 2927 C CA . VAL B 1 136 ? -3.055 25.172 2.525 1 98.56 136 VAL B CA 1
ATOM 2928 C C . VAL B 1 136 ? -4.32 24.719 1.808 1 98.56 136 VAL B C 1
ATOM 2930 O O . VAL B 1 136 ? -5.355 25.391 1.874 1 98.56 136 VAL B O 1
ATOM 2933 N N . LEU B 1 137 ? -4.203 23.641 1.065 1 98.62 137 LEU B N 1
ATOM 2934 C CA . LEU B 1 137 ? -5.367 22.953 0.52 1 98.62 137 LEU B CA 1
ATOM 2935 C C . LEU B 1 137 ? -5.801 21.812 1.438 1 98.62 137 LEU B C 1
ATOM 2937 O O . LEU B 1 137 ? -5.082 20.812 1.589 1 98.62 137 LEU B O 1
ATOM 2941 N N . CYS B 1 138 ? -6.992 21.984 2.035 1 98.19 138 CYS B N 1
ATOM 2942 C CA . CYS B 1 138 ? -7.391 20.984 3.025 1 98.19 138 CYS B CA 1
ATOM 2943 C C . CYS B 1 138 ? -8.906 20.844 3.074 1 98.19 138 CYS B C 1
ATOM 2945 O O . CYS B 1 138 ? -9.625 21.516 2.332 1 98.19 138 CYS B O 1
ATOM 2947 N N . THR B 1 139 ? -9.336 19.906 3.846 1 95.81 139 THR B N 1
ATOM 2948 C CA . THR B 1 139 ? -10.766 19.672 4.039 1 95.81 139 THR B CA 1
ATOM 2949 C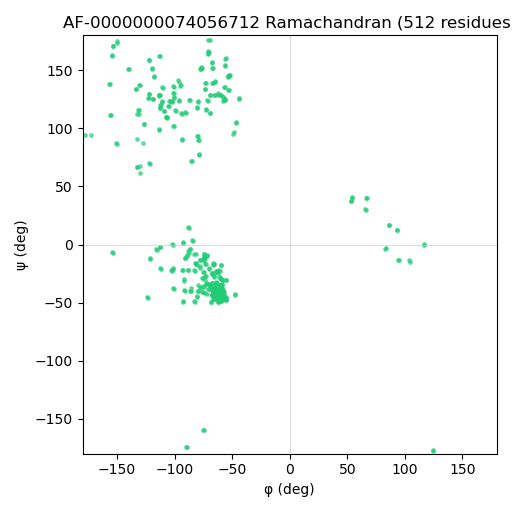 C . THR B 1 139 ? -11.383 20.797 4.867 1 95.81 139 THR B C 1
ATOM 2951 O O . THR B 1 139 ? -10.68 21.531 5.559 1 95.81 139 THR B O 1
ATOM 2954 N N . GLN B 1 140 ? -12.688 20.828 4.852 1 95.88 140 GLN B N 1
ATOM 2955 C CA . GLN B 1 140 ? -13.398 21.812 5.648 1 95.88 140 GLN B CA 1
ATOM 2956 C C . GLN B 1 140 ? -13.234 21.547 7.141 1 95.88 140 GLN B C 1
ATOM 2958 O O . GLN B 1 140 ? -13.172 22.484 7.945 1 95.88 140 GLN B O 1
ATOM 2963 N N . GLY B 1 141 ? -13.133 20.281 7.473 1 94.62 141 GLY B N 1
ATOM 2964 C CA . GLY B 1 141 ? -12.891 19.938 8.859 1 94.62 141 GLY B CA 1
ATOM 2965 C C . GLY B 1 141 ? -11.539 20.422 9.367 1 94.62 141 GLY B C 1
ATOM 2966 O O . GLY B 1 141 ? -11.445 20.984 10.461 1 94.62 141 GLY B O 1
ATOM 2967 N N . ALA B 1 142 ? -10.523 20.203 8.57 1 96.19 142 ALA B N 1
ATOM 2968 C CA . ALA B 1 142 ? -9.188 20.672 8.938 1 96.19 142 ALA B CA 1
ATOM 2969 C C . ALA B 1 142 ? -9.148 22.188 9.039 1 96.19 142 ALA B C 1
ATOM 2971 O O . ALA B 1 142 ? -8.531 22.734 9.953 1 96.19 142 ALA B O 1
ATOM 2972 N N . HIS B 1 143 ? -9.781 22.844 8.094 1 97.38 143 HIS B N 1
ATOM 2973 C CA . HIS B 1 143 ? -9.859 24.297 8.133 1 97.38 143 HIS B CA 1
ATOM 2974 C C . HIS B 1 143 ? -10.555 24.781 9.406 1 97.38 143 HIS B C 1
ATOM 2976 O O . HIS B 1 143 ? -10.039 25.656 10.109 1 97.38 143 HIS B O 1
ATOM 2982 N N . ALA B 1 144 ? -11.688 24.188 9.688 1 95.62 144 ALA B N 1
ATOM 2983 C CA . ALA B 1 144 ? -12.508 24.609 10.82 1 95.62 144 ALA B CA 1
ATOM 2984 C C . ALA B 1 144 ? -11.773 24.391 12.141 1 95.62 144 ALA B C 1
ATOM 2986 O O . ALA B 1 144 ? -11.914 25.188 13.07 1 95.62 144 ALA B O 1
ATOM 2987 N N . SER B 1 145 ? -11.016 23.359 12.203 1 95.31 145 SER B N 1
ATOM 2988 C CA . SER B 1 145 ? -10.305 23.031 13.43 1 95.31 145 SER B CA 1
ATOM 2989 C C . SER B 1 145 ? -9.07 23.922 13.609 1 95.31 145 SER B C 1
ATOM 2991 O O . SER B 1 145 ? -8.484 23.953 14.688 1 95.31 145 SER B O 1
ATOM 2993 N N . ARG B 1 146 ? -8.602 24.516 12.531 1 96.19 146 ARG B N 1
ATOM 2994 C CA . ARG B 1 146 ? -7.43 25.391 12.508 1 96.19 146 ARG B CA 1
ATOM 2995 C C . ARG B 1 146 ? -6.16 24.609 12.828 1 96.19 146 ARG B C 1
ATOM 2997 O O . ARG B 1 146 ? -5.227 25.141 13.422 1 96.19 146 ARG B O 1
ATOM 3004 N N . VAL B 1 147 ? -6.164 23.359 12.477 1 96.31 147 VAL B N 1
ATOM 3005 C CA . VAL B 1 147 ? -5.055 22.469 12.812 1 96.31 147 VAL B CA 1
ATOM 3006 C C . VAL B 1 147 ? -3.76 23 12.211 1 96.31 147 VAL B C 1
ATOM 3008 O O . VAL B 1 147 ? -2.719 23.016 12.867 1 96.31 147 VAL B O 1
ATOM 3011 N N . PHE B 1 148 ? -3.775 23.562 11.039 1 97.69 148 PHE B N 1
ATOM 3012 C CA . PHE B 1 148 ? -2.566 24.047 10.383 1 97.69 148 PHE B CA 1
ATOM 3013 C C . PHE B 1 148 ? -2.121 25.375 10.984 1 97.69 148 PHE B C 1
ATOM 3015 O O . PHE B 1 148 ? -0.924 25.625 11.148 1 97.69 148 PHE B O 1
ATOM 3022 N N . ASP B 1 149 ? -3.104 26.234 11.344 1 96.88 149 ASP B N 1
ATOM 3023 C CA . ASP B 1 149 ? -2.783 27.5 11.977 1 96.88 149 ASP B CA 1
ATOM 3024 C C . ASP B 1 149 ? -2 27.297 13.273 1 96.88 149 ASP B C 1
ATOM 3026 O O . ASP B 1 149 ? -1.042 28.016 13.547 1 96.88 149 ASP B O 1
ATOM 3030 N N . GLN B 1 150 ? -2.379 26.297 13.945 1 93.5 150 GLN B N 1
ATOM 3031 C CA . GLN B 1 150 ? -1.759 26.016 15.234 1 93.5 150 GLN B CA 1
ATOM 3032 C C . GLN B 1 150 ? -0.309 25.578 15.062 1 93.5 150 GLN B C 1
ATOM 3034 O O . GLN B 1 150 ? 0.594 26.125 15.695 1 93.5 150 GLN B O 1
ATOM 3039 N N . TYR B 1 151 ? -0.06 24.641 14.195 1 93.19 151 TYR B N 1
ATOM 3040 C CA . TYR B 1 151 ? 1.265 24.047 14.055 1 93.19 151 TYR B CA 1
ATOM 3041 C C . TYR B 1 151 ? 2.18 24.938 13.227 1 93.19 151 TYR B C 1
ATOM 3043 O O . TYR B 1 151 ? 3.334 25.172 13.594 1 93.19 151 TYR B O 1
ATOM 3051 N N . LEU B 1 152 ? 1.689 25.453 12.102 1 95.19 152 LEU B N 1
ATOM 3052 C CA . LEU B 1 152 ? 2.5 26.281 11.211 1 95.19 152 LEU B CA 1
ATOM 3053 C C . LEU B 1 152 ? 2.697 27.672 11.797 1 95.19 152 LEU B C 1
ATOM 3055 O O . LEU B 1 152 ? 3.754 28.281 11.617 1 95.19 152 LEU B O 1
ATOM 3059 N N . GLY B 1 153 ? 1.627 28.125 12.453 1 92.56 153 GLY B N 1
ATOM 3060 C CA . GLY B 1 153 ? 1.739 29.406 13.117 1 92.56 153 GLY B CA 1
ATOM 3061 C C . GLY B 1 153 ? 2.855 29.453 14.141 1 92.56 153 GLY B C 1
ATOM 3062 O O . GLY B 1 153 ? 3.559 30.469 14.258 1 92.56 153 GLY B O 1
ATOM 3063 N N . GLN B 1 154 ? 2.994 28.391 14.828 1 89.62 154 GLN B N 1
ATOM 3064 C CA . GLN B 1 154 ? 4.047 28.297 15.836 1 89.62 154 GLN B CA 1
ATOM 3065 C C . GLN B 1 154 ? 5.43 28.375 15.195 1 89.62 154 GLN B C 1
ATOM 3067 O O . GLN B 1 154 ? 6.398 28.797 15.836 1 89.62 154 GLN B O 1
ATOM 3072 N N . ALA B 1 155 ? 5.496 28.062 13.969 1 89.19 155 ALA B N 1
ATOM 3073 C CA . ALA B 1 155 ? 6.75 28.109 13.227 1 89.19 155 ALA B CA 1
ATOM 3074 C C . ALA B 1 155 ? 6.922 29.469 12.539 1 89.19 155 ALA B C 1
ATOM 3076 O O . ALA B 1 155 ? 7.875 29.672 11.773 1 89.19 155 ALA B O 1
ATOM 3077 N N . GLY B 1 156 ? 5.977 30.391 12.734 1 91.31 156 GLY B N 1
ATOM 3078 C CA . GLY B 1 156 ? 6.066 31.75 12.203 1 91.31 156 GLY B CA 1
ATOM 3079 C C . GLY B 1 156 ? 5.539 31.859 10.789 1 91.31 156 GLY B C 1
ATOM 3080 O O . GLY B 1 156 ? 5.855 32.812 10.078 1 91.31 156 GLY B O 1
ATOM 3081 N N . LEU B 1 157 ? 4.793 30.891 10.375 1 95.5 157 LEU B N 1
ATOM 3082 C CA . LEU B 1 157 ? 4.262 30.891 9.016 1 95.5 157 LEU B CA 1
ATOM 3083 C C . LEU B 1 157 ? 2.84 31.438 8.984 1 95.5 157 LEU B C 1
ATOM 3085 O O . LEU B 1 157 ? 2.061 31.203 9.914 1 95.5 157 LEU B O 1
ATOM 3089 N N . ASP B 1 158 ? 2.529 32.188 7.984 1 96.19 158 ASP B N 1
ATOM 3090 C CA . ASP B 1 158 ? 1.169 32.656 7.723 1 96.19 158 ASP B CA 1
ATOM 3091 C C . ASP B 1 158 ? 0.4 31.641 6.879 1 96.19 158 ASP B C 1
ATOM 3093 O O . ASP B 1 158 ? 0.83 31.281 5.777 1 96.19 158 ASP B O 1
ATOM 3097 N N . VAL B 1 159 ? -0.72 31.234 7.395 1 97.69 159 VAL B N 1
ATOM 3098 C CA . VAL B 1 159 ? -1.495 30.203 6.711 1 97.69 159 VAL B CA 1
ATOM 3099 C C . VAL B 1 159 ? -2.648 30.844 5.945 1 97.69 159 VAL B C 1
ATOM 3101 O O . VAL B 1 159 ? -3.438 31.609 6.516 1 97.69 159 VAL B O 1
ATOM 3104 N N . LEU B 1 160 ? -2.715 30.547 4.703 1 97.69 160 LEU B N 1
ATOM 3105 C CA . LEU B 1 160 ? -3.799 31.016 3.844 1 97.69 160 LEU B CA 1
ATOM 3106 C C . LEU B 1 160 ? -4.598 29.844 3.291 1 97.69 160 LEU B C 1
ATOM 3108 O O . LEU B 1 160 ? -4.035 28.781 3.004 1 97.69 160 LEU B O 1
ATOM 3112 N N . TYR B 1 161 ? -5.902 30.094 3.162 1 98.19 161 TYR B N 1
ATOM 3113 C CA . TYR B 1 161 ? -6.809 29.094 2.621 1 98.19 161 TYR B CA 1
ATOM 3114 C C . TYR B 1 161 ? -7.547 29.609 1.397 1 98.19 161 TYR B C 1
ATOM 3116 O O . TYR B 1 161 ? -7.605 30.828 1.176 1 98.19 161 TYR B O 1
ATOM 3124 N N . PRO B 1 162 ? -8.062 28.688 0.57 1 98.06 162 PRO B N 1
ATOM 3125 C CA . PRO B 1 162 ? -9 29.156 -0.454 1 98.06 162 PRO B CA 1
ATOM 3126 C C . PRO B 1 162 ? -10.188 29.906 0.135 1 98.06 162 PRO B C 1
ATOM 3128 O O . PRO B 1 162 ? -10.469 29.797 1.33 1 98.06 162 PRO B O 1
ATOM 3131 N N . ASP B 1 163 ? -10.852 30.719 -0.72 1 97.38 163 ASP B N 1
ATOM 3132 C CA . ASP B 1 163 ? -12.055 31.406 -0.245 1 97.38 163 ASP B CA 1
ATOM 3133 C C . ASP B 1 163 ? -13.195 30.406 -0.016 1 97.38 163 ASP B C 1
ATOM 3135 O O . ASP B 1 163 ? -13.031 29.203 -0.235 1 97.38 163 ASP B O 1
ATOM 3139 N N . ALA B 1 164 ? -14.297 30.859 0.487 1 97.56 164 ALA B N 1
ATOM 3140 C CA . ALA B 1 164 ? -15.398 30 0.905 1 97.56 164 ALA B CA 1
ATOM 3141 C C . ALA B 1 164 ? -15.852 29.094 -0.241 1 97.56 164 ALA B C 1
ATOM 3143 O O . ALA B 1 164 ? -16.047 27.891 -0.052 1 97.56 164 ALA B O 1
ATOM 3144 N N . ALA B 1 165 ? -16 29.656 -1.381 1 97.75 165 ALA B N 1
ATOM 3145 C CA . ALA B 1 165 ? -16.422 28.891 -2.547 1 97.75 165 ALA B CA 1
ATOM 3146 C C . ALA B 1 165 ? -15.375 27.844 -2.924 1 97.75 165 ALA B C 1
ATOM 3148 O O . ALA B 1 165 ? -15.711 26.719 -3.303 1 97.75 165 ALA B O 1
ATOM 3149 N N . GLY B 1 166 ? -14.125 28.219 -2.854 1 98.12 166 GLY B N 1
ATOM 3150 C CA . GLY B 1 166 ? -13.039 27.297 -3.143 1 98.12 166 GLY B CA 1
ATOM 3151 C C . GLY B 1 166 ? -12.953 26.141 -2.166 1 98.12 166 GLY B C 1
ATOM 3152 O O . GLY B 1 166 ? -12.711 25 -2.566 1 98.12 166 GLY B O 1
ATOM 3153 N N . ARG B 1 167 ? -13.188 26.453 -0.92 1 98.12 167 ARG B N 1
ATOM 3154 C CA . ARG B 1 167 ? -13.164 25.406 0.098 1 98.12 167 ARG B CA 1
ATOM 3155 C C . ARG B 1 167 ? -14.273 24.391 -0.139 1 98.12 167 ARG B C 1
ATOM 3157 O O . ARG B 1 167 ? -14.062 23.188 0.054 1 98.12 167 ARG B O 1
ATOM 3164 N N . GLU B 1 168 ? -15.391 24.859 -0.533 1 97.69 168 GLU B N 1
ATOM 3165 C CA . GLU B 1 168 ? -16.5 23.969 -0.83 1 97.69 168 GLU B CA 1
ATOM 3166 C C . GLU B 1 168 ? -16.172 23.062 -2.02 1 97.69 168 GLU B C 1
ATOM 3168 O O . GLU B 1 168 ? -16.453 21.859 -1.985 1 97.69 168 GLU B O 1
ATOM 3173 N N . LYS B 1 169 ? -15.633 23.688 -3.029 1 98 169 LYS B N 1
ATOM 3174 C CA . LYS B 1 169 ? -15.258 22.922 -4.219 1 98 169 LYS B CA 1
ATOM 3175 C C . LYS B 1 169 ? -14.188 21.891 -3.891 1 98 169 LYS B C 1
ATOM 3177 O O . LYS B 1 169 ? -14.242 20.766 -4.371 1 98 169 LYS B O 1
ATOM 3182 N N . LEU B 1 170 ? -13.25 22.312 -3.137 1 98.25 170 LEU B N 1
ATOM 3183 C CA . LEU B 1 170 ? -12.172 21.406 -2.738 1 98.25 170 LEU B CA 1
ATOM 3184 C C . LEU B 1 170 ? -12.719 20.25 -1.91 1 98.25 170 LEU B C 1
ATOM 3186 O O . LEU B 1 170 ? -12.32 19.094 -2.111 1 98.25 170 LEU B O 1
ATOM 3190 N N . GLN B 1 171 ? -13.617 20.562 -0.998 1 97.88 171 GLN B N 1
ATOM 3191 C CA . GLN B 1 171 ? -14.242 19.516 -0.194 1 97.88 171 GLN B CA 1
ATOM 3192 C C . GLN B 1 171 ? -14.945 18.5 -1.077 1 97.88 171 GLN B C 1
ATOM 3194 O O . GLN B 1 171 ? -14.836 17.297 -0.851 1 97.88 171 GLN B O 1
ATOM 3199 N N . ARG B 1 172 ? -15.609 18.984 -2.047 1 97.88 172 ARG B N 1
ATOM 3200 C CA . ARG B 1 172 ? -16.312 18.094 -2.967 1 97.88 172 ARG B CA 1
ATOM 3201 C C . ARG B 1 172 ? -15.32 17.266 -3.779 1 97.88 172 ARG B C 1
ATOM 3203 O O . ARG B 1 172 ? -15.516 16.062 -3.98 1 97.88 172 ARG B O 1
ATOM 3210 N N . ALA B 1 173 ? -14.266 17.859 -4.211 1 98.25 173 ALA B N 1
ATOM 3211 C CA . ALA B 1 173 ? -13.234 17.156 -4.977 1 98.25 173 ALA B CA 1
ATOM 3212 C C . ALA B 1 173 ? -12.641 16 -4.164 1 98.25 173 ALA B C 1
ATOM 3214 O O . ALA B 1 173 ? -12.211 15 -4.73 1 98.25 173 ALA B O 1
ATOM 3215 N N . ILE B 1 174 ? -12.641 16.156 -2.902 1 97.38 174 ILE B N 1
ATOM 3216 C CA . ILE B 1 174 ? -12.055 15.141 -2.027 1 97.38 174 ILE B CA 1
ATOM 3217 C C . ILE B 1 174 ? -13.102 14.078 -1.699 1 97.38 174 ILE B C 1
ATOM 3219 O O . ILE B 1 174 ? -12.812 12.875 -1.771 1 97.38 174 ILE B O 1
ATOM 3223 N N . SER B 1 175 ? -14.398 14.484 -1.45 1 95.88 175 SER B N 1
ATOM 3224 C CA . SER B 1 175 ? -15.266 13.562 -0.719 1 95.88 175 SER B CA 1
ATOM 3225 C C . SER B 1 175 ? -16.5 13.211 -1.53 1 95.88 175 SER B C 1
ATOM 3227 O O . SER B 1 175 ? -17.297 12.352 -1.129 1 95.88 175 SER B O 1
ATOM 3229 N N . ASP B 1 176 ? -16.766 13.93 -2.641 1 97.12 176 ASP B N 1
ATOM 3230 C CA . ASP B 1 176 ? -17.984 13.648 -3.402 1 97.12 176 ASP B CA 1
ATOM 3231 C C . ASP B 1 176 ? -18.016 12.195 -3.859 1 97.12 176 ASP B C 1
ATOM 3233 O O . ASP B 1 176 ? -17.094 11.711 -4.504 1 97.12 176 ASP B O 1
ATOM 3237 N N . PRO B 1 177 ? -19.094 11.5 -3.557 1 95.06 177 PRO B N 1
ATOM 3238 C CA . PRO B 1 177 ? -19.156 10.07 -3.875 1 95.06 177 PRO B CA 1
ATOM 3239 C C . PRO B 1 177 ? -19.172 9.805 -5.379 1 95.06 177 PRO B C 1
ATOM 3241 O O . PRO B 1 177 ? -18.875 8.688 -5.809 1 95.06 177 PRO B O 1
ATOM 3244 N N . ALA B 1 178 ? -19.453 10.812 -6.164 1 95.69 178 ALA B N 1
ATOM 3245 C CA . ALA B 1 178 ? -19.625 10.602 -7.602 1 95.69 178 ALA B CA 1
ATOM 3246 C C . ALA B 1 178 ? -18.312 10.828 -8.344 1 95.69 178 ALA B C 1
ATOM 3248 O O . ALA B 1 178 ? -18.109 10.297 -9.445 1 95.69 178 ALA B O 1
ATOM 3249 N N . TYR B 1 179 ? -17.391 11.602 -7.699 1 96.94 179 TYR B N 1
ATOM 3250 C CA . TYR B 1 179 ? -16.188 11.875 -8.492 1 96.94 179 TYR B CA 1
ATOM 3251 C C . TYR B 1 179 ? -14.992 12.156 -7.594 1 96.94 179 TYR B C 1
ATOM 3253 O O . TYR B 1 179 ? -13.859 12.234 -8.07 1 96.94 179 TYR B O 1
ATOM 3261 N N . GLY B 1 180 ? -15.188 12.25 -6.324 1 97.44 180 GLY B N 1
ATOM 3262 C CA . GLY B 1 180 ? -14.156 12.719 -5.41 1 97.44 180 GLY B CA 1
ATOM 3263 C C . GLY B 1 180 ? -13.031 11.727 -5.223 1 97.44 180 GLY B C 1
ATOM 3264 O O . GLY B 1 180 ? -13.18 10.539 -5.535 1 97.44 180 GLY B O 1
ATOM 3265 N N . LEU B 1 181 ? -11.961 12.164 -4.695 1 97.06 181 LEU B N 1
ATOM 3266 C CA . LEU B 1 181 ? -10.727 11.398 -4.531 1 97.06 181 LEU B CA 1
ATOM 3267 C C . LEU B 1 181 ? -10.945 10.211 -3.596 1 97.06 181 LEU B C 1
ATOM 3269 O O . LEU B 1 181 ? -10.32 9.156 -3.768 1 97.06 181 LEU B O 1
ATOM 3273 N N . LYS B 1 182 ? -11.82 10.328 -2.602 1 95.06 182 LYS B N 1
ATOM 3274 C CA . LYS B 1 182 ? -12.039 9.25 -1.647 1 95.06 182 LYS B CA 1
ATOM 3275 C C . LYS B 1 182 ? -12.875 8.133 -2.27 1 95.06 182 LYS B C 1
ATOM 3277 O O . LYS B 1 182 ? -12.781 6.977 -1.849 1 95.06 182 LYS B O 1
ATOM 3282 N N . ALA B 1 183 ? -13.633 8.508 -3.275 1 94.12 183 ALA B N 1
ATOM 3283 C CA . ALA B 1 183 ? -14.438 7.516 -3.984 1 94.12 183 ALA B CA 1
ATOM 3284 C C . ALA B 1 183 ? -13.672 6.941 -5.172 1 94.12 183 ALA B C 1
ATOM 3286 O O . ALA B 1 183 ? -13.867 5.781 -5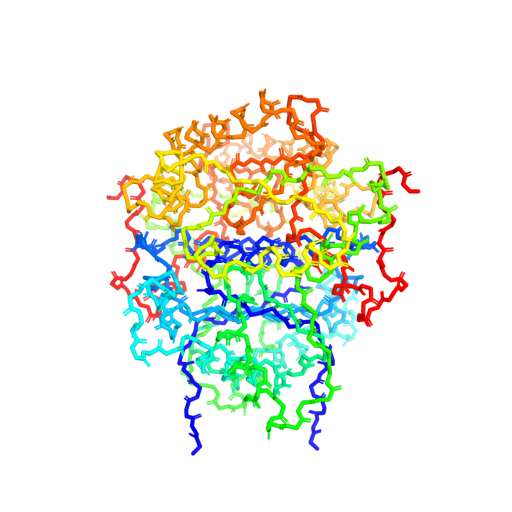.543 1 94.12 183 ALA B O 1
ATOM 3287 N N . PHE B 1 184 ? -12.781 7.785 -5.781 1 92.81 184 PHE B N 1
ATOM 3288 C CA . PHE B 1 184 ? -12.039 7.418 -6.98 1 92.81 184 PHE B CA 1
ATOM 3289 C C . PHE B 1 184 ? -10.555 7.699 -6.801 1 92.81 184 PHE B C 1
ATOM 3291 O O . PHE B 1 184 ? -9.977 8.5 -7.543 1 92.81 184 PHE B O 1
ATOM 3298 N N . SER B 1 185 ? -9.891 6.98 -5.926 1 86.5 185 SER B N 1
ATOM 3299 C CA . SER B 1 185 ? -8.516 7.273 -5.559 1 86.5 185 SER B CA 1
ATOM 3300 C C . SER B 1 185 ? -7.531 6.617 -6.523 1 86.5 185 SER B C 1
ATOM 3302 O O . SER B 1 185 ? -6.445 7.148 -6.77 1 86.5 185 SER B O 1
ATOM 3304 N N . SER B 1 186 ? -7.82 5.418 -6.992 1 89.38 186 SER B N 1
ATOM 3305 C CA . SER B 1 186 ? -6.934 4.691 -7.891 1 89.38 186 SER B CA 1
ATOM 3306 C C . SER B 1 186 ? -6.922 5.312 -9.281 1 89.38 186 SER B C 1
ATOM 3308 O O . SER B 1 186 ? -5.934 5.211 -10.008 1 89.38 186 SER B O 1
ATOM 3310 N N . HIS B 1 187 ? -8.047 5.867 -9.703 1 90.69 187 HIS B N 1
ATOM 3311 C CA . HIS B 1 187 ? -8.203 6.617 -10.945 1 90.69 187 HIS B CA 1
ATOM 3312 C C . HIS B 1 187 ? -8.836 7.98 -10.688 1 90.69 187 HIS B C 1
ATOM 3314 O O . HIS B 1 187 ? -10.055 8.141 -10.82 1 90.69 187 HIS B O 1
ATOM 3320 N N . VAL B 1 188 ? -7.973 8.922 -10.398 1 95.81 188 VAL B N 1
ATOM 3321 C CA . VAL B 1 188 ? -8.477 10.258 -10.109 1 95.81 188 VAL B CA 1
ATOM 3322 C C . VAL B 1 188 ? -9.32 10.766 -11.281 1 95.81 188 VAL B C 1
ATOM 3324 O O . VAL B 1 188 ? -8.852 10.773 -12.422 1 95.81 188 VAL B O 1
ATOM 3327 N N . THR B 1 189 ? -10.555 11.148 -10.961 1 97.25 189 THR B N 1
ATOM 3328 C CA . THR B 1 189 ? -11.438 11.656 -12.008 1 97.25 189 THR B CA 1
ATOM 3329 C C . THR B 1 189 ? -10.93 12.992 -12.547 1 97.25 189 THR B C 1
ATOM 3331 O O . THR B 1 189 ? -10.273 13.742 -11.828 1 97.25 189 THR B O 1
ATOM 3334 N N . GLU B 1 190 ? -11.266 13.203 -13.781 1 97.81 190 GLU B N 1
ATOM 3335 C CA . GLU B 1 190 ? -10.891 14.477 -14.383 1 97.81 190 GLU B CA 1
ATOM 3336 C C . GLU B 1 190 ? -11.477 15.648 -13.594 1 97.81 190 GLU B C 1
ATOM 3338 O O . GLU B 1 190 ? -10.812 16.672 -13.406 1 97.81 190 GLU B O 1
ATOM 3343 N N . LYS B 1 191 ? -12.664 15.508 -13.195 1 98 191 LYS B N 1
ATOM 3344 C CA . LYS B 1 191 ? -13.32 16.578 -12.461 1 98 191 LYS B CA 1
ATOM 3345 C C . LYS B 1 191 ? -12.594 16.875 -11.148 1 98 191 LYS B C 1
ATOM 3347 O O . LYS B 1 191 ? -12.344 18.047 -10.82 1 98 191 LYS B O 1
ATOM 3352 N N . ALA B 1 192 ? -12.297 15.828 -10.344 1 98.25 192 ALA B N 1
ATOM 3353 C CA . ALA B 1 192 ? -11.57 16.016 -9.094 1 98.25 192 ALA B CA 1
ATOM 3354 C C . ALA B 1 192 ? -10.211 16.656 -9.344 1 98.25 192 ALA B C 1
ATOM 3356 O O . ALA B 1 192 ? -9.812 17.578 -8.625 1 98.25 192 ALA B O 1
ATOM 3357 N N . TRP B 1 193 ? -9.523 16.141 -10.352 1 98.19 193 TRP B N 1
ATOM 3358 C CA . TRP B 1 193 ? -8.219 16.672 -10.703 1 98.19 193 TRP B CA 1
ATOM 3359 C C . TRP B 1 193 ? -8.32 18.156 -11.047 1 98.19 193 TRP B C 1
ATOM 3361 O O . TRP B 1 193 ? -7.535 18.969 -10.555 1 98.19 193 TRP B O 1
ATOM 3371 N N . ASN B 1 194 ? -9.281 18.5 -11.844 1 98.19 194 ASN B N 1
ATOM 3372 C CA . ASN B 1 194 ? -9.484 19.891 -12.258 1 98.19 194 ASN B CA 1
ATOM 3373 C C . ASN B 1 194 ? -9.812 20.781 -11.062 1 98.19 194 ASN B C 1
ATOM 3375 O O . ASN B 1 194 ? -9.289 21.891 -10.961 1 98.19 194 ASN B O 1
ATOM 3379 N N . ASP B 1 195 ? -10.664 20.297 -10.242 1 98.06 195 ASP B N 1
ATOM 3380 C CA . ASP B 1 195 ? -11.062 21.078 -9.078 1 98.06 195 ASP B CA 1
ATOM 3381 C C . ASP B 1 195 ? -9.883 21.328 -8.148 1 98.06 195 ASP B C 1
ATOM 3383 O O . ASP B 1 195 ? -9.688 22.438 -7.66 1 98.06 195 ASP B O 1
ATOM 3387 N N . VAL B 1 196 ? -9.078 20.297 -7.93 1 98.38 196 VAL B N 1
ATOM 3388 C CA . VAL B 1 196 ? -7.914 20.422 -7.059 1 98.38 196 VAL B CA 1
ATOM 3389 C C . VAL B 1 196 ? -6.898 21.375 -7.676 1 98.38 196 VAL B C 1
ATOM 3391 O O . VAL B 1 196 ? -6.402 22.281 -7.004 1 98.38 196 VAL B O 1
ATOM 3394 N N . THR B 1 197 ? -6.641 21.234 -8.938 1 98 197 THR B N 1
ATOM 3395 C CA . THR B 1 197 ? -5.641 22.031 -9.625 1 98 197 THR B CA 1
ATOM 3396 C C . THR B 1 197 ? -6.094 23.5 -9.727 1 98 197 THR B C 1
ATOM 3398 O O . THR B 1 197 ? -5.273 24.406 -9.648 1 98 197 THR B O 1
ATOM 3401 N N . ALA B 1 198 ? -7.367 23.656 -9.914 1 98.12 198 ALA B N 1
ATOM 3402 C CA . ALA B 1 198 ? -7.902 25.016 -9.969 1 98.12 198 ALA B CA 1
ATOM 3403 C C . ALA B 1 198 ? -7.676 25.734 -8.648 1 98.12 198 ALA B C 1
ATOM 3405 O O . ALA B 1 198 ? -7.324 26.922 -8.641 1 98.12 198 ALA B O 1
ATOM 3406 N N . GLN B 1 199 ? -7.871 25.016 -7.562 1 98.19 199 GLN B N 1
ATOM 3407 C CA . GLN B 1 199 ? -7.664 25.641 -6.262 1 98.19 199 GLN B CA 1
ATOM 3408 C C . GLN B 1 199 ? -6.18 25.906 -6.008 1 98.19 199 GLN B C 1
ATOM 3410 O O . GLN B 1 199 ? -5.82 26.922 -5.418 1 98.19 199 GLN B O 1
ATOM 3415 N N . ALA B 1 200 ? -5.336 25.016 -6.418 1 98.06 200 ALA B N 1
ATOM 3416 C CA . ALA B 1 200 ? -3.896 25.234 -6.32 1 98.06 200 ALA B CA 1
ATOM 3417 C C . ALA B 1 200 ? -3.475 26.453 -7.121 1 98.06 200 ALA B C 1
ATOM 3419 O O . ALA B 1 200 ? -2.656 27.25 -6.66 1 98.06 200 ALA B O 1
ATOM 3420 N N . ARG B 1 201 ? -4.043 26.594 -8.258 1 97.81 201 ARG B N 1
ATOM 3421 C CA . ARG B 1 201 ? -3.73 27.734 -9.117 1 97.81 201 ARG B CA 1
ATOM 3422 C C . ARG B 1 201 ? -4.176 29.047 -8.469 1 97.81 201 ARG B C 1
ATOM 3424 O O . ARG B 1 201 ? -3.461 30.047 -8.531 1 97.81 201 ARG B O 1
ATOM 3431 N N . ARG B 1 202 ? -5.332 29.016 -7.918 1 97.31 202 ARG B N 1
ATOM 3432 C CA . ARG B 1 202 ? -5.832 30.203 -7.242 1 97.31 202 ARG B CA 1
ATOM 3433 C C . ARG B 1 202 ? -4.918 30.609 -6.086 1 97.31 202 ARG B C 1
ATOM 3435 O O . ARG B 1 202 ? -4.711 31.797 -5.832 1 97.31 202 ARG B O 1
ATOM 3442 N N . MET B 1 203 ? -4.402 29.594 -5.371 1 96.75 203 MET B N 1
ATOM 3443 C CA . MET B 1 203 ? -3.441 29.891 -4.309 1 96.75 203 MET B CA 1
ATOM 3444 C C . MET B 1 203 ? -2.178 30.531 -4.875 1 96.75 203 MET B C 1
ATOM 3446 O O . MET B 1 203 ? -1.641 31.469 -4.293 1 96.75 203 MET B O 1
ATOM 3450 N N . ALA B 1 204 ? -1.715 30 -5.984 1 95.56 204 ALA B N 1
ATOM 3451 C CA . ALA B 1 204 ? -0.532 30.547 -6.641 1 95.56 204 ALA B CA 1
ATOM 3452 C C . ALA B 1 204 ? -0.754 32 -7.047 1 95.56 204 ALA B C 1
ATOM 3454 O O . ALA B 1 204 ? 0.142 32.844 -6.902 1 95.56 204 ALA B O 1
ATOM 3455 N N . GLU B 1 205 ? -1.897 32.281 -7.512 1 95.38 205 GLU B N 1
ATOM 3456 C CA . GLU B 1 205 ? -2.244 33.625 -7.949 1 95.38 205 GLU B CA 1
ATOM 3457 C C . GLU B 1 205 ? -2.277 34.594 -6.77 1 95.38 205 GLU B C 1
ATOM 3459 O O . GLU B 1 205 ? -2.09 35.812 -6.945 1 95.38 205 GLU B O 1
ATOM 3464 N N . ARG B 1 206 ? -2.502 34.062 -5.637 1 94.81 206 ARG B N 1
ATOM 3465 C CA . ARG B 1 206 ? -2.51 34.875 -4.426 1 94.81 206 ARG B CA 1
ATOM 3466 C C . ARG B 1 206 ? -1.099 35.062 -3.871 1 94.81 206 ARG B C 1
ATOM 3468 O O . ARG B 1 206 ? -0.917 35.562 -2.77 1 94.81 206 ARG B O 1
ATOM 3475 N N . GLN B 1 207 ? -0.12 34.562 -4.551 1 93.12 207 GLN B N 1
ATOM 3476 C CA . GLN B 1 207 ? 1.307 34.75 -4.312 1 93.12 207 GLN B CA 1
ATOM 3477 C C . GLN B 1 207 ? 1.739 34.125 -2.998 1 93.12 207 GLN B C 1
ATOM 3479 O O . GLN B 1 207 ? 2.441 34.75 -2.199 1 93.12 207 GLN B O 1
ATOM 3484 N N . VAL B 1 208 ? 1.185 32.969 -2.723 1 97.19 208 VAL B N 1
ATOM 3485 C CA . VAL B 1 208 ? 1.749 32.219 -1.621 1 97.19 208 VAL B CA 1
ATOM 3486 C C . VAL B 1 208 ? 3.16 31.75 -1.98 1 97.19 208 VAL B C 1
ATOM 3488 O O . VAL B 1 208 ? 3.508 31.656 -3.16 1 97.19 208 VAL B O 1
ATOM 3491 N N . ASP B 1 209 ? 3.969 31.469 -0.95 1 97.94 209 ASP B N 1
ATOM 3492 C CA . ASP B 1 209 ? 5.352 31.062 -1.153 1 97.94 209 ASP B CA 1
ATOM 3493 C C . ASP B 1 209 ? 5.445 29.547 -1.321 1 97.94 209 ASP B C 1
ATOM 3495 O O . ASP B 1 209 ? 6.422 29.031 -1.877 1 97.94 209 ASP B O 1
ATOM 3499 N N . LEU B 1 210 ? 4.43 28.859 -0.824 1 98.38 210 LEU B N 1
ATOM 3500 C CA . LEU B 1 210 ? 4.398 27.391 -0.777 1 98.38 210 LEU B CA 1
ATOM 3501 C C . LEU B 1 210 ? 2.961 26.891 -0.709 1 98.38 210 LEU B C 1
ATOM 3503 O O . LEU B 1 210 ? 2.117 27.484 -0.037 1 98.38 210 LEU B O 1
ATOM 3507 N N . ILE B 1 211 ? 2.699 25.844 -1.469 1 98.56 211 ILE B N 1
ATOM 3508 C CA . ILE B 1 211 ? 1.396 25.188 -1.4 1 98.56 211 ILE B CA 1
ATOM 3509 C C . ILE B 1 211 ? 1.514 23.875 -0.633 1 98.56 211 ILE B C 1
ATOM 3511 O O . ILE B 1 211 ? 2.367 23.047 -0.945 1 98.56 211 ILE B O 1
ATOM 3515 N N . LEU B 1 212 ? 0.759 23.75 0.363 1 98.56 212 LEU B N 1
ATOM 3516 C CA . LEU B 1 212 ? 0.726 22.562 1.194 1 98.56 212 LEU B CA 1
ATOM 3517 C C . LEU B 1 212 ? -0.488 21.703 0.86 1 98.56 212 LEU B C 1
ATOM 3519 O O . LEU B 1 212 ? -1.625 22.172 0.916 1 98.56 212 LEU B O 1
ATOM 3523 N N . LEU B 1 213 ? -0.223 20.469 0.499 1 98.62 213 LEU B N 1
ATOM 3524 C CA . LEU B 1 213 ? -1.302 19.516 0.27 1 98.62 213 LEU B CA 1
ATOM 3525 C C . LEU B 1 213 ? -1.831 18.969 1.591 1 98.62 213 LEU B C 1
ATOM 3527 O O . LEU B 1 213 ? -1.44 17.875 2.016 1 98.62 213 LEU B O 1
ATOM 3531 N N . GLY B 1 214 ? -2.803 19.656 2.105 1 98.31 214 GLY B N 1
ATOM 3532 C CA . GLY B 1 214 ? -3.236 19.453 3.477 1 98.31 214 GLY B CA 1
ATOM 3533 C C . GLY B 1 214 ? -4.297 18.375 3.605 1 98.31 214 GLY B C 1
ATOM 3534 O O . GLY B 1 214 ? -5.039 18.344 4.59 1 98.31 214 GLY B O 1
ATOM 3535 N N . CYS B 1 215 ? -4.508 17.609 2.709 1 97.81 215 CYS B N 1
ATOM 3536 C CA . CYS B 1 215 ? -5.273 16.375 2.729 1 97.81 215 CYS B CA 1
ATOM 3537 C C . CYS B 1 215 ? -4.488 15.234 2.078 1 97.81 215 CYS B C 1
ATOM 3539 O O . CYS B 1 215 ? -3.91 15.414 1.006 1 97.81 215 CYS B O 1
ATOM 3541 N N . THR B 1 216 ? -4.543 14.078 2.707 1 97.5 216 THR B N 1
ATOM 3542 C CA . THR B 1 216 ? -3.656 12.984 2.314 1 97.5 216 THR B CA 1
ATOM 3543 C C . THR B 1 216 ? -4.117 12.359 1.001 1 97.5 216 THR B C 1
ATOM 3545 O O . THR B 1 216 ? -3.371 11.617 0.365 1 97.5 216 THR B O 1
ATOM 3548 N N . GLU B 1 217 ? -5.32 12.719 0.547 1 96.62 217 GLU B N 1
ATOM 3549 C CA . GLU B 1 217 ? -5.805 12.289 -0.759 1 96.62 217 GLU B CA 1
ATOM 3550 C C . GLU B 1 217 ? -5.27 13.18 -1.873 1 96.62 217 GLU B C 1
ATOM 3552 O O . GLU B 1 217 ? -5.211 12.773 -3.033 1 96.62 217 GLU B O 1
ATOM 3557 N N . LEU B 1 218 ? -4.875 14.383 -1.584 1 98.25 218 LEU B N 1
ATOM 3558 C CA . LEU B 1 218 ? -4.543 15.383 -2.59 1 98.25 218 LEU B CA 1
ATOM 3559 C C . LEU B 1 218 ? -3.299 14.969 -3.373 1 98.25 218 LEU B C 1
ATOM 3561 O O . LEU B 1 218 ? -3.24 15.148 -4.594 1 98.25 218 LEU B O 1
ATOM 3565 N N . PRO B 1 219 ? -2.262 14.383 -2.668 1 96.94 219 PRO B N 1
ATOM 3566 C CA . PRO B 1 219 ? -1.091 13.953 -3.436 1 96.94 219 PRO B CA 1
ATOM 3567 C C . PRO B 1 219 ? -1.431 12.906 -4.492 1 96.94 219 PRO B C 1
ATOM 3569 O O . PRO B 1 219 ? -0.667 12.711 -5.441 1 96.94 219 PRO B O 1
ATOM 3572 N N . LEU B 1 220 ? -2.555 12.18 -4.293 1 94.88 220 LEU B N 1
ATOM 3573 C CA . LEU B 1 220 ? -2.986 11.203 -5.281 1 94.88 220 LEU B CA 1
ATOM 3574 C C . LEU B 1 220 ? -3.416 11.891 -6.574 1 94.88 220 LEU B C 1
ATOM 3576 O O . LEU B 1 220 ? -3.385 11.281 -7.648 1 94.88 220 LEU B O 1
ATOM 3580 N N . ALA B 1 221 ? -3.838 13.164 -6.512 1 95.75 221 ALA B N 1
ATOM 3581 C CA . ALA B 1 221 ? -4.305 13.938 -7.66 1 95.75 221 ALA B CA 1
ATOM 3582 C C . ALA B 1 221 ? -3.219 14.883 -8.164 1 95.75 221 ALA B C 1
ATOM 3584 O O . ALA B 1 221 ? -3.119 15.148 -9.359 1 95.75 221 ALA B O 1
ATOM 3585 N N . LEU B 1 222 ? -2.521 15.422 -7.277 1 94.94 222 LEU B N 1
ATOM 3586 C CA . LEU B 1 222 ? -1.513 16.438 -7.566 1 94.94 222 LEU B CA 1
ATOM 3587 C C . LEU B 1 222 ? -0.165 16.047 -6.969 1 94.94 222 LEU B C 1
ATOM 3589 O O . LEU B 1 222 ? 0.047 16.172 -5.762 1 94.94 222 LEU B O 1
ATOM 3593 N N . ALA B 1 223 ? 0.691 15.602 -7.82 1 90.38 223 ALA B N 1
ATOM 3594 C CA . ALA B 1 223 ? 2.01 15.148 -7.387 1 90.38 223 ALA B CA 1
ATOM 3595 C C . ALA B 1 223 ? 3.107 16.078 -7.914 1 90.38 223 ALA B C 1
ATOM 3597 O O . ALA B 1 223 ? 2.871 16.875 -8.82 1 90.38 223 ALA B O 1
ATOM 3598 N N . GLY B 1 224 ? 4.246 15.969 -7.289 1 91.81 224 GLY B N 1
ATOM 3599 C CA . GLY B 1 224 ? 5.383 16.766 -7.73 1 91.81 224 GLY B CA 1
ATOM 3600 C C . GLY B 1 224 ? 5.984 17.609 -6.625 1 91.81 224 GLY B C 1
ATOM 3601 O O . GLY B 1 224 ? 5.535 17.547 -5.477 1 91.81 224 GLY B O 1
ATOM 3602 N N . LYS B 1 225 ? 6.992 18.391 -7.031 1 93.56 225 LYS B N 1
ATOM 3603 C CA . LYS B 1 225 ? 7.715 19.219 -6.066 1 93.56 225 LYS B CA 1
ATOM 3604 C C . LYS B 1 225 ? 7.285 20.672 -6.164 1 93.56 225 LYS B C 1
ATOM 3606 O O . LYS B 1 225 ? 7.527 21.469 -5.246 1 93.56 225 LYS B O 1
ATOM 3611 N N . LYS B 1 226 ? 6.719 21 -7.387 1 96.31 226 LYS B N 1
ATOM 3612 C CA . LYS B 1 226 ? 6.285 22.359 -7.648 1 96.31 226 LYS B CA 1
ATOM 3613 C C . LYS B 1 226 ? 4.973 22.391 -8.422 1 96.31 226 LYS B C 1
ATOM 3615 O O . LYS B 1 226 ? 4.617 21.422 -9.086 1 96.31 226 LYS B O 1
ATOM 3620 N N . PHE B 1 227 ? 4.273 23.344 -8.234 1 96.25 227 PHE B N 1
ATOM 3621 C CA . PHE B 1 227 ? 3.076 23.672 -9 1 96.25 227 PHE B CA 1
ATOM 3622 C C . PHE B 1 227 ? 3.092 25.141 -9.438 1 96.25 227 PHE B C 1
ATOM 3624 O O . PHE B 1 227 ? 3.107 26.031 -8.602 1 96.25 227 PHE B O 1
ATOM 3631 N N . GLU B 1 228 ? 3.148 25.375 -10.727 1 94.31 228 GLU B N 1
ATOM 3632 C CA . GLU B 1 228 ? 3.236 26.734 -11.289 1 94.31 228 GLU B CA 1
ATOM 3633 C C . GLU B 1 228 ? 4.406 27.5 -10.688 1 94.31 228 GLU B C 1
ATOM 3635 O O . GLU B 1 228 ? 4.246 28.641 -10.258 1 94.31 228 GLU B O 1
ATOM 3640 N N . GLY B 1 229 ? 5.496 26.828 -10.516 1 93.88 229 GLY B N 1
ATOM 3641 C CA . GLY B 1 229 ? 6.734 27.438 -10.07 1 93.88 229 GLY B CA 1
ATOM 3642 C C . GLY B 1 229 ? 6.816 27.594 -8.562 1 93.88 229 GLY B C 1
ATOM 3643 O O . GLY B 1 229 ? 7.848 28 -8.023 1 93.88 229 GLY B O 1
ATOM 3644 N N . ILE B 1 230 ? 5.77 27.234 -7.848 1 96 230 ILE B N 1
ATOM 3645 C CA . ILE B 1 230 ? 5.699 27.344 -6.395 1 96 230 ILE B CA 1
ATOM 3646 C C . ILE B 1 230 ? 5.953 25.969 -5.766 1 96 230 ILE B C 1
ATOM 3648 O O . ILE B 1 230 ? 5.414 24.969 -6.223 1 96 230 ILE B O 1
ATOM 3652 N N . PRO B 1 231 ? 6.789 25.969 -4.691 1 97.56 231 PRO B N 1
ATOM 3653 C CA . PRO B 1 231 ? 7.004 24.672 -4.027 1 97.56 231 PRO B CA 1
ATOM 3654 C C . PRO B 1 231 ? 5.703 24.031 -3.561 1 97.56 231 PRO B C 1
ATOM 3656 O O . PRO B 1 231 ? 4.828 24.719 -3.025 1 97.56 231 PRO B O 1
ATOM 3659 N N . LEU B 1 232 ? 5.625 22.781 -3.834 1 97.88 232 LEU B N 1
ATOM 3660 C CA . LEU B 1 232 ? 4.52 21.938 -3.396 1 97.88 232 LEU B CA 1
ATOM 3661 C C . LEU B 1 232 ? 4.98 20.938 -2.332 1 97.88 232 LEU B C 1
ATOM 3663 O O . LEU B 1 232 ? 5.93 20.188 -2.553 1 97.88 232 LEU B O 1
ATOM 3667 N N . VAL B 1 233 ? 4.363 20.953 -1.159 1 98.06 233 VAL B N 1
ATOM 3668 C CA . VAL B 1 233 ? 4.789 20.047 -0.087 1 98.06 233 VAL B CA 1
ATOM 3669 C C . VAL B 1 233 ? 3.693 19.031 0.19 1 98.06 233 VAL B C 1
ATOM 3671 O O . VAL B 1 233 ? 2.529 19.391 0.383 1 98.06 233 VAL B O 1
ATOM 3674 N N . ASP B 1 234 ? 4.086 17.812 0.189 1 98.19 234 ASP B N 1
ATOM 3675 C CA . ASP B 1 234 ? 3.27 16.641 0.541 1 98.19 234 ASP B CA 1
ATOM 3676 C C . ASP B 1 234 ? 3.568 16.172 1.962 1 98.19 234 ASP B C 1
ATOM 3678 O O . ASP B 1 234 ? 4.578 15.516 2.201 1 98.19 234 ASP B O 1
ATOM 3682 N N . PRO B 1 235 ? 2.695 16.516 2.885 1 98.31 235 PRO B N 1
ATOM 3683 C CA . PRO B 1 235 ? 2.945 16.125 4.273 1 98.31 235 PRO B CA 1
ATOM 3684 C C . PRO B 1 235 ? 3.145 14.617 4.426 1 98.31 235 PRO B C 1
ATOM 3686 O O . PRO B 1 235 ? 3.855 14.172 5.332 1 98.31 235 PRO B O 1
ATOM 3689 N N . THR B 1 236 ? 2.514 13.797 3.59 1 98.44 236 THR B N 1
ATOM 3690 C CA . THR B 1 236 ? 2.674 12.352 3.672 1 98.44 236 THR B CA 1
ATOM 3691 C C . THR B 1 236 ? 4.117 11.953 3.387 1 98.44 236 THR B C 1
ATOM 3693 O O . THR B 1 236 ? 4.645 11.031 4.012 1 98.44 236 THR B O 1
ATOM 3696 N N . ARG B 1 237 ? 4.727 12.578 2.443 1 97.81 237 ARG B N 1
ATOM 3697 C CA . ARG B 1 237 ? 6.133 12.312 2.154 1 97.81 237 ARG B CA 1
ATOM 3698 C C . ARG B 1 237 ? 7.02 12.719 3.326 1 97.81 237 ARG B C 1
ATOM 3700 O O . ARG B 1 237 ? 7.957 12.008 3.68 1 97.81 237 ARG B O 1
ATOM 3707 N N . VAL B 1 238 ? 6.723 13.875 3.885 1 98 238 VAL B N 1
ATOM 3708 C CA . VAL B 1 238 ? 7.461 14.336 5.055 1 98 238 VAL B CA 1
ATOM 3709 C C . VAL B 1 238 ? 7.324 13.32 6.188 1 98 238 VAL B C 1
ATOM 3711 O O . VAL B 1 238 ? 8.312 12.945 6.816 1 98 238 VAL B O 1
ATOM 3714 N N . LEU B 1 239 ? 6.102 12.898 6.414 1 98.62 239 LEU B N 1
ATOM 3715 C CA . LEU B 1 239 ? 5.832 11.898 7.445 1 98.62 239 LEU B CA 1
ATOM 3716 C C . LEU B 1 239 ? 6.629 10.625 7.191 1 98.62 239 LEU B C 1
ATOM 3718 O O . LEU B 1 239 ? 7.23 10.07 8.109 1 98.62 239 LEU B O 1
ATOM 3722 N N . ALA B 1 240 ? 6.645 10.125 5.957 1 98.56 240 ALA B N 1
ATOM 3723 C CA . ALA B 1 240 ? 7.371 8.906 5.602 1 98.56 240 ALA B CA 1
ATOM 3724 C C . ALA B 1 240 ? 8.844 9.016 5.98 1 98.56 240 ALA B C 1
ATOM 3726 O O . ALA B 1 240 ? 9.398 8.109 6.609 1 98.56 240 ALA B O 1
ATOM 3727 N N . ARG B 1 241 ? 9.438 10.109 5.629 1 97.94 241 ARG B N 1
ATOM 3728 C CA . ARG B 1 241 ? 10.852 10.305 5.926 1 97.94 241 ARG B CA 1
ATOM 3729 C C . ARG B 1 241 ? 11.094 10.328 7.43 1 97.94 241 ARG B C 1
ATOM 3731 O O . ARG B 1 241 ? 12.062 9.742 7.914 1 97.94 241 ARG B O 1
ATOM 3738 N N . CYS B 1 242 ? 10.18 11 8.125 1 98.25 242 CYS B N 1
ATOM 3739 C CA . CYS B 1 242 ? 10.328 11.109 9.57 1 98.25 242 CYS B CA 1
ATOM 3740 C C . CYS B 1 242 ? 10.172 9.742 10.234 1 98.25 242 CYS B C 1
ATOM 3742 O O . CYS B 1 242 ? 10.859 9.438 11.211 1 98.25 242 CYS B O 1
ATOM 3744 N N . LEU B 1 243 ? 9.281 8.938 9.758 1 98.62 243 LEU B N 1
ATOM 3745 C CA . LEU B 1 243 ? 9.094 7.59 10.289 1 98.62 243 LEU B CA 1
ATOM 3746 C C . LEU B 1 243 ? 10.344 6.746 10.094 1 98.62 243 LEU B C 1
ATOM 3748 O O . LEU B 1 243 ? 10.789 6.059 11.023 1 98.62 243 LEU B O 1
ATOM 3752 N N . VAL B 1 244 ? 10.938 6.793 8.906 1 98 244 VAL B N 1
ATOM 3753 C CA . VAL B 1 244 ? 12.156 6.039 8.617 1 98 244 VAL B CA 1
ATOM 3754 C C . VAL B 1 244 ? 13.289 6.535 9.508 1 98 244 VAL B C 1
ATOM 3756 O O . VAL B 1 244 ? 14.023 5.734 10.094 1 98 244 VAL B O 1
ATOM 3759 N N . GLN B 1 245 ? 13.383 7.863 9.617 1 97.31 245 GLN B N 1
ATOM 3760 C CA . GLN B 1 245 ? 14.43 8.461 10.438 1 97.31 245 GLN B CA 1
ATOM 3761 C C . GLN B 1 245 ? 14.305 8.016 11.891 1 97.31 245 GLN B C 1
ATOM 3763 O O . GLN B 1 245 ? 15.312 7.699 12.539 1 97.31 245 GLN B O 1
ATOM 3768 N N . ALA B 1 246 ? 13.086 8.047 12.406 1 97.62 246 ALA B N 1
ATOM 3769 C CA . ALA B 1 246 ? 12.844 7.664 13.789 1 97.62 246 ALA B CA 1
ATOM 3770 C C . ALA B 1 246 ? 13.141 6.184 14.016 1 97.62 246 ALA B C 1
ATOM 3772 O O . ALA B 1 246 ? 13.68 5.805 15.062 1 97.62 246 ALA B O 1
ATOM 3773 N N . TYR B 1 247 ? 12.859 5.332 13.125 1 97.62 247 TYR B N 1
ATOM 3774 C CA . TYR B 1 247 ? 12.992 3.889 13.273 1 97.62 247 TYR B CA 1
ATOM 3775 C C . TYR B 1 247 ? 14.43 3.447 13.023 1 97.62 247 TYR B C 1
ATOM 3777 O O . TYR B 1 247 ? 14.992 2.658 13.789 1 97.62 247 TYR B O 1
ATOM 3785 N N . ALA B 1 248 ? 14.953 3.967 11.844 1 96.25 248 ALA B N 1
ATOM 3786 C CA . ALA B 1 248 ? 16.281 3.561 11.391 1 96.25 248 ALA B CA 1
ATOM 3787 C C . ALA B 1 248 ? 16.953 4.676 10.594 1 96.25 248 ALA B C 1
ATOM 3789 O O . ALA B 1 248 ? 17.031 4.609 9.367 1 96.25 248 ALA B O 1
ATOM 3790 N N . PRO B 1 249 ? 17.609 5.559 11.25 1 94.31 249 PRO B N 1
ATOM 3791 C CA . PRO B 1 249 ? 18.219 6.711 10.578 1 94.31 249 PRO B CA 1
ATOM 3792 C C . PRO B 1 249 ? 19.203 6.309 9.492 1 94.31 249 PRO B C 1
ATOM 3794 O O . PRO B 1 249 ? 19.328 6.996 8.469 1 94.31 249 PRO B O 1
ATOM 3797 N N . HIS B 1 250 ? 19.859 5.207 9.625 1 92.88 250 HIS B N 1
ATOM 3798 C CA . HIS B 1 250 ? 20.891 4.785 8.68 1 92.88 250 HIS B CA 1
ATOM 3799 C C . HIS B 1 250 ? 20.281 4.305 7.371 1 92.88 250 HIS B C 1
ATOM 3801 O O . HIS B 1 250 ? 20.969 4.203 6.355 1 92.88 250 HIS B O 1
ATOM 3807 N N . ALA B 1 251 ? 18.969 4.012 7.402 1 93.5 251 ALA B N 1
ATOM 3808 C CA . ALA B 1 251 ? 18.312 3.457 6.23 1 93.5 251 ALA B CA 1
ATOM 3809 C C . ALA B 1 251 ? 17.734 4.566 5.344 1 93.5 251 ALA B C 1
ATOM 3811 O O . ALA B 1 251 ? 17.328 4.312 4.211 1 93.5 251 ALA B O 1
ATOM 3812 N N . LEU B 1 252 ? 17.688 5.75 5.812 1 93.94 252 LEU B N 1
ATOM 3813 C CA . LEU B 1 252 ? 17.062 6.859 5.102 1 93.94 252 LEU B CA 1
ATOM 3814 C C . LEU B 1 252 ? 17.891 7.273 3.893 1 93.94 252 LEU B C 1
ATOM 3816 O O . LEU B 1 252 ? 19.078 7.559 4.023 1 93.94 252 LEU B O 1
ATOM 3820 N N . ARG B 1 253 ? 17.266 7.25 2.76 1 90.5 253 ARG B N 1
ATOM 3821 C CA . ARG B 1 253 ? 17.891 7.75 1.541 1 90.5 253 ARG B CA 1
ATOM 3822 C C . ARG B 1 253 ? 17.969 9.273 1.551 1 90.5 253 ARG B C 1
ATOM 3824 O O . ARG B 1 253 ? 17 9.945 1.923 1 90.5 253 ARG B O 1
ATOM 3831 N N . PRO B 1 254 ? 19.047 9.75 1.108 1 82.75 254 PRO B N 1
ATOM 3832 C CA . PRO B 1 254 ? 19.109 11.211 1.015 1 82.75 254 PRO B CA 1
ATOM 3833 C C . PRO B 1 254 ? 18.156 11.781 -0.036 1 82.75 254 PRO B C 1
ATOM 3835 O O . PRO B 1 254 ? 17.844 11.102 -1.017 1 82.75 254 PRO B O 1
ATOM 3838 N N . GLU B 1 255 ? 17.5 12.82 0.203 1 75.56 255 GLU B N 1
ATOM 3839 C CA . GLU B 1 255 ? 16.656 13.461 -0.798 1 75.56 255 GLU B CA 1
ATOM 3840 C C . GLU B 1 255 ? 17.484 13.992 -1.962 1 75.56 255 GLU B C 1
ATOM 3842 O O . GLU B 1 255 ? 18.641 14.398 -1.777 1 75.56 255 GLU B O 1
ATOM 3847 N N . PRO B 1 256 ? 16.75 13.742 -3.203 1 58.06 256 PRO B N 1
ATOM 3848 C CA . PRO B 1 256 ? 17.516 14.352 -4.301 1 58.06 256 PRO B CA 1
ATOM 3849 C C . PRO B 1 256 ? 17.75 15.852 -4.09 1 58.06 256 PRO B C 1
ATOM 3851 O O . PRO B 1 256 ? 16.812 16.594 -3.787 1 58.06 256 PRO B O 1
ATOM 3854 N N . GLY B 1 257 ? 18.938 16.359 -4.102 1 48.91 257 GLY B N 1
ATOM 3855 C CA . GLY B 1 257 ? 19.375 17.734 -3.867 1 48.91 257 GLY B CA 1
ATOM 3856 C C . GLY B 1 257 ? 20 17.938 -2.5 1 48.91 257 GLY B C 1
ATOM 3857 O O . GLY B 1 257 ? 20.484 19.016 -2.186 1 48.91 257 GLY B O 1
ATOM 3858 N N . GLU B 1 258 ? 19.75 16.844 -1.666 1 45.72 258 GLU B N 1
ATOM 3859 C CA . GLU B 1 258 ? 20.5 16.875 -0.421 1 45.72 258 GLU B CA 1
ATOM 3860 C C . GLU B 1 258 ? 21.906 16.281 -0.612 1 45.72 258 GLU B C 1
ATOM 3862 O O . GLU B 1 258 ? 22.078 15.312 -1.35 1 45.72 258 GLU B O 1
#